Protein AF-A0A1M3P9X7-F1 (afdb_monomer)

pLDDT: mean 84.38, std 15.77, range [22.25, 98.62]

Solvent-accessible surface area (backbone atoms only — not comparable to full-atom values): 36269 Å² total; per-residue (Å²): 131,81,82,71,101,68,74,88,75,81,52,96,85,63,61,76,62,51,60,60,36,39,47,61,34,34,54,67,56,30,33,74,74,34,56,72,44,47,76,66,70,53,62,50,40,58,44,35,73,79,45,29,53,82,69,40,44,50,45,34,89,74,37,35,41,47,52,39,36,73,75,36,51,72,45,50,76,66,69,53,61,64,68,44,43,36,74,79,46,33,52,84,73,68,51,66,48,44,57,91,64,48,74,47,42,63,46,44,78,66,48,63,37,66,87,77,49,82,66,45,80,69,56,65,95,83,58,50,76,43,55,30,66,56,51,39,56,57,51,59,71,64,44,79,84,40,57,20,41,35,43,35,33,30,48,55,61,45,85,82,45,91,46,81,66,24,46,42,52,49,53,24,45,51,50,28,47,79,60,37,26,46,36,41,34,39,15,29,27,42,38,40,84,32,65,37,75,92,60,94,68,73,57,49,28,35,37,28,50,74,84,38,82,76,30,31,32,38,36,68,39,48,19,48,22,30,44,70,38,37,85,79,50,49,86,48,24,35,30,37,39,54,44,55,27,27,37,38,54,67,42,55,52,44,35,41,58,29,45,56,40,78,43,36,37,35,44,43,69,57,39,49,87,64,32,66,41,37,64,36,32,47,40,77,66,40,57,53,81,56,66,60,74,87,36,71,79,26,64,79,19,50,57,20,84,58,36,64,64,52,49,50,48,52,40,51,41,26,64,76,47,56,22,36,36,38,14,38,20,64,51,34,40,55,50,46,60,70,54,42,86,66,58,54,50,41,77,48,69,44,39,45,57,44,84,39,82,44,78,94,63,80,55,60,49,60,87,52,76,45,33,73,92,39,43,47,29,36,33,38,77,51,67,76,34,71,74,50,20,34,65,59,52,50,51,46,53,62,73,43,63,89,41,52,34,51,40,35,35,36,34,9,40,71,90,50,43,73,63,36,82,74,29,45,55,42,78,35,66,72,42,90,92,37,76,55,40,56,24,50,53,40,37,76,69,58,37,47,35,34,52,51,44,37,65,28,53,34,26,63,51,67,65,58,54,34,32,38,30,32,32,20,25,38,39,30,31,58,63,19,28,25,48,32,50,47,28,64,74,70,68,41,53,47,70,28,84,42,75,67,53,50,50,46,36,64,72,74,44,52,47,54,55,51,51,30,56,43,24,74,70,32,25,70,42,31,37,81,42,81,52,44,32,75,66,69,51,64,61,72,83,71,55,88,65,68,94,88,60,83,44,56,92,65,71,53,62,34,36,34,41,82,92,46,76,44,67,52,50,75,59,91,54,32,32,38,35,80,40,86,54,62,42,38,60,30,33,45,29,28,62,45,68,50,82,48,97,79,82,55,82,73,51,46,45,38,49,46,36,57,39,39,24,48,69,84,44,76,55,60,93,88,40,82,43,61,67,42,42,72,42,86,79,52,99,70,37,37,31,32,52,15,58,20,30,32,56,47,44,58,34,44,31,41,38,38,25,39,61,82,49,92,60,82,71,85,80,71,87,70,91,125

Foldseek 3Di:
DQDFPDDPPPDVPDDPLLQQQLLVAFQLQQCVVCVVCRVVNPRLSVCLVPPVLVVQHARDQQARSVVQCVVCVVCVVVVHSSSSCCLPPCVVVVHGRADPVTSVVVLLVPQAALVPDDWDFPDDPPFDEDFLVRVLVVVVVLQVPAQFEEEEEDAHQLLVDDDPLSLQVVVQLVLNVVVRYKYKYKHFRTWTLAADDDDPDFTKIFIDISSRGRGIYTLVRLLVSLLVCQVVGHPQYEYEYEDRTSHHLVSSLSNCVSNVHPAYAYECQFCSLQFSPRQCDFSNRANPLSDDLPDPSLVPGSRNVCGVVRNVSSQVSCVSHAYEYEFQDPLSQLSCLQRHQHHHQEYDYWHQKDWAFDDDDPFPFDQAPLALVRAAEEEEEEAQDVQFVNNLVVVLQSLCLVRSNYAYEYEYASSRFGDGRRYHYDHFDDDSVRNLRLLVSCLVVVHAEYEGERNGARSDDPNLSSCLQSLHAYEYEPRNGHNNVVCVVVVGYDYAHDSVRVNCCSVVCVVVVVSNVDSVVGGGHTDMDGTDHPSNDPVVVVPPDDPPASWYLDQSKWKDQPNDIFFFDDDPQKTKTFDDQARFKMKIARSHWDPDPPRDDTFGFKFKWQWKDFLNHTQAPPRVQFPDQWDDDDRRIIIGSRTTMGGNGRTRMMMTGTDRDRHRDPPPPDDD

Radius of gyration: 27.83 Å; Cα contacts (8 Å, |Δi|>4): 1342; chains: 1; bounding box: 68×58×96 Å

Secondary structure (DSSP, 8-state):
-PPPS------TT--HHHHHHHTT--HHHHHHH-HHHHHTT--HHHHIIIIITTTT--SBTTB-HHHHHHH-HHHHHTT--HHHHIIIIITTTT--SS-TTTTHHHHHHT---GGGSPPEE-S-TTPPB--HHHHHHHHHHH-TT--EEEEEE-SS-TTT--SHHHHHHHHHHHHHHHTTEEEEEEEESEE-SSBPP--SSPPEEEEEETTEEEEEEEHHHHHHHHHHHTTTS-SEEEEEE---BT--HHHHHHHHHHHT-SEEEEE-SSSTTT-SSTT-EETTTEE-----TTSHHHHTSTTTTTHHHHHHHHHHHHHHS-EEEEESSHHHHHHHHHH-----SEEEE--SEEEEEPS-PPPB------SSSS-EEEEEES---GGGTHHHHHHHHHHTTT-TTEEEEEEE-GGG---BTTEEEEE---BTTBTTHHHHHHHHTT-SEEEE--SS-BS--HHHHHHHHHTPEEEEETT-BHHHHHHHHHT-EEEESSHHHHHHHHHSSHHHHHHHHHHHH-B--EEEEE--SGGGS-STTT--S-SS----S---EEEEETTEEE-PEEETTEEEEE--S--EEEEEEE--BPPPTTS---PBPP-EEEEEEETTEE--TT-TTEEEEEEEEETTEEEEEEEEEEEEET-SEEEEEE---S----------

Structure (mmCIF, N/CA/C/O backbone):
data_AF-A0A1M3P9X7-F1
#
_entry.id   AF-A0A1M3P9X7-F1
#
loop_
_atom_site.group_PDB
_atom_site.id
_atom_site.type_symbol
_atom_site.label_atom_id
_atom_site.label_alt_id
_atom_site.label_comp_id
_atom_site.label_asym_id
_atom_site.label_entity_id
_atom_site.label_seq_id
_atom_site.pdbx_PDB_ins_code
_atom_site.Cartn_x
_atom_site.Cartn_y
_atom_site.Cartn_z
_atom_site.occupancy
_atom_site.B_iso_or_equiv
_atom_site.auth_seq_id
_atom_site.auth_comp_id
_atom_site.auth_asym_id
_atom_site.auth_atom_id
_atom_site.pdbx_PDB_model_num
ATOM 1 N N . MET A 1 1 ? -12.217 11.781 -25.261 1.00 22.42 1 MET A N 1
ATOM 2 C CA . MET A 1 1 ? -11.693 10.419 -25.504 1.00 22.42 1 MET A CA 1
ATOM 3 C C . MET A 1 1 ? -10.299 10.589 -26.078 1.00 22.42 1 MET A C 1
ATOM 5 O O . MET A 1 1 ? -10.224 11.141 -27.167 1.00 22.42 1 MET A O 1
ATOM 9 N N . PRO A 1 2 ? -9.220 10.204 -25.380 1.00 22.25 2 PRO A N 1
ATOM 10 C CA . PRO A 1 2 ? -7.917 10.110 -26.030 1.00 22.25 2 PRO A CA 1
ATOM 11 C C . PRO A 1 2 ? -7.972 8.986 -27.083 1.00 22.25 2 PRO A C 1
ATOM 13 O O . PRO A 1 2 ? -8.763 8.045 -26.915 1.00 22.25 2 PRO A O 1
ATOM 16 N N . PRO A 1 3 ? -7.204 9.073 -28.180 1.00 25.92 3 PRO A N 1
ATOM 17 C CA . PRO A 1 3 ? -7.221 8.049 -29.212 1.00 25.92 3 PRO A CA 1
ATOM 18 C C . PRO A 1 3 ? -6.840 6.694 -28.602 1.00 25.92 3 PRO A C 1
ATOM 20 O O . PRO A 1 3 ? -5.924 6.584 -27.785 1.00 25.92 3 PRO A O 1
ATOM 23 N N . ARG A 1 4 ? -7.596 5.652 -28.970 1.00 30.61 4 ARG A N 1
ATOM 24 C CA . ARG A 1 4 ? -7.255 4.261 -28.644 1.00 30.61 4 ARG A CA 1
ATOM 25 C C . ARG A 1 4 ? -5.862 3.970 -29.205 1.00 30.61 4 ARG A C 1
ATOM 27 O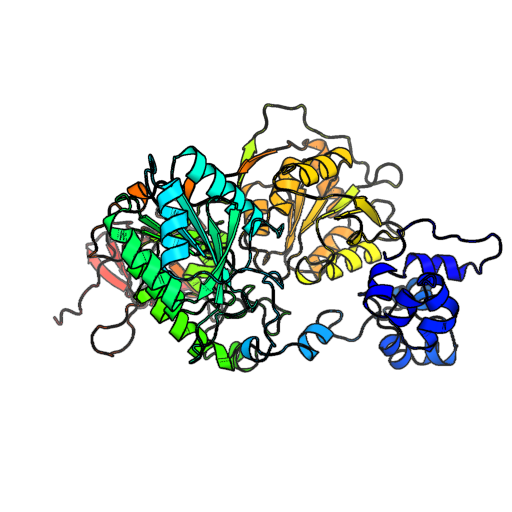 O . ARG A 1 4 ? -5.518 4.497 -30.258 1.00 30.61 4 ARG A O 1
ATOM 34 N N . ALA A 1 5 ? -5.108 3.098 -28.536 1.00 33.69 5 ALA A N 1
ATOM 35 C CA . ALA A 1 5 ? -3.863 2.506 -29.030 1.00 33.69 5 ALA A CA 1
ATOM 36 C C . ALA A 1 5 ? -4.120 1.617 -30.270 1.00 33.69 5 ALA A C 1
ATOM 38 O O . ALA A 1 5 ? -3.956 0.402 -30.219 1.00 33.69 5 ALA A O 1
ATOM 39 N N . ALA A 1 6 ? -4.614 2.219 -31.349 1.00 34.06 6 ALA A N 1
ATOM 40 C CA . ALA A 1 6 ? -4.955 1.584 -32.605 1.00 34.06 6 ALA A CA 1
ATOM 41 C C . ALA A 1 6 ? -4.005 2.113 -33.684 1.00 34.06 6 ALA A C 1
ATOM 43 O O . ALA A 1 6 ? -4.001 3.303 -33.987 1.00 34.06 6 ALA A O 1
ATOM 44 N N . ASP A 1 7 ? -3.228 1.177 -34.224 1.00 38.62 7 ASP A N 1
ATOM 45 C CA . ASP A 1 7 ? -2.478 1.236 -35.474 1.00 38.62 7 ASP A CA 1
ATOM 46 C C . ASP A 1 7 ? -1.444 2.364 -35.590 1.00 38.62 7 ASP A C 1
ATOM 48 O O . ASP A 1 7 ? -1.703 3.415 -36.175 1.00 38.62 7 ASP A O 1
ATOM 52 N N . ILE A 1 8 ? -0.211 2.088 -35.139 1.00 45.75 8 ILE A N 1
ATOM 53 C CA . ILE A 1 8 ? 0.979 2.759 -35.684 1.00 45.75 8 ILE A CA 1
ATOM 54 C C . ILE A 1 8 ? 0.962 2.493 -37.194 1.00 45.75 8 ILE A C 1
ATOM 56 O O . ILE A 1 8 ? 1.328 1.411 -37.656 1.00 45.75 8 ILE A O 1
ATOM 60 N N . ARG A 1 9 ? 0.481 3.457 -37.979 1.00 47.34 9 ARG A N 1
ATOM 61 C CA . ARG A 1 9 ? 0.489 3.369 -39.438 1.00 47.34 9 ARG A CA 1
ATOM 62 C C . ARG A 1 9 ? 1.883 3.736 -39.918 1.00 47.34 9 ARG A C 1
ATOM 64 O O . ARG A 1 9 ? 2.122 4.878 -40.292 1.00 47.34 9 ARG A O 1
ATOM 71 N N . VAL A 1 10 ? 2.796 2.766 -39.904 1.00 49.28 10 VAL A N 1
ATOM 72 C CA . VAL A 1 10 ? 3.980 2.841 -40.766 1.00 49.28 10 VAL A CA 1
ATOM 73 C C . VAL A 1 10 ? 3.453 2.772 -42.194 1.00 49.28 10 VAL A C 1
ATOM 75 O O . VAL A 1 10 ? 2.967 1.731 -42.641 1.00 49.28 10 VAL A O 1
ATOM 78 N N . VAL A 1 11 ? 3.444 3.909 -42.881 1.00 52.00 11 VAL A N 1
ATOM 79 C CA . VAL A 1 11 ? 2.992 3.982 -44.269 1.00 52.00 11 VAL A CA 1
ATOM 80 C C . VAL A 1 11 ? 4.149 3.504 -45.146 1.00 52.00 11 VAL A C 1
ATOM 82 O O . VAL A 1 11 ? 5.314 3.781 -44.860 1.00 52.00 11 VAL A O 1
ATOM 85 N N . ALA A 1 12 ? 3.856 2.768 -46.220 1.00 40.81 12 ALA A N 1
ATOM 86 C CA . ALA A 1 12 ? 4.878 2.398 -47.195 1.00 40.81 12 ALA A CA 1
ATOM 87 C C . ALA A 1 12 ? 5.569 3.673 -47.726 1.00 40.81 12 ALA A C 1
ATOM 89 O O . ALA A 1 12 ? 4.924 4.489 -48.381 1.00 40.81 12 ALA A O 1
ATOM 90 N N . GLY A 1 13 ? 6.859 3.849 -47.408 1.00 57.22 13 GLY A N 1
ATOM 91 C CA . GLY A 1 13 ? 7.648 5.042 -47.750 1.00 57.22 13 GLY A CA 1
ATOM 92 C C . GLY A 1 13 ? 8.150 5.883 -46.566 1.00 57.22 13 GLY A C 1
ATOM 93 O O . GLY A 1 13 ? 8.872 6.848 -46.801 1.00 57.22 13 GLY A O 1
ATOM 94 N N . ASP A 1 14 ? 7.815 5.538 -45.318 1.00 66.75 14 ASP A N 1
ATOM 95 C CA . ASP A 1 14 ? 8.373 6.212 -44.136 1.00 66.75 14 ASP A CA 1
ATOM 96 C C . ASP A 1 14 ? 9.891 5.973 -43.979 1.00 66.75 14 ASP A C 1
ATOM 98 O O . ASP A 1 14 ? 10.400 4.884 -44.258 1.00 66.75 14 ASP A O 1
ATOM 102 N N . ASP A 1 15 ? 10.619 6.996 -43.504 1.00 80.81 15 ASP A N 1
ATOM 103 C CA . ASP A 1 15 ? 12.046 6.898 -43.155 1.00 80.81 15 ASP A CA 1
ATOM 104 C C . ASP A 1 15 ? 12.255 5.718 -42.178 1.00 80.81 15 ASP A C 1
ATOM 106 O O . ASP A 1 15 ? 11.580 5.676 -41.146 1.00 80.81 15 ASP A O 1
ATOM 110 N N . PRO A 1 16 ? 13.183 4.772 -42.431 1.00 83.06 16 PRO A N 1
ATOM 111 C CA . PRO A 1 16 ? 13.452 3.652 -41.524 1.00 83.06 16 PRO A CA 1
ATOM 112 C C . PRO A 1 16 ? 13.720 4.073 -40.071 1.00 83.06 16 PRO A C 1
ATOM 114 O O . PRO A 1 16 ? 13.440 3.322 -39.134 1.00 83.06 16 PRO A O 1
ATOM 117 N N . LYS A 1 17 ? 14.231 5.292 -39.860 1.00 88.31 17 LYS A N 1
ATOM 118 C CA . LYS A 1 17 ? 14.453 5.864 -38.527 1.00 88.31 17 LYS A CA 1
ATOM 119 C C . LYS A 1 17 ? 13.148 6.141 -37.783 1.00 88.31 17 LYS A C 1
ATOM 121 O O . LYS A 1 17 ? 13.133 6.060 -36.554 1.00 88.31 17 LYS A O 1
ATOM 126 N N . PHE A 1 18 ? 12.060 6.439 -38.498 1.00 89.25 18 PHE A N 1
ATOM 127 C CA . PHE A 1 18 ? 10.747 6.677 -37.904 1.00 89.25 18 PHE A CA 1
ATOM 128 C C . PHE A 1 18 ? 10.257 5.448 -37.147 1.00 89.25 18 PHE A C 1
ATOM 130 O O . PHE A 1 18 ? 9.823 5.595 -36.013 1.00 89.25 18 PHE A O 1
ATOM 137 N N . ALA A 1 19 ? 10.402 4.241 -37.702 1.00 81.31 19 ALA A N 1
ATOM 138 C CA . ALA A 1 19 ? 9.987 3.013 -37.021 1.00 81.31 19 ALA A CA 1
ATOM 139 C C . ALA A 1 19 ? 10.700 2.834 -35.666 1.00 81.31 19 ALA A C 1
ATOM 141 O O . ALA A 1 19 ? 10.065 2.511 -34.664 1.00 81.31 19 ALA A O 1
ATOM 142 N N . VAL A 1 20 ? 12.005 3.129 -35.614 1.00 83.56 20 VAL A N 1
ATOM 143 C CA . VAL A 1 20 ? 12.804 3.066 -34.379 1.00 83.56 20 VAL A CA 1
ATOM 144 C C . VAL A 1 20 ? 12.323 4.085 -33.345 1.00 83.56 20 VAL A C 1
ATOM 146 O O . VAL A 1 20 ? 12.217 3.763 -32.163 1.00 83.56 20 VAL A O 1
ATOM 149 N N . VAL A 1 21 ? 12.035 5.314 -33.779 1.00 88.12 21 VAL A N 1
ATOM 150 C CA . VAL A 1 21 ? 11.538 6.379 -32.898 1.00 88.12 21 VAL A CA 1
ATOM 151 C C . VAL A 1 21 ? 10.117 6.084 -32.430 1.00 88.12 21 VAL A C 1
ATOM 153 O O . VAL A 1 21 ? 9.849 6.173 -31.237 1.00 88.12 21 VAL A O 1
ATOM 156 N N . ALA A 1 22 ? 9.226 5.687 -33.336 1.00 85.50 22 ALA A N 1
ATOM 157 C CA . ALA A 1 22 ? 7.833 5.380 -33.041 1.00 85.50 22 ALA A CA 1
ATOM 158 C C . ALA A 1 22 ? 7.705 4.258 -32.008 1.00 85.50 22 ALA A C 1
ATOM 160 O O . ALA A 1 22 ? 6.919 4.382 -31.074 1.00 85.50 22 ALA A O 1
ATOM 161 N N . ALA A 1 23 ? 8.541 3.222 -32.107 1.00 78.38 23 ALA A N 1
ATOM 162 C CA . ALA A 1 23 ? 8.595 2.139 -31.128 1.00 78.38 23 ALA A CA 1
ATOM 163 C C . ALA A 1 23 ? 9.065 2.575 -29.725 1.00 78.38 23 ALA A C 1
ATOM 165 O O . ALA A 1 23 ? 8.823 1.865 -28.749 1.00 78.38 23 ALA A O 1
ATOM 166 N N . ALA A 1 24 ? 9.758 3.713 -29.618 1.00 82.06 24 ALA A N 1
ATOM 167 C CA . ALA A 1 24 ? 10.323 4.229 -28.375 1.00 82.06 24 ALA A CA 1
ATOM 168 C C . ALA A 1 24 ? 9.562 5.443 -27.804 1.00 82.06 24 ALA A C 1
ATOM 170 O O . ALA A 1 24 ? 9.870 5.885 -26.696 1.00 82.06 24 ALA A O 1
ATOM 171 N N . VAL A 1 25 ? 8.572 5.988 -28.514 1.00 85.12 25 VAL A N 1
ATOM 172 C CA . VAL A 1 25 ? 7.669 7.028 -27.994 1.00 85.12 25 VAL A CA 1
ATOM 173 C C . VAL A 1 25 ? 6.542 6.359 -27.207 1.00 85.12 25 VAL A C 1
ATOM 175 O O . VAL A 1 25 ? 5.974 5.373 -27.657 1.00 85.12 25 VAL A O 1
ATOM 178 N N . ASP A 1 26 ? 6.200 6.903 -26.037 1.00 79.06 26 ASP A N 1
ATOM 179 C CA . ASP A 1 26 ? 5.024 6.499 -25.257 1.00 79.06 26 ASP A CA 1
ATOM 180 C C . ASP A 1 26 ? 3.886 7.498 -25.539 1.00 79.06 26 ASP A C 1
ATOM 182 O O . ASP A 1 26 ? 3.905 8.605 -24.989 1.00 79.06 26 ASP A O 1
ATOM 186 N N . PRO A 1 27 ? 2.883 7.153 -26.377 1.00 80.25 27 PRO A N 1
ATOM 187 C CA . PRO A 1 27 ? 1.834 8.090 -26.777 1.00 80.25 27 PRO A CA 1
ATOM 188 C C . PRO A 1 27 ? 1.012 8.605 -25.594 1.00 80.25 27 PRO A C 1
ATOM 190 O O . PRO A 1 27 ? 0.648 9.778 -25.550 1.00 80.25 27 PRO A O 1
ATOM 193 N N . ALA A 1 28 ? 0.751 7.748 -24.605 1.00 75.38 28 ALA A N 1
ATOM 194 C CA . ALA A 1 28 ? -0.039 8.116 -23.439 1.00 75.38 28 ALA A CA 1
ATOM 195 C C . ALA A 1 28 ? 0.745 9.052 -22.512 1.00 75.38 28 ALA A C 1
ATOM 197 O O . ALA A 1 28 ? 0.182 10.027 -22.019 1.00 75.38 28 ALA A O 1
ATOM 198 N N . TYR A 1 29 ? 2.042 8.798 -22.304 1.00 81.12 29 TYR A N 1
ATOM 199 C CA . TYR A 1 29 ? 2.926 9.742 -21.615 1.00 81.12 29 TYR A CA 1
ATOM 200 C C . TYR A 1 29 ? 2.976 11.084 -22.346 1.00 81.12 29 TYR A C 1
ATOM 202 O O . TYR A 1 29 ? 2.850 12.135 -21.718 1.00 81.12 29 TYR A O 1
ATOM 210 N N . TYR A 1 30 ? 3.141 11.046 -23.667 1.00 84.69 30 TYR A N 1
ATOM 211 C CA . TYR A 1 30 ? 3.311 12.236 -24.482 1.00 84.69 30 TYR A CA 1
ATOM 212 C C . TYR A 1 30 ? 2.061 13.117 -24.456 1.00 84.69 30 TYR A C 1
ATOM 214 O O . TYR A 1 30 ? 2.154 14.289 -24.109 1.00 84.69 30 TYR A O 1
ATOM 222 N N . CYS A 1 31 ? 0.879 12.550 -24.711 1.00 84.38 31 CYS A N 1
ATOM 223 C CA . CYS A 1 31 ? -0.388 13.281 -24.643 1.00 84.38 31 CYS A CA 1
ATOM 224 C C . CYS A 1 31 ? -0.720 13.758 -23.224 1.00 84.38 31 CYS A C 1
ATOM 226 O O . CYS A 1 31 ? -1.247 14.853 -23.059 1.00 84.38 31 CYS A O 1
ATOM 228 N N . ALA A 1 32 ? -0.399 12.973 -22.189 1.00 79.19 32 ALA A N 1
ATOM 229 C CA . ALA A 1 32 ? -0.613 13.403 -20.806 1.00 79.19 32 ALA A CA 1
ATOM 230 C C . ALA A 1 32 ? 0.288 14.584 -20.416 1.00 79.19 32 ALA A C 1
ATOM 232 O O . ALA A 1 32 ? -0.097 15.407 -19.588 1.00 79.19 32 ALA A O 1
ATOM 233 N N . ARG A 1 33 ? 1.496 14.663 -20.988 1.00 84.38 33 ARG A N 1
ATOM 234 C CA . ARG A 1 33 ? 2.455 15.739 -20.715 1.00 84.38 33 ARG A CA 1
ATOM 235 C C . ARG A 1 33 ? 2.256 16.964 -21.608 1.00 84.38 33 ARG A C 1
ATOM 237 O O . ARG A 1 33 ? 2.613 18.064 -21.193 1.00 84.38 33 ARG A O 1
ATOM 244 N N . TYR A 1 34 ? 1.710 16.774 -22.804 1.00 91.12 34 TYR A N 1
ATOM 245 C CA . TYR A 1 34 ? 1.573 17.788 -23.844 1.00 91.12 34 TYR A CA 1
ATOM 246 C C . TYR A 1 34 ? 0.117 17.870 -24.306 1.00 91.12 34 TYR A C 1
ATOM 248 O O . TYR A 1 34 ? -0.288 17.206 -25.264 1.00 91.12 34 TYR A O 1
ATOM 256 N N . SER A 1 35 ? -0.678 18.669 -23.587 1.00 88.50 35 SER A N 1
ATOM 257 C CA . SER A 1 35 ? -2.115 18.808 -23.842 1.00 88.50 35 SER A CA 1
ATOM 258 C C . SER A 1 35 ? -2.411 19.375 -25.228 1.00 88.50 35 SER A C 1
ATOM 260 O O . SER A 1 35 ? -3.373 18.956 -25.847 1.00 88.50 35 SER A O 1
ATOM 262 N N . ASP A 1 36 ? -1.543 20.233 -25.766 1.00 90.69 36 ASP A N 1
ATOM 263 C CA . ASP A 1 36 ? -1.645 20.766 -27.129 1.00 90.69 36 ASP A CA 1
ATOM 264 C C . ASP A 1 36 ? -1.643 19.663 -28.201 1.00 90.69 36 ASP A C 1
ATOM 266 O O . ASP A 1 36 ? -2.367 19.753 -29.189 1.00 90.69 36 ASP A O 1
ATOM 270 N N . ILE A 1 37 ? -0.889 18.584 -27.979 1.00 90.38 37 ILE A N 1
ATOM 271 C CA . ILE A 1 37 ? -0.852 17.420 -28.876 1.00 90.38 37 ILE A CA 1
ATOM 272 C C . ILE A 1 37 ? -2.094 16.552 -28.697 1.00 90.38 37 ILE A C 1
ATOM 274 O O . ILE A 1 37 ? -2.643 16.047 -29.677 1.00 90.38 37 ILE A O 1
ATOM 278 N N . ALA A 1 38 ? -2.546 16.394 -27.450 1.00 81.44 38 ALA A N 1
ATOM 279 C CA . ALA A 1 38 ? -3.768 15.663 -27.139 1.00 81.44 38 ALA A CA 1
ATOM 280 C C . ALA A 1 38 ? -5.007 16.344 -27.748 1.00 81.44 38 ALA A C 1
ATOM 282 O O . ALA A 1 38 ? -5.817 15.676 -28.388 1.00 81.44 38 ALA A O 1
ATOM 283 N N . ASP A 1 39 ? -5.116 17.665 -27.601 1.00 84.50 39 ASP A N 1
ATOM 284 C CA . ASP A 1 39 ? -6.232 18.480 -28.085 1.00 84.50 39 ASP A CA 1
ATOM 285 C C . ASP A 1 39 ? -6.249 18.559 -29.617 1.00 84.50 39 ASP A C 1
ATOM 287 O O . ASP A 1 39 ? -7.313 18.504 -30.234 1.00 84.50 39 ASP A O 1
ATOM 291 N N . ALA A 1 40 ? -5.069 18.622 -30.246 1.00 84.88 40 ALA A N 1
ATOM 292 C CA . ALA A 1 40 ? -4.925 18.614 -31.700 1.00 84.88 40 ALA A CA 1
ATOM 293 C C . ALA A 1 40 ? -5.087 17.217 -32.332 1.00 84.88 40 ALA A C 1
ATOM 295 O O . ALA A 1 40 ? -5.123 17.106 -33.559 1.00 84.88 40 ALA A O 1
ATOM 296 N N . ASN A 1 41 ? -5.184 16.155 -31.519 1.00 83.94 41 ASN A N 1
ATOM 297 C CA . ASN A 1 41 ? -5.295 14.761 -31.957 1.00 83.94 41 ASN A CA 1
ATOM 298 C C . ASN A 1 41 ? -4.211 14.359 -32.983 1.00 83.94 41 ASN A C 1
ATOM 300 O O . ASN A 1 41 ? -4.480 13.657 -33.962 1.00 83.94 41 ASN A O 1
ATOM 304 N N . VAL A 1 42 ? -2.982 14.836 -32.768 1.00 87.62 42 VAL A N 1
ATOM 305 C CA . VAL A 1 42 ? -1.811 14.519 -33.599 1.00 87.62 42 VAL A CA 1
ATOM 306 C C . VAL A 1 42 ? -1.166 13.230 -33.091 1.00 87.62 42 VAL A C 1
ATOM 308 O O . VAL A 1 42 ? -1.067 13.027 -31.882 1.00 87.62 42 VAL A O 1
ATOM 311 N N . ASP A 1 43 ? -0.691 12.372 -34.000 1.00 87.50 43 ASP A N 1
ATOM 312 C CA . ASP A 1 43 ? 0.085 11.178 -33.640 1.00 87.50 43 ASP A CA 1
ATOM 313 C C . ASP A 1 43 ? 1.360 11.585 -32.866 1.00 87.50 43 ASP A C 1
ATOM 315 O O . ASP A 1 43 ? 2.234 12.250 -33.437 1.00 87.50 43 ASP A O 1
ATOM 319 N N . PRO A 1 44 ? 1.509 11.182 -31.589 1.00 90.88 44 PRO A N 1
ATOM 320 C CA . PRO A 1 44 ? 2.665 11.542 -30.773 1.00 90.88 44 PRO A CA 1
ATOM 321 C C . PRO A 1 44 ? 4.010 11.084 -31.332 1.00 90.88 44 PRO A C 1
ATOM 323 O O . PRO A 1 44 ? 5.000 11.804 -31.196 1.00 90.88 44 PRO A O 1
ATOM 326 N N . ALA A 1 45 ? 4.067 9.906 -31.959 1.00 91.19 45 ALA A N 1
ATOM 327 C CA . ALA A 1 45 ? 5.297 9.379 -32.536 1.00 91.19 45 ALA A CA 1
ATOM 328 C C . ALA A 1 45 ? 5.726 10.211 -33.746 1.00 91.19 45 ALA A C 1
ATOM 330 O O . ALA A 1 45 ? 6.896 10.594 -33.850 1.00 91.19 45 ALA A O 1
ATOM 331 N N . ARG A 1 46 ? 4.770 10.545 -34.625 1.00 93.19 46 ARG A N 1
ATOM 332 C CA . ARG A 1 46 ? 5.014 11.418 -35.781 1.00 93.19 46 ARG A CA 1
ATOM 333 C C . ARG A 1 46 ? 5.410 12.819 -35.331 1.00 93.19 46 ARG A C 1
ATOM 335 O O . ARG A 1 46 ? 6.448 13.319 -35.758 1.00 93.19 46 ARG A O 1
ATOM 342 N N . HIS A 1 47 ? 4.656 13.407 -34.399 1.00 95.00 47 HIS A N 1
ATOM 343 C CA . HIS A 1 47 ? 4.979 14.719 -33.846 1.00 95.00 47 HIS A CA 1
ATOM 344 C C . HIS A 1 47 ? 6.390 14.744 -33.268 1.00 95.00 47 HIS A C 1
ATOM 346 O O . HIS A 1 47 ? 7.180 15.632 -33.591 1.00 95.00 47 HIS A O 1
ATOM 352 N N . TYR A 1 48 ? 6.726 13.763 -32.426 1.00 96.44 48 TYR A N 1
ATOM 353 C CA . TYR A 1 48 ? 8.047 13.700 -31.829 1.00 96.44 48 TYR A CA 1
ATOM 354 C C . TYR A 1 48 ? 9.141 13.608 -32.890 1.00 96.44 48 TYR A C 1
ATOM 356 O O . TYR A 1 48 ? 10.108 14.352 -32.772 1.00 96.44 48 TYR A O 1
ATOM 364 N N . TYR A 1 49 ? 8.984 12.749 -33.906 1.00 95.88 49 TYR A N 1
ATOM 365 C CA . TYR A 1 49 ? 9.961 12.546 -34.980 1.00 95.88 49 TYR A CA 1
ATOM 366 C C . TYR A 1 49 ? 10.235 13.821 -35.792 1.00 95.88 49 TYR A C 1
ATOM 368 O O . TYR A 1 49 ? 11.401 14.169 -36.011 1.00 95.88 49 TYR A O 1
ATOM 376 N N . ASP A 1 50 ? 9.179 14.540 -36.176 1.00 94.00 50 ASP A N 1
ATOM 377 C CA . ASP A 1 50 ? 9.273 15.693 -37.076 1.00 94.00 50 ASP A CA 1
ATOM 378 C C . ASP A 1 50 ? 9.688 16.986 -36.350 1.00 94.00 50 ASP A C 1
ATOM 380 O O . ASP A 1 50 ? 10.533 17.749 -36.847 1.00 94.00 50 ASP A O 1
ATOM 384 N N . ALA A 1 51 ? 9.124 17.225 -35.159 1.00 94.56 51 ALA A N 1
ATOM 385 C CA . ALA A 1 51 ? 9.213 18.506 -34.452 1.00 94.56 51 ALA A CA 1
ATOM 386 C C . ALA A 1 51 ? 9.513 18.377 -32.951 1.00 94.56 51 ALA A C 1
ATOM 388 O O . ALA A 1 51 ? 10.354 19.106 -32.423 1.00 94.56 51 ALA A O 1
ATOM 389 N N . GLY A 1 52 ? 8.893 17.424 -32.252 1.00 95.25 52 GLY A N 1
ATOM 390 C CA . GLY A 1 52 ? 8.905 17.375 -30.791 1.00 95.25 52 GLY A CA 1
ATOM 391 C C . GLY A 1 52 ? 10.298 17.270 -30.165 1.00 95.25 52 GLY A C 1
ATOM 392 O O . GLY A 1 52 ? 10.534 17.858 -29.108 1.00 95.25 52 GLY A O 1
ATOM 393 N N . TRP A 1 53 ? 11.252 16.592 -30.811 1.00 97.00 53 TRP A N 1
ATOM 394 C CA . TRP A 1 53 ? 12.630 16.555 -30.307 1.00 97.00 53 TRP A CA 1
ATOM 395 C C . TRP A 1 53 ? 13.366 17.900 -30.452 1.00 97.00 53 TRP A C 1
ATOM 397 O O . TRP A 1 53 ? 14.179 18.267 -29.597 1.00 97.00 53 TRP A O 1
ATOM 407 N N . LYS A 1 54 ? 13.044 18.682 -31.490 1.00 96.62 54 LYS A N 1
ATOM 408 C CA . LYS A 1 54 ? 13.566 20.046 -31.691 1.00 96.62 54 LYS A CA 1
ATOM 409 C C . LYS A 1 54 ? 12.987 20.995 -30.646 1.00 96.62 54 LYS A C 1
ATOM 411 O O . LYS A 1 54 ? 13.713 21.816 -30.097 1.00 96.62 54 LYS A O 1
ATOM 416 N N . GLU A 1 55 ? 11.727 20.778 -30.282 1.00 96.25 55 GLU A N 1
ATOM 417 C CA . GLU A 1 55 ? 11.017 21.465 -29.196 1.00 96.25 55 GLU A CA 1
ATOM 418 C C . GLU A 1 55 ? 11.436 21.003 -27.790 1.00 96.25 55 GLU A C 1
ATOM 420 O O . GLU A 1 55 ? 10.895 21.469 -26.787 1.00 96.25 55 GLU A O 1
ATOM 425 N N . ARG A 1 56 ? 12.412 20.089 -27.690 1.00 95.44 56 ARG A N 1
ATOM 426 C CA . ARG A 1 56 ? 12.921 19.555 -26.419 1.00 95.44 56 ARG A CA 1
ATOM 427 C C . ARG A 1 56 ? 11.843 18.857 -25.578 1.00 95.44 56 ARG A C 1
ATOM 429 O O . ARG A 1 56 ? 11.913 18.869 -24.348 1.00 95.44 56 ARG A O 1
ATOM 436 N N . ARG A 1 57 ? 10.839 18.260 -26.224 1.00 95.50 57 ARG A N 1
ATOM 437 C CA . ARG A 1 57 ? 9.809 17.447 -25.563 1.00 95.50 57 ARG A CA 1
ATOM 438 C C . ARG A 1 57 ? 10.360 16.064 -25.247 1.00 95.50 57 ARG A C 1
ATOM 440 O O . ARG A 1 57 ? 11.187 15.565 -25.989 1.00 95.50 57 ARG A O 1
ATOM 447 N N . ASN A 1 58 ? 9.901 15.426 -24.177 1.00 92.75 58 ASN A N 1
ATOM 448 C CA . ASN A 1 58 ? 10.328 14.082 -23.803 1.00 92.75 58 ASN A CA 1
ATOM 449 C C . ASN A 1 58 ? 9.394 13.051 -24.445 1.00 92.75 58 ASN A C 1
ATOM 451 O O . ASN A 1 58 ? 8.180 13.180 -24.297 1.00 92.75 58 ASN A O 1
ATOM 455 N N . PRO A 1 59 ? 9.922 12.035 -25.144 1.00 91.31 59 PRO A N 1
ATOM 456 C CA . PRO A 1 59 ? 9.106 11.038 -25.833 1.00 91.31 59 PRO A CA 1
ATOM 457 C C . PRO A 1 59 ? 8.493 10.010 -24.874 1.00 91.31 59 PRO A C 1
ATOM 459 O O . PRO A 1 59 ? 7.494 9.380 -25.205 1.00 91.31 59 PRO A O 1
ATOM 462 N N . ASN A 1 60 ? 9.102 9.816 -23.702 1.00 84.62 60 ASN A N 1
ATOM 463 C CA . ASN A 1 60 ? 8.716 8.829 -22.698 1.00 84.62 60 ASN A CA 1
ATOM 464 C C . ASN A 1 60 ? 9.320 9.200 -21.323 1.00 84.62 60 ASN A C 1
ATOM 466 O O . ASN A 1 60 ? 10.033 10.195 -21.183 1.00 84.62 60 ASN A O 1
ATOM 470 N N . ALA A 1 61 ? 9.047 8.389 -20.295 1.00 77.38 61 ALA A N 1
ATOM 471 C CA . ALA A 1 61 ? 9.523 8.627 -18.928 1.00 77.38 61 ALA A CA 1
ATOM 472 C C . ALA A 1 61 ? 11.021 8.332 -18.696 1.00 77.38 61 ALA A C 1
ATOM 474 O O . ALA A 1 61 ? 11.559 8.732 -17.663 1.00 77.38 61 ALA A O 1
ATOM 475 N N . TRP A 1 62 ? 11.683 7.620 -19.610 1.00 79.62 62 TRP A N 1
ATOM 476 C CA . TRP A 1 62 ? 13.068 7.166 -19.468 1.00 79.62 62 TRP A CA 1
ATOM 477 C C . TRP A 1 62 ? 14.060 7.910 -20.376 1.00 79.62 62 TRP A C 1
ATOM 479 O O . TRP A 1 62 ? 15.240 7.576 -20.352 1.00 79.62 62 TRP A O 1
ATOM 489 N N . PHE A 1 63 ? 13.618 8.919 -21.136 1.00 87.00 63 PHE A N 1
ATOM 490 C CA . PHE A 1 63 ? 14.456 9.720 -22.031 1.00 87.00 63 PHE A CA 1
ATOM 491 C C . PHE A 1 63 ? 14.180 11.225 -21.880 1.00 87.00 63 PHE A C 1
ATOM 493 O O . PHE A 1 63 ? 13.060 11.689 -22.110 1.00 87.00 63 PHE A O 1
ATOM 500 N N . ASP A 1 64 ? 15.204 12.002 -21.523 1.00 91.25 64 ASP A N 1
ATOM 501 C CA . ASP A 1 64 ? 15.137 13.461 -21.392 1.00 91.25 64 ASP A CA 1
ATOM 502 C C . ASP A 1 64 ? 15.791 14.099 -22.613 1.00 91.25 64 ASP A C 1
ATOM 504 O O . ASP A 1 64 ? 17.011 14.170 -22.725 1.00 91.25 64 ASP A O 1
ATOM 508 N N . THR A 1 65 ? 14.964 14.558 -23.550 1.00 94.94 65 THR A N 1
ATOM 509 C CA . THR A 1 65 ? 15.447 15.078 -24.835 1.00 94.94 65 THR A CA 1
ATOM 510 C C . THR A 1 65 ? 16.212 16.379 -24.677 1.00 94.94 65 THR A C 1
ATOM 512 O O . THR A 1 65 ? 17.184 16.612 -25.394 1.00 94.94 65 THR A O 1
ATOM 515 N N . ARG A 1 66 ? 15.783 17.230 -23.740 1.00 94.19 66 ARG A N 1
ATOM 516 C CA . ARG A 1 66 ? 16.465 18.490 -23.459 1.00 94.19 66 ARG A CA 1
ATOM 517 C C . ARG A 1 66 ? 17.860 18.213 -22.936 1.00 94.19 66 ARG A C 1
ATOM 519 O O . ARG A 1 66 ? 18.836 18.647 -23.537 1.00 94.19 66 ARG A O 1
ATOM 526 N N . TRP A 1 67 ? 17.920 17.444 -21.857 1.00 92.94 67 TRP A N 1
ATOM 527 C CA . TRP A 1 67 ? 19.174 17.141 -21.199 1.00 92.94 67 TRP A CA 1
ATOM 528 C C . TRP A 1 67 ? 20.117 16.355 -22.113 1.00 92.94 67 TRP A C 1
ATOM 530 O O . TRP A 1 67 ? 21.305 16.644 -22.132 1.00 92.94 67 TRP A O 1
ATOM 540 N N . TYR A 1 68 ? 19.607 15.403 -22.902 1.00 94.94 68 TYR A N 1
ATOM 541 C CA . TYR A 1 68 ? 20.442 14.610 -23.806 1.00 94.94 68 TYR A CA 1
ATOM 542 C C . TYR A 1 68 ? 21.165 15.493 -24.826 1.00 94.94 68 TYR A C 1
ATOM 544 O O . TYR A 1 68 ? 22.355 15.317 -25.050 1.00 94.94 68 TYR A O 1
ATOM 552 N N . LEU A 1 69 ? 20.469 16.467 -25.417 1.00 96.19 69 LEU A N 1
ATOM 553 C CA . LEU A 1 69 ? 21.074 17.391 -26.380 1.00 96.19 69 LEU A CA 1
ATOM 554 C C . LEU A 1 69 ? 22.050 18.366 -25.708 1.00 96.19 69 LEU A C 1
ATOM 556 O O . LEU A 1 69 ? 23.108 18.634 -26.261 1.00 96.19 69 LEU A O 1
ATOM 560 N N . GLU A 1 70 ? 21.731 18.840 -24.501 1.00 94.25 70 GLU A N 1
ATOM 561 C CA . GLU A 1 70 ? 22.614 19.717 -23.717 1.00 94.25 70 GLU A CA 1
ATOM 562 C C . GLU A 1 70 ? 23.888 19.002 -23.233 1.00 94.25 70 GLU A C 1
ATOM 564 O O . GLU A 1 70 ? 24.957 19.604 -23.185 1.00 94.25 70 GLU A O 1
ATOM 569 N N . ALA A 1 71 ? 23.785 17.723 -22.864 1.00 93.62 71 ALA A N 1
ATOM 570 C CA . ALA A 1 71 ? 24.905 16.918 -22.381 1.00 93.62 71 ALA A CA 1
ATOM 571 C C . ALA A 1 71 ? 25.783 16.375 -23.519 1.00 93.62 71 ALA A C 1
ATOM 573 O O . ALA A 1 71 ? 26.978 16.157 -23.322 1.00 93.62 71 ALA A O 1
ATOM 574 N N . TYR A 1 72 ? 25.193 16.143 -24.694 1.00 96.19 72 TYR A N 1
ATOM 575 C CA . TYR A 1 72 ? 25.839 15.545 -25.859 1.00 96.19 72 TYR A CA 1
ATOM 576 C C . TYR A 1 72 ? 25.765 16.488 -27.057 1.00 96.19 72 TYR A C 1
ATOM 578 O O . TYR A 1 72 ? 24.983 16.292 -27.995 1.00 96.19 72 TYR A O 1
ATOM 586 N N . THR A 1 73 ? 26.589 17.534 -27.004 1.00 95.62 73 THR A N 1
ATOM 587 C CA . THR A 1 73 ? 26.576 18.623 -27.987 1.00 95.62 73 THR A CA 1
ATOM 588 C C . THR A 1 73 ? 26.883 18.143 -29.401 1.00 95.62 73 THR A C 1
ATOM 590 O O . THR A 1 73 ? 26.334 18.680 -30.349 1.00 95.62 73 THR A O 1
ATOM 593 N N . ASP A 1 74 ? 27.656 17.070 -29.565 1.00 96.12 74 ASP A N 1
ATOM 594 C CA . ASP A 1 74 ? 27.920 16.441 -30.862 1.00 96.12 74 ASP A CA 1
ATOM 595 C C . ASP A 1 74 ? 26.642 15.936 -31.559 1.00 96.12 74 ASP A C 1
ATOM 597 O O . ASP A 1 74 ? 26.529 16.014 -32.782 1.00 96.12 74 ASP A O 1
ATOM 601 N N . ILE A 1 75 ? 25.640 15.481 -30.798 1.00 96.12 75 ILE A N 1
ATOM 602 C CA . ILE A 1 75 ? 24.337 15.059 -31.340 1.00 96.12 75 ILE A CA 1
ATOM 603 C C . ILE A 1 75 ? 23.477 16.266 -31.691 1.00 96.12 75 ILE A C 1
ATOM 605 O O . ILE A 1 75 ? 22.791 16.267 -32.718 1.00 96.12 75 ILE A O 1
ATOM 609 N N . GLN A 1 76 ? 23.523 17.296 -30.845 1.00 93.69 76 GLN A N 1
ATOM 610 C CA . GLN A 1 76 ? 22.840 18.557 -31.094 1.00 93.69 76 GLN A CA 1
ATOM 611 C C . GLN A 1 76 ? 23.368 19.235 -32.364 1.00 93.69 76 GLN A C 1
ATOM 613 O O . GLN A 1 76 ? 22.565 19.618 -33.216 1.00 93.69 76 GLN A O 1
ATOM 618 N N . ASP A 1 77 ? 24.688 19.331 -32.505 1.00 95.25 77 ASP A N 1
ATOM 619 C CA . ASP A 1 77 ? 25.370 19.982 -33.623 1.00 95.25 77 ASP A CA 1
ATOM 620 C C . ASP A 1 77 ? 25.170 19.205 -34.930 1.00 95.25 77 ASP A C 1
ATOM 622 O O . ASP A 1 77 ? 24.976 19.802 -35.988 1.00 95.25 77 ASP A O 1
ATOM 626 N N . ALA A 1 78 ? 25.127 17.869 -34.862 1.00 94.12 78 ALA A N 1
ATOM 627 C CA . ALA A 1 78 ? 24.817 17.018 -36.009 1.00 94.12 78 ALA A CA 1
ATOM 628 C C . ALA A 1 78 ? 23.332 17.057 -36.429 1.00 94.12 78 ALA A C 1
ATOM 630 O O . ALA A 1 78 ? 22.977 16.511 -37.476 1.00 94.12 78 ALA A O 1
ATOM 631 N N . GLY A 1 79 ? 22.446 17.659 -35.624 1.00 93.31 79 GLY A N 1
ATOM 632 C CA . GLY A 1 79 ? 21.011 17.732 -35.910 1.00 93.31 79 GLY A CA 1
ATOM 633 C C . GLY A 1 79 ? 20.324 16.362 -35.977 1.00 93.31 79 GLY A C 1
ATOM 634 O O . GLY A 1 79 ? 19.314 16.205 -36.668 1.00 93.31 79 GLY A O 1
ATOM 635 N N . VAL A 1 80 ? 20.872 15.356 -35.292 1.00 93.88 80 VAL A N 1
ATOM 636 C CA . VAL A 1 80 ? 20.336 13.989 -35.282 1.00 93.88 80 VAL A CA 1
ATOM 637 C C . VAL A 1 80 ? 19.226 13.885 -34.238 1.00 93.88 80 VAL A C 1
ATOM 639 O O . VAL A 1 80 ? 19.350 14.405 -33.131 1.00 93.88 80 VAL A O 1
ATOM 642 N N . ASN A 1 81 ? 18.143 13.168 -34.563 1.00 96.19 81 ASN A N 1
ATOM 643 C CA . ASN A 1 81 ? 17.093 12.880 -33.589 1.00 96.19 81 ASN A CA 1
ATOM 644 C C . ASN A 1 81 ? 17.704 12.136 -32.373 1.00 96.19 81 ASN A C 1
ATOM 646 O O . ASN A 1 81 ? 18.247 11.038 -32.540 1.00 96.19 81 ASN A O 1
ATOM 650 N N . PRO A 1 82 ? 17.622 12.701 -31.155 1.00 96.56 82 PRO A N 1
ATOM 651 C CA . PRO A 1 82 ? 18.349 12.194 -29.996 1.00 96.56 82 PRO A CA 1
ATOM 652 C C . PRO A 1 82 ? 17.818 10.845 -29.507 1.00 96.56 82 PRO A C 1
ATOM 654 O O . PRO A 1 82 ? 18.610 10.000 -29.092 1.00 96.56 82 PRO A O 1
ATOM 657 N N . LEU A 1 83 ? 16.505 10.604 -29.605 1.00 94.19 83 LEU A N 1
ATOM 658 C CA . LEU A 1 83 ? 15.925 9.308 -29.251 1.00 94.19 83 LEU A CA 1
ATOM 659 C C . LEU A 1 83 ? 16.387 8.226 -30.229 1.00 94.19 83 LEU A C 1
ATOM 661 O O . LEU A 1 83 ? 16.801 7.154 -29.796 1.00 94.19 83 LEU A O 1
ATOM 665 N N . TYR A 1 84 ? 16.372 8.521 -31.535 1.00 94.19 84 TYR A N 1
ATOM 666 C CA . TYR A 1 84 ? 16.918 7.612 -32.545 1.00 94.19 84 TYR A CA 1
ATOM 667 C C . TYR A 1 84 ? 18.380 7.279 -32.238 1.00 94.19 84 TYR A C 1
ATOM 669 O O . TYR A 1 84 ? 18.721 6.105 -32.112 1.00 94.19 84 TYR A O 1
ATOM 677 N N . HIS A 1 85 ? 19.220 8.307 -32.055 1.00 94.75 85 HIS A N 1
ATOM 678 C CA . HIS A 1 85 ? 20.642 8.138 -31.760 1.00 94.75 85 HIS A CA 1
ATOM 679 C C . HIS A 1 85 ? 20.866 7.251 -30.536 1.00 94.75 85 HIS A C 1
ATOM 681 O O . HIS A 1 85 ? 21.628 6.287 -30.596 1.00 94.75 85 HIS A O 1
ATOM 687 N N . PHE A 1 86 ? 20.184 7.551 -29.431 1.00 91.25 86 PHE A N 1
ATOM 688 C CA . PHE A 1 86 ? 20.330 6.788 -28.201 1.00 91.25 86 PHE A CA 1
ATOM 689 C C . PHE A 1 86 ? 19.976 5.311 -28.390 1.00 91.25 86 PHE A C 1
ATOM 691 O O . PHE A 1 86 ? 20.722 4.442 -27.934 1.00 91.25 86 PHE A O 1
ATOM 698 N N . VAL A 1 87 ? 18.872 5.034 -29.089 1.00 85.94 87 VAL A N 1
ATOM 699 C CA . VAL A 1 87 ? 18.381 3.673 -29.322 1.00 85.94 87 VAL A CA 1
ATOM 700 C C . VAL A 1 87 ? 19.334 2.857 -30.200 1.00 85.94 87 VAL A C 1
ATOM 702 O O . VAL A 1 87 ? 19.521 1.673 -29.926 1.00 85.94 87 VAL A O 1
ATOM 705 N N . VAL A 1 88 ? 19.941 3.457 -31.231 1.00 86.81 88 VAL A N 1
ATOM 706 C CA . VAL A 1 88 ? 20.778 2.714 -32.196 1.00 86.81 88 VAL A CA 1
ATOM 707 C C . VAL A 1 88 ? 22.270 2.684 -31.852 1.00 86.81 88 VAL A C 1
ATOM 709 O O . VAL A 1 88 ? 22.951 1.729 -32.225 1.00 86.81 88 VAL A O 1
ATOM 712 N N . ALA A 1 89 ? 22.785 3.700 -31.153 1.00 86.06 89 ALA A N 1
ATOM 713 C CA . ALA A 1 89 ? 24.222 3.870 -30.915 1.00 86.06 89 ALA A CA 1
ATOM 714 C C . ALA A 1 89 ? 24.543 4.379 -29.505 1.00 86.06 89 ALA A C 1
ATOM 716 O O . ALA A 1 89 ? 25.290 3.723 -28.776 1.00 86.06 89 ALA A O 1
ATOM 717 N N . GLY A 1 90 ? 23.924 5.485 -29.076 1.00 86.62 90 GLY A N 1
ATOM 718 C CA . GLY A 1 90 ? 24.308 6.204 -27.857 1.00 86.62 90 GLY A CA 1
ATOM 719 C C . GLY A 1 90 ? 24.322 5.336 -26.598 1.00 86.62 90 GLY A C 1
ATOM 720 O O . GLY A 1 90 ? 25.168 5.513 -25.727 1.00 86.62 90 GLY A O 1
ATOM 721 N N . ARG A 1 91 ? 23.448 4.332 -26.519 1.00 81.31 91 ARG A N 1
ATOM 722 C CA . ARG A 1 91 ? 23.460 3.365 -25.422 1.00 81.31 91 ARG A CA 1
ATOM 723 C C . ARG A 1 91 ? 24.719 2.488 -25.378 1.00 81.31 91 ARG A C 1
ATOM 725 O O . ARG A 1 91 ? 25.250 2.257 -24.295 1.00 81.31 91 ARG A O 1
ATOM 732 N N . ARG A 1 92 ? 25.195 1.997 -26.528 1.00 79.69 92 ARG A N 1
ATOM 733 C CA . ARG A 1 92 ? 26.433 1.194 -26.635 1.00 79.69 92 ARG A CA 1
ATOM 734 C C . ARG A 1 92 ? 27.674 2.045 -26.373 1.00 79.69 92 ARG A C 1
ATOM 736 O O . ARG A 1 92 ? 28.666 1.536 -25.872 1.00 79.69 92 ARG A O 1
ATOM 743 N N . GLU A 1 93 ? 27.575 3.340 -26.648 1.00 87.19 93 GLU A N 1
ATOM 744 C CA . GLU A 1 93 ? 28.591 4.346 -26.320 1.00 87.19 93 GLU A CA 1
ATOM 745 C C . GLU A 1 93 ? 28.617 4.722 -24.827 1.00 87.19 93 GLU A C 1
ATOM 747 O O . GLU A 1 93 ? 29.445 5.525 -24.410 1.00 87.19 93 GLU A O 1
ATOM 752 N N . GLY A 1 94 ? 27.711 4.177 -24.007 1.00 83.12 94 GLY A N 1
ATOM 753 C CA . GLY A 1 94 ? 27.627 4.504 -22.582 1.00 83.12 94 GLY A CA 1
ATOM 754 C C . GLY A 1 94 ? 26.998 5.869 -22.288 1.00 83.12 94 GLY A C 1
ATOM 755 O O . GLY A 1 94 ? 27.087 6.351 -21.158 1.00 83.12 94 GLY A O 1
ATOM 756 N N . ARG A 1 95 ? 26.338 6.502 -23.267 1.00 88.38 95 ARG A N 1
ATOM 757 C CA . ARG A 1 95 ? 25.582 7.738 -23.037 1.00 88.38 95 ARG A CA 1
ATOM 758 C C . ARG A 1 95 ? 24.348 7.438 -22.201 1.00 88.38 95 ARG A C 1
ATOM 760 O O . ARG A 1 95 ? 23.657 6.447 -22.425 1.00 88.38 95 ARG A O 1
ATOM 767 N N . LEU A 1 96 ? 24.044 8.312 -21.252 1.00 86.94 96 LEU A N 1
ATOM 768 C CA . LEU A 1 96 ? 22.844 8.202 -20.436 1.00 86.94 96 LEU A CA 1
ATOM 769 C C . LEU A 1 96 ? 21.655 8.778 -21.217 1.00 86.94 96 LEU A C 1
ATOM 771 O O . LEU A 1 96 ? 21.824 9.757 -21.931 1.00 86.94 96 LEU A O 1
ATOM 775 N N . PRO A 1 97 ? 20.444 8.216 -21.102 1.00 86.12 97 PRO A N 1
ATOM 776 C CA . PRO A 1 97 ? 19.244 8.807 -21.701 1.00 86.12 97 PRO A CA 1
ATOM 777 C C . PRO A 1 97 ? 18.619 9.915 -20.842 1.00 86.12 97 PRO A C 1
ATOM 779 O O . PRO A 1 97 ? 17.690 10.593 -21.273 1.00 86.12 97 PRO A O 1
ATOM 782 N N . LEU A 1 98 ? 19.089 10.065 -19.603 1.00 83.88 98 LEU A N 1
ATOM 783 C CA . LEU A 1 98 ? 18.546 10.945 -18.576 1.00 83.88 98 LEU A CA 1
ATOM 784 C C . LEU A 1 98 ? 19.681 11.594 -17.797 1.00 83.88 98 LEU A C 1
ATOM 786 O O . LEU A 1 98 ? 20.751 11.005 -17.626 1.00 83.88 98 LEU A O 1
ATOM 790 N N . ARG A 1 99 ? 19.382 12.755 -17.213 1.00 84.69 99 ARG A N 1
ATOM 791 C CA . ARG A 1 99 ? 20.274 13.425 -16.269 1.00 84.69 99 ARG A CA 1
ATOM 792 C C . ARG A 1 99 ? 20.690 12.520 -15.106 1.00 84.69 99 ARG A C 1
ATOM 794 O O . ARG A 1 99 ? 19.883 11.688 -14.682 1.00 84.69 99 ARG A O 1
ATOM 801 N N . PRO A 1 100 ? 21.890 12.709 -14.524 1.00 78.69 100 PRO A N 1
ATOM 802 C CA . PRO A 1 100 ? 22.280 12.031 -13.291 1.00 78.69 100 PRO A CA 1
ATOM 803 C C . PRO A 1 100 ? 21.191 12.134 -12.210 1.00 78.69 100 PRO A C 1
ATOM 805 O O . PRO A 1 100 ? 20.605 13.196 -11.991 1.00 78.69 100 PRO A O 1
ATOM 808 N N . GLY A 1 101 ? 20.879 11.006 -11.565 1.00 76.06 101 GLY A N 1
ATOM 809 C CA . GLY A 1 101 ? 19.708 10.857 -10.686 1.00 76.06 101 GLY A CA 1
ATOM 810 C C . GLY A 1 101 ? 18.420 10.415 -11.402 1.00 76.06 101 GLY A C 1
ATOM 811 O O . GLY A 1 101 ? 17.425 10.116 -10.740 1.00 76.06 101 GLY A O 1
ATOM 812 N N . GLY A 1 102 ? 18.433 10.333 -12.735 1.00 79.38 102 GLY A N 1
ATOM 813 C CA . GLY A 1 102 ? 17.412 9.706 -13.569 1.00 79.38 102 GLY A CA 1
ATOM 814 C C . GLY A 1 102 ? 15.991 10.189 -13.286 1.00 79.38 102 GLY A C 1
ATOM 815 O O . GLY A 1 102 ? 15.735 11.374 -13.061 1.00 79.38 102 GLY A O 1
ATOM 816 N N . HIS A 1 103 ? 15.060 9.236 -13.247 1.00 75.56 103 HIS A N 1
ATOM 817 C CA . HIS A 1 103 ? 13.646 9.475 -12.955 1.00 75.56 103 HIS A CA 1
ATOM 818 C C . HIS A 1 103 ? 13.387 9.988 -11.525 1.00 75.56 103 HIS A C 1
ATOM 820 O O . HIS A 1 103 ? 12.326 10.550 -11.264 1.00 75.56 103 HIS A O 1
ATOM 826 N N . ARG A 1 104 ? 14.339 9.822 -10.594 1.00 83.69 104 ARG A N 1
ATOM 827 C CA . ARG A 1 104 ? 14.200 10.264 -9.196 1.00 83.69 104 ARG A CA 1
ATOM 828 C C . ARG A 1 104 ? 14.433 11.765 -9.052 1.00 83.69 104 ARG A C 1
ATOM 830 O O . ARG A 1 104 ? 13.814 12.406 -8.211 1.00 83.69 104 ARG A O 1
ATOM 837 N N . ARG A 1 105 ? 15.296 12.362 -9.880 1.00 83.31 105 ARG A N 1
ATOM 838 C CA . ARG A 1 105 ? 15.650 13.782 -9.749 1.00 83.31 105 ARG A CA 1
ATOM 839 C C . ARG A 1 105 ? 14.441 14.727 -9.909 1.00 83.31 105 ARG A C 1
ATOM 841 O O . ARG A 1 105 ? 14.273 15.567 -9.030 1.00 83.31 105 ARG A O 1
ATOM 848 N N . PRO A 1 106 ? 13.560 14.581 -10.923 1.00 79.12 106 PRO A N 1
ATOM 849 C CA . PRO A 1 106 ? 12.335 15.380 -11.006 1.00 79.12 106 PRO A CA 1
ATOM 850 C C . PRO A 1 106 ? 11.420 15.219 -9.787 1.00 79.12 106 PRO A C 1
ATOM 852 O O . PRO A 1 106 ? 10.791 16.187 -9.377 1.00 79.12 106 PRO A O 1
ATOM 855 N N . VAL A 1 107 ? 11.372 14.022 -9.189 1.00 85.06 107 VAL A N 1
ATOM 856 C CA . VAL A 1 107 ? 10.575 13.759 -7.981 1.00 85.06 107 VAL A CA 1
ATOM 857 C C . VAL A 1 107 ? 11.115 14.550 -6.794 1.00 85.06 107 VAL A C 1
ATOM 859 O O . VAL A 1 107 ? 10.322 15.138 -6.067 1.00 85.06 107 VAL A O 1
ATOM 862 N N . VAL A 1 108 ? 12.441 14.611 -6.620 1.00 87.25 108 VAL A N 1
ATOM 863 C CA . VAL A 1 108 ? 13.071 15.434 -5.573 1.00 87.25 108 VAL A CA 1
ATOM 864 C C . VAL A 1 108 ? 12.845 16.921 -5.829 1.00 87.25 108 VAL A C 1
ATOM 866 O O . VAL A 1 108 ? 12.456 17.629 -4.909 1.00 87.25 108 VAL A O 1
ATOM 869 N N . ASP A 1 109 ? 13.048 17.392 -7.062 1.00 84.88 109 ASP A N 1
ATOM 870 C CA . ASP A 1 109 ? 12.896 18.815 -7.405 1.00 84.88 109 ASP A CA 1
ATOM 871 C C . ASP A 1 109 ? 11.446 19.312 -7.210 1.00 84.88 109 ASP A C 1
ATOM 873 O O . ASP A 1 109 ? 11.223 20.493 -6.964 1.00 84.88 109 ASP A O 1
ATOM 877 N N . GLN A 1 110 ? 10.461 18.413 -7.311 1.00 84.69 110 GLN A N 1
ATOM 878 C CA . GLN A 1 110 ? 9.034 18.687 -7.091 1.00 84.69 110 GLN A CA 1
ATOM 879 C C . GLN A 1 110 ? 8.547 18.263 -5.699 1.00 84.69 110 GLN A C 1
ATOM 881 O O . GLN A 1 110 ? 7.358 18.383 -5.390 1.00 84.69 110 GLN A O 1
ATOM 886 N N . ALA A 1 111 ? 9.426 17.715 -4.858 1.00 87.50 111 ALA A N 1
ATOM 887 C CA . ALA A 1 111 ? 9.042 17.249 -3.541 1.00 87.50 111 ALA A CA 1
ATOM 888 C C . ALA A 1 111 ? 8.703 18.459 -2.669 1.00 87.50 111 ALA A C 1
ATOM 890 O O . ALA A 1 111 ? 9.559 19.264 -2.320 1.00 87.50 111 ALA A O 1
ATOM 891 N N . VAL A 1 112 ? 7.434 18.559 -2.292 1.00 88.00 112 VAL A N 1
ATOM 892 C CA . VAL A 1 112 ? 6.943 19.575 -1.361 1.00 88.00 112 VAL A CA 1
ATOM 893 C C . VAL A 1 112 ? 6.393 18.918 -0.108 1.00 88.00 112 VAL A C 1
ATOM 895 O O . VAL A 1 112 ? 5.890 17.780 -0.157 1.00 88.00 112 VAL A O 1
ATOM 898 N N . ASN A 1 113 ? 6.482 19.658 0.997 1.00 86.44 113 ASN A N 1
ATOM 899 C CA . ASN A 1 113 ? 5.891 19.289 2.273 1.00 86.44 113 ASN A CA 1
ATOM 900 C C . ASN A 1 113 ? 4.395 18.960 2.084 1.00 86.44 113 ASN A C 1
ATOM 902 O O . ASN A 1 113 ? 3.695 19.740 1.431 1.00 86.44 113 ASN A O 1
ATOM 906 N N . PRO A 1 114 ? 3.884 17.834 2.617 1.00 82.94 114 PRO A N 1
ATOM 907 C CA . PRO A 1 114 ? 2.485 17.447 2.447 1.00 82.94 114 PRO A CA 1
ATOM 908 C C . PRO A 1 114 ? 1.467 18.486 2.927 1.00 82.94 114 PRO A C 1
ATOM 910 O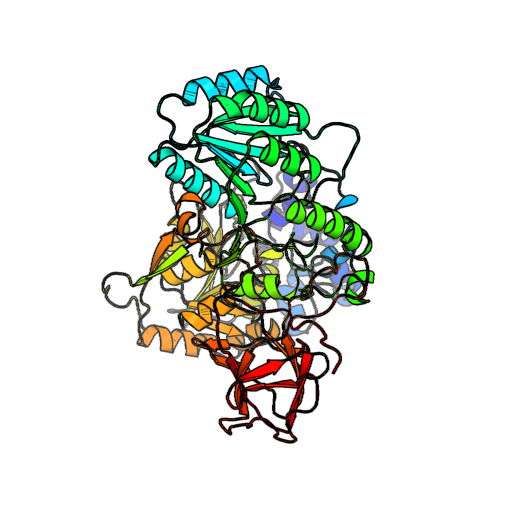 O . PRO A 1 114 ? 0.417 18.609 2.304 1.00 82.94 114 PRO A O 1
ATOM 913 N N . LEU A 1 115 ? 1.773 19.256 3.979 1.00 80.38 115 LEU A N 1
ATOM 914 C CA . LEU A 1 115 ? 0.881 20.310 4.482 1.00 80.38 115 LEU A CA 1
ATOM 915 C C . LEU A 1 115 ? 0.767 21.504 3.529 1.00 80.38 115 LEU A C 1
ATOM 917 O O . LEU A 1 115 ? -0.244 22.197 3.554 1.00 80.38 115 LEU A O 1
ATOM 921 N N . LEU A 1 116 ? 1.781 21.730 2.689 1.00 84.88 116 LEU A N 1
ATOM 922 C CA . LEU A 1 116 ? 1.790 22.799 1.686 1.00 84.88 116 LEU A CA 1
ATOM 923 C C . LEU A 1 116 ? 1.097 22.390 0.382 1.00 84.88 116 LEU A C 1
ATOM 925 O O . LEU A 1 116 ? 1.061 23.171 -0.564 1.00 84.88 116 LEU A O 1
ATOM 929 N N . ARG A 1 117 ? 0.588 21.157 0.294 1.00 84.88 117 ARG A N 1
ATOM 930 C CA . ARG A 1 117 ? -0.183 20.709 -0.864 1.00 84.88 117 ARG A CA 1
ATOM 931 C C . ARG A 1 117 ? -1.624 21.148 -0.692 1.00 84.88 117 ARG A C 1
ATOM 933 O O . ARG A 1 117 ? -2.249 20.828 0.322 1.00 84.88 117 ARG A O 1
ATOM 940 N N . ASP A 1 118 ? -2.148 21.812 -1.713 1.00 84.06 118 ASP A N 1
ATOM 941 C CA . ASP A 1 118 ? -3.557 22.168 -1.744 1.00 84.06 118 ASP A CA 1
ATOM 942 C C . ASP A 1 118 ? -4.412 20.895 -1.669 1.00 84.06 118 ASP A C 1
ATOM 944 O O . ASP A 1 118 ? -4.172 19.944 -2.425 1.00 84.06 118 ASP A O 1
ATOM 948 N N . PRO A 1 119 ? -5.392 20.831 -0.750 1.00 88.69 119 PRO A N 1
ATOM 949 C CA . PRO A 1 119 ? -6.372 19.760 -0.774 1.00 88.69 119 PRO A CA 1
ATOM 950 C C . PRO A 1 119 ? -7.205 19.863 -2.054 1.00 88.69 119 PRO A C 1
ATOM 952 O O . PRO A 1 119 ? -7.456 20.958 -2.557 1.00 88.69 119 PRO A O 1
ATOM 955 N N . TRP A 1 120 ? -7.703 18.734 -2.552 1.00 89.69 120 TRP A N 1
ATOM 956 C CA . TRP A 1 120 ? -8.615 18.728 -3.697 1.00 89.69 120 TRP A CA 1
ATOM 957 C C . TRP A 1 120 ? -9.971 18.118 -3.328 1.00 89.69 120 TRP A C 1
ATOM 959 O O . TRP A 1 120 ? -10.031 17.152 -2.558 1.00 89.69 120 TRP A O 1
ATOM 969 N N . PRO A 1 121 ? -11.078 18.667 -3.862 1.00 90.69 121 PRO A N 1
ATOM 970 C CA . PRO A 1 121 ? -12.409 18.147 -3.592 1.00 90.69 121 PRO A CA 1
ATOM 971 C C . PRO A 1 121 ? -12.578 16.765 -4.218 1.00 90.69 121 PRO A C 1
ATOM 973 O O . PRO A 1 121 ? -12.297 16.559 -5.398 1.00 90.69 121 PRO A O 1
ATOM 976 N N . VAL A 1 122 ? -13.066 15.822 -3.415 1.00 91.88 122 VAL A N 1
ATOM 977 C CA . VAL A 1 122 ? -13.400 14.454 -3.849 1.00 91.88 122 VAL A CA 1
ATOM 978 C C . VAL A 1 122 ? -14.879 14.118 -3.659 1.00 91.88 122 VAL A C 1
ATOM 980 O O . VAL A 1 122 ? -15.358 13.113 -4.188 1.00 91.88 122 VAL A O 1
ATOM 983 N N . ALA A 1 123 ? -15.619 14.967 -2.943 1.00 89.88 123 ALA A N 1
ATOM 984 C CA . ALA A 1 123 ? -17.063 14.853 -2.812 1.00 89.88 123 ALA A CA 1
ATOM 985 C C . ALA A 1 123 ? -17.798 15.164 -4.134 1.00 89.88 123 ALA A C 1
ATOM 987 O O . ALA A 1 123 ? -17.368 16.039 -4.896 1.00 89.88 123 ALA A O 1
ATOM 988 N N . PRO A 1 124 ? -18.938 14.500 -4.416 1.00 89.69 124 PRO A N 1
ATOM 989 C CA . PRO A 1 124 ? -19.797 14.863 -5.541 1.00 89.69 124 PRO A CA 1
ATOM 990 C C . PRO A 1 124 ? -20.283 16.316 -5.431 1.00 89.69 124 PRO A C 1
ATOM 992 O O . PRO A 1 124 ? -20.726 16.738 -4.366 1.00 89.69 124 PRO A O 1
ATOM 995 N N . ARG A 1 125 ? -20.267 17.068 -6.543 1.00 84.75 125 ARG A N 1
ATOM 996 C CA . ARG A 1 125 ? -20.578 18.518 -6.559 1.00 84.75 125 ARG A CA 1
ATOM 997 C C . ARG A 1 125 ? -21.953 18.888 -5.988 1.00 84.75 125 ARG A C 1
ATOM 999 O O . ARG A 1 125 ? -22.101 19.985 -5.471 1.00 84.75 125 ARG A O 1
ATOM 1006 N N . ASN A 1 126 ? -22.928 17.983 -6.076 1.00 88.75 126 ASN A N 1
ATOM 1007 C CA . ASN A 1 126 ? -24.309 18.196 -5.627 1.00 88.75 126 ASN A CA 1
ATOM 1008 C C . ASN A 1 126 ? -24.687 17.261 -4.466 1.00 88.75 126 ASN A C 1
ATOM 1010 O O . ASN A 1 126 ? -25.845 16.865 -4.341 1.00 88.75 126 ASN A O 1
ATOM 1014 N N . ALA A 1 127 ? -23.708 16.814 -3.675 1.00 92.75 127 ALA A N 1
ATOM 1015 C CA . ALA A 1 127 ? -23.988 15.960 -2.531 1.00 92.75 127 ALA A CA 1
ATOM 1016 C C . ALA A 1 127 ? -24.782 16.728 -1.461 1.00 92.75 127 ALA A C 1
ATOM 1018 O O . ALA A 1 127 ? -24.446 17.858 -1.115 1.00 92.75 127 ALA A O 1
ATOM 1019 N N . GLN A 1 128 ? -25.834 16.098 -0.941 1.00 95.00 128 GLN A N 1
ATOM 1020 C CA . GLN A 1 128 ? -26.647 16.644 0.141 1.00 95.00 128 GLN A CA 1
ATOM 1021 C C . GLN A 1 128 ? -25.820 16.738 1.431 1.00 95.00 128 GLN A C 1
ATOM 1023 O O . GLN A 1 128 ? -25.163 15.762 1.795 1.00 95.00 128 GLN A O 1
ATOM 1028 N N . PHE A 1 129 ? -25.908 17.870 2.132 1.00 97.38 129 PHE A N 1
ATOM 1029 C CA . PHE A 1 129 ? -25.460 17.988 3.520 1.00 97.38 129 PHE A CA 1
ATOM 1030 C C . PHE A 1 129 ? -26.521 17.416 4.461 1.00 97.38 129 PHE A C 1
ATOM 1032 O O . PHE A 1 129 ? -27.717 17.642 4.273 1.00 97.38 129 PHE A O 1
ATOM 1039 N N . LEU A 1 130 ? -26.062 16.622 5.417 1.00 97.88 130 LEU A N 1
ATOM 1040 C CA . LEU A 1 130 ? -26.855 15.957 6.432 1.00 97.88 130 LEU A CA 1
ATOM 1041 C C . LEU A 1 130 ? -26.672 16.701 7.747 1.00 97.88 130 LEU A C 1
ATOM 1043 O O . LEU A 1 130 ? -25.538 16.903 8.185 1.00 97.88 130 LEU A O 1
ATOM 1047 N N . GLU A 1 131 ? -27.784 17.009 8.397 1.00 98.19 131 GLU A N 1
ATOM 1048 C CA . GLU A 1 131 ? -27.780 17.341 9.815 1.00 98.19 131 GLU A CA 1
ATOM 1049 C C . GLU A 1 131 ? -27.665 16.060 10.655 1.00 98.19 131 GLU A C 1
ATOM 1051 O O . GLU A 1 131 ? -27.852 14.938 10.162 1.00 98.19 131 GLU A O 1
ATOM 1056 N N . ALA A 1 132 ? -27.386 16.206 11.953 1.00 98.31 132 ALA A N 1
ATOM 1057 C CA . ALA A 1 132 ? -27.305 15.062 12.861 1.00 98.31 132 ALA A CA 1
ATOM 1058 C C . ALA A 1 132 ? -28.593 14.208 12.830 1.00 98.31 132 ALA A C 1
ATOM 1060 O O . ALA A 1 132 ? -28.532 12.979 12.725 1.00 98.31 132 ALA A O 1
ATOM 1061 N N . GLU A 1 133 ? -29.759 14.864 12.813 1.00 98.25 133 GLU A N 1
ATOM 1062 C CA . GLU A 1 133 ? -31.072 14.216 12.752 1.00 98.25 133 GLU A CA 1
ATOM 1063 C C . GLU A 1 133 ? -31.271 13.403 11.460 1.00 98.25 133 GLU A C 1
ATOM 1065 O O . GLU A 1 133 ? -31.791 12.282 11.507 1.00 98.25 133 GLU A O 1
ATOM 1070 N N . ASP A 1 134 ? -30.800 13.903 10.311 1.00 98.19 134 ASP A N 1
ATOM 1071 C CA . ASP A 1 134 ? -30.895 13.188 9.033 1.00 98.19 134 ASP A CA 1
ATOM 1072 C C . ASP A 1 134 ? -30.144 11.855 9.084 1.00 98.19 134 ASP A C 1
ATOM 1074 O O . ASP A 1 134 ? -30.642 10.824 8.610 1.00 98.19 134 ASP A O 1
ATOM 1078 N N . LEU A 1 135 ? -28.937 11.861 9.658 1.00 98.31 135 LEU A N 1
ATOM 1079 C CA . LEU A 1 135 ? -28.144 10.649 9.820 1.00 98.31 135 LEU A CA 1
ATOM 1080 C C . LEU A 1 135 ? -28.805 9.693 10.822 1.00 98.31 135 LEU A C 1
ATOM 1082 O O . LEU A 1 135 ? -28.935 8.503 10.519 1.00 98.31 135 LEU A O 1
ATOM 1086 N N . CYS A 1 136 ? -29.294 10.204 11.957 1.00 98.44 136 CYS A N 1
ATOM 1087 C CA . CYS A 1 136 ? -30.045 9.424 12.943 1.00 98.44 136 CYS A CA 1
ATOM 1088 C C . CYS A 1 136 ? -31.236 8.694 12.303 1.00 98.44 136 CYS A C 1
ATOM 1090 O O . CYS A 1 136 ? -31.397 7.483 12.479 1.00 98.44 136 CYS A O 1
ATOM 1092 N N . LEU A 1 137 ? -32.046 9.398 11.506 1.00 98.00 137 LEU A N 1
ATOM 1093 C CA . LEU A 1 137 ? -33.194 8.822 10.800 1.00 98.00 137 LEU A CA 1
ATOM 1094 C C . LEU A 1 137 ? -32.781 7.729 9.808 1.00 98.00 137 LEU A C 1
ATOM 1096 O O . LEU A 1 137 ? -33.466 6.711 9.691 1.00 98.00 137 LEU A O 1
ATOM 1100 N N . ARG A 1 138 ? -31.670 7.911 9.085 1.00 97.75 138 ARG A N 1
ATOM 1101 C CA . ARG A 1 138 ? -31.163 6.910 8.130 1.00 97.75 138 ARG A CA 1
ATOM 1102 C C . ARG A 1 138 ? -30.650 5.656 8.835 1.00 97.75 138 ARG A C 1
ATOM 1104 O O . ARG A 1 138 ? -30.992 4.559 8.403 1.00 97.75 138 ARG A O 1
ATOM 1111 N N . VAL A 1 139 ? -29.906 5.801 9.932 1.00 97.50 139 VAL A N 1
ATOM 1112 C CA . VAL A 1 139 ? -29.404 4.656 10.711 1.00 97.50 139 VAL A CA 1
ATOM 1113 C C . VAL A 1 139 ? -30.553 3.916 11.404 1.00 97.50 139 VAL A C 1
ATOM 1115 O O . VAL A 1 139 ? -30.628 2.693 11.314 1.00 97.50 139 VAL A O 1
ATOM 1118 N N . ARG A 1 140 ? -31.516 4.625 12.011 1.00 97.31 140 ARG A N 1
ATOM 1119 C CA . ARG A 1 140 ? -32.688 4.002 12.660 1.00 97.31 140 ARG A CA 1
ATOM 1120 C C . ARG A 1 140 ? -33.541 3.164 11.705 1.00 97.31 140 ARG A C 1
ATOM 1122 O O . ARG A 1 140 ? -34.158 2.203 12.148 1.00 97.31 140 ARG A O 1
ATOM 1129 N N . LYS A 1 141 ? -33.554 3.468 10.401 1.00 96.75 141 LYS A N 1
ATOM 1130 C CA . LYS A 1 141 ? -34.258 2.653 9.389 1.00 96.75 141 LYS A CA 1
ATOM 1131 C C . LYS A 1 141 ? -33.640 1.269 9.184 1.00 96.75 141 LYS A C 1
ATOM 1133 O O . LYS A 1 141 ? -34.373 0.339 8.863 1.00 96.75 141 LYS A O 1
ATOM 1138 N N . VAL A 1 142 ? -32.324 1.132 9.357 1.00 95.50 142 VAL A N 1
ATOM 1139 C CA . VAL A 1 142 ? -31.594 -0.142 9.198 1.00 95.50 142 VAL A CA 1
ATOM 1140 C C . VAL A 1 142 ? -31.268 -0.814 10.536 1.00 95.50 142 VAL A C 1
ATOM 1142 O O . VAL A 1 142 ? -30.742 -1.921 10.570 1.00 95.50 142 VAL A O 1
ATOM 1145 N N . LEU A 1 143 ? -31.615 -0.161 11.646 1.00 95.06 143 LEU A N 1
ATOM 1146 C CA . LEU A 1 143 ? -31.420 -0.659 13.003 1.00 95.06 143 LEU A CA 1
ATOM 1147 C C . LEU A 1 143 ? -32.228 -1.921 13.366 1.00 95.06 143 LEU A C 1
ATOM 1149 O O . LEU A 1 143 ? -31.691 -2.755 14.100 1.00 95.06 143 LEU A O 1
ATOM 1153 N N . PRO A 1 144 ? -33.483 -2.119 12.904 1.00 95.44 144 PRO A N 1
ATOM 1154 C CA . PRO A 1 144 ? -34.256 -3.302 13.269 1.00 95.44 144 PRO A CA 1
ATOM 1155 C C . PRO A 1 144 ? -33.541 -4.608 12.895 1.00 95.44 144 PRO A C 1
ATOM 1157 O O . PRO A 1 144 ? -33.253 -4.865 11.730 1.00 95.44 144 PRO A O 1
ATOM 1160 N N . GLY A 1 145 ? -33.272 -5.455 13.894 1.00 89.69 145 GLY A N 1
ATOM 1161 C CA . GLY A 1 145 ? -32.573 -6.734 13.712 1.00 89.69 145 GLY A CA 1
ATOM 1162 C C . GLY A 1 145 ? -31.044 -6.637 13.632 1.00 89.69 145 GLY A C 1
ATOM 1163 O O . GLY A 1 145 ? -30.384 -7.669 13.496 1.00 89.69 145 GLY A O 1
ATOM 1164 N N . ALA A 1 146 ? -30.467 -5.437 13.750 1.00 93.56 146 ALA A N 1
ATOM 1165 C CA . ALA A 1 146 ? -29.024 -5.259 13.796 1.00 93.56 146 ALA A CA 1
ATOM 1166 C C . ALA A 1 146 ? -28.427 -5.822 15.096 1.00 93.56 146 ALA A C 1
ATOM 1168 O O . ALA A 1 146 ? -28.968 -5.654 16.188 1.00 93.56 146 ALA A O 1
ATOM 1169 N N . ARG A 1 147 ? -27.266 -6.469 14.985 1.00 91.94 147 ARG A N 1
ATOM 1170 C CA . ARG A 1 147 ? -26.496 -7.022 16.110 1.00 91.94 147 ARG A CA 1
ATOM 1171 C C . ARG A 1 147 ? -25.410 -6.078 16.614 1.00 91.94 147 ARG A C 1
ATOM 1173 O O . ARG A 1 147 ? -24.857 -6.323 17.680 1.00 91.94 147 ARG A O 1
ATOM 1180 N N . GLY A 1 148 ? -25.100 -5.027 15.860 1.00 92.88 148 GLY A N 1
ATOM 1181 C CA . GLY A 1 148 ? -24.046 -4.073 16.175 1.00 92.88 148 GLY A CA 1
ATOM 1182 C C . GLY A 1 148 ? -23.893 -2.987 15.119 1.00 92.88 148 GLY A C 1
ATOM 1183 O O . GLY A 1 148 ? -24.585 -3.006 14.098 1.00 92.88 148 GLY A O 1
ATOM 1184 N N . LEU A 1 149 ? -22.949 -2.081 15.361 1.00 95.88 149 LEU A N 1
ATOM 1185 C CA . LEU A 1 149 ? -22.548 -1.036 14.424 1.00 95.88 149 LEU A CA 1
ATOM 1186 C C . LEU A 1 149 ? -21.022 -0.918 14.366 1.00 95.88 149 LEU A C 1
ATOM 1188 O O . LEU A 1 149 ? -20.341 -0.879 15.395 1.00 95.88 149 LEU A O 1
ATOM 1192 N N . VAL A 1 150 ? -20.498 -0.822 13.149 1.00 97.44 150 VAL A N 1
ATOM 1193 C CA . VAL A 1 150 ? -19.105 -0.483 12.860 1.00 97.44 150 VAL A CA 1
ATOM 1194 C C . VAL A 1 150 ? -19.059 0.931 12.309 1.00 97.44 150 VAL A C 1
ATOM 1196 O O . VAL A 1 150 ? -19.700 1.218 11.301 1.00 97.44 150 VAL A O 1
ATOM 1199 N N . LEU A 1 151 ? -18.272 1.795 12.946 1.00 98.44 151 LEU A N 1
ATOM 1200 C CA . LEU A 1 151 ? -17.816 3.045 12.355 1.00 98.44 151 LEU A CA 1
ATOM 1201 C C . LEU A 1 151 ? -16.457 2.795 11.700 1.00 98.44 151 LEU A C 1
ATOM 1203 O O . LEU A 1 151 ? -15.493 2.474 12.392 1.00 98.44 151 LEU A O 1
ATOM 1207 N N . ALA A 1 152 ? -16.368 2.928 10.382 1.00 98.38 152 ALA A N 1
ATOM 1208 C CA . ALA A 1 152 ? -15.140 2.711 9.624 1.00 98.38 152 ALA A CA 1
ATOM 1209 C C . ALA A 1 152 ? -14.637 4.014 8.995 1.00 98.38 152 ALA A C 1
ATOM 1211 O O . ALA A 1 152 ? -15.393 4.703 8.321 1.00 98.38 152 ALA A O 1
ATOM 1212 N N . ALA A 1 153 ? -13.358 4.341 9.161 1.00 98.31 153 ALA A N 1
ATOM 1213 C CA . ALA A 1 153 ? -12.747 5.543 8.595 1.00 98.31 153 ALA A CA 1
ATOM 1214 C C . ALA A 1 153 ? -11.645 5.196 7.582 1.00 98.31 153 ALA A C 1
ATOM 1216 O O . ALA A 1 153 ? -10.707 4.457 7.893 1.00 98.31 153 ALA A O 1
ATOM 1217 N N . SER A 1 154 ? -11.730 5.753 6.370 1.00 97.25 154 SER A N 1
ATOM 1218 C CA . SER A 1 154 ? -10.678 5.671 5.340 1.00 97.25 154 SER A CA 1
ATOM 1219 C C . SER A 1 154 ? -10.529 6.998 4.587 1.00 97.25 154 SER A C 1
ATOM 1221 O O . SER A 1 154 ? -11.191 7.978 4.909 1.00 97.25 154 SER A O 1
ATOM 1223 N N . HIS A 1 155 ? -9.639 7.053 3.597 1.00 94.75 155 HIS A N 1
ATOM 1224 C CA . HIS A 1 155 ? -9.274 8.289 2.900 1.00 94.75 155 HIS A CA 1
ATOM 1225 C C . HIS A 1 155 ? -10.215 8.683 1.753 1.00 94.75 155 HIS A C 1
ATOM 1227 O O . HIS A 1 155 ? -10.174 9.820 1.294 1.00 94.75 155 HIS A O 1
ATOM 1233 N N . ASP A 1 156 ? -11.057 7.762 1.286 1.00 94.50 156 ASP A N 1
ATOM 1234 C CA . ASP A 1 156 ? -12.009 7.979 0.199 1.00 94.50 156 ASP A CA 1
ATOM 1235 C C . ASP A 1 156 ? -13.210 7.019 0.283 1.00 94.50 156 ASP A C 1
ATOM 1237 O O . ASP A 1 156 ? -13.283 6.133 1.141 1.00 94.50 156 ASP A O 1
ATOM 1241 N N . ARG A 1 157 ? -14.182 7.209 -0.618 1.00 92.69 157 ARG A N 1
ATOM 1242 C CA . ARG A 1 157 ? -15.372 6.360 -0.717 1.00 92.69 157 ARG A CA 1
ATOM 1243 C C . ARG A 1 157 ? -15.051 5.067 -1.464 1.00 92.69 157 ARG A C 1
ATOM 1245 O O . ARG A 1 157 ? -14.991 5.044 -2.694 1.00 92.69 157 ARG A O 1
ATOM 1252 N N . TYR A 1 158 ? -14.944 3.975 -0.710 1.00 92.81 158 TYR A N 1
ATOM 1253 C CA . TYR A 1 158 ? -14.644 2.637 -1.236 1.00 92.81 158 TYR A CA 1
ATOM 1254 C C . TYR A 1 158 ? -15.664 2.112 -2.264 1.00 92.81 158 TYR A C 1
ATOM 1256 O O . TYR A 1 158 ? -15.359 1.190 -3.016 1.00 92.81 158 TYR A O 1
ATOM 1264 N N . VAL A 1 159 ? -16.872 2.684 -2.290 1.00 91.38 159 VAL A N 1
ATOM 1265 C CA . VAL A 1 159 ? -17.951 2.323 -3.224 1.00 91.38 159 VAL A CA 1
ATOM 1266 C C . VAL A 1 159 ? -17.725 2.850 -4.645 1.00 91.38 159 VAL A C 1
ATOM 1268 O O . VAL A 1 159 ? -18.185 2.225 -5.597 1.00 91.38 159 VAL A O 1
ATOM 1271 N N . ASP A 1 160 ? -16.970 3.943 -4.798 1.00 86.44 160 ASP A N 1
ATOM 1272 C CA . ASP A 1 160 ? -16.750 4.610 -6.091 1.00 86.44 160 ASP A CA 1
ATOM 1273 C C . ASP A 1 160 ? -15.322 4.409 -6.619 1.00 86.44 160 ASP A C 1
ATOM 1275 O O . ASP A 1 160 ? -15.076 4.466 -7.825 1.00 86.44 160 ASP A O 1
ATOM 1279 N N . VAL A 1 161 ? -14.363 4.178 -5.718 1.00 81.69 161 VAL A N 1
ATOM 1280 C CA . VAL A 1 161 ? -12.938 4.078 -6.043 1.00 81.69 161 VAL A CA 1
ATOM 1281 C C . VAL A 1 161 ? -12.478 2.628 -5.946 1.00 81.69 161 VAL A C 1
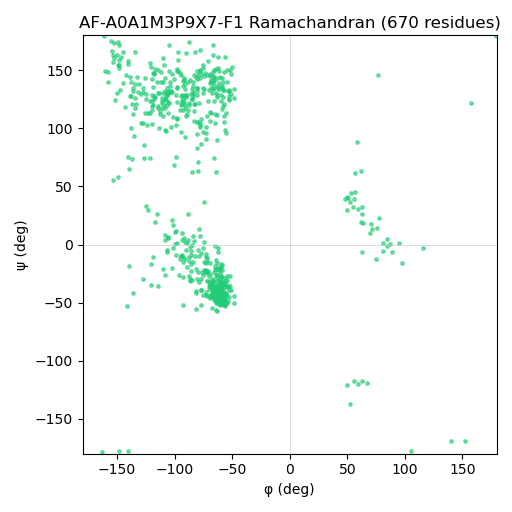ATOM 1283 O O . VAL A 1 161 ? -12.705 1.946 -4.952 1.00 81.69 161 VAL A O 1
ATOM 1286 N N . THR A 1 162 ? -11.788 2.138 -6.978 1.00 76.50 162 THR A N 1
ATOM 1287 C CA . THR A 1 162 ? -11.220 0.781 -6.978 1.00 76.50 162 THR A CA 1
ATOM 1288 C C . THR A 1 162 ? -9.721 0.825 -6.689 1.00 76.50 162 THR A C 1
ATOM 1290 O O . THR A 1 162 ? -8.927 1.227 -7.538 1.00 76.50 162 THR A O 1
ATOM 1293 N N . GLY A 1 163 ? -9.330 0.352 -5.506 1.00 82.38 163 GLY A N 1
ATOM 1294 C CA . GLY A 1 163 ? -7.941 0.186 -5.074 1.00 82.38 163 GLY A CA 1
ATOM 1295 C C . GLY A 1 163 ? -7.803 -0.935 -4.039 1.00 82.38 163 GLY A C 1
ATOM 1296 O O . GLY A 1 163 ? -8.794 -1.523 -3.609 1.00 82.38 163 GLY A O 1
ATOM 1297 N N . GLY A 1 164 ? -6.569 -1.281 -3.656 1.00 82.69 164 GLY A N 1
ATOM 1298 C CA . GLY A 1 164 ? -6.312 -2.430 -2.775 1.00 82.69 164 GLY A CA 1
ATOM 1299 C C . GLY A 1 164 ? -7.019 -2.332 -1.417 1.00 82.69 164 GLY A C 1
ATOM 1300 O O . GLY A 1 164 ? -7.598 -3.317 -0.962 1.00 82.69 164 GLY A O 1
ATOM 1301 N N . MET A 1 165 ? -7.017 -1.140 -0.811 1.00 89.25 165 MET A N 1
ATOM 1302 C CA . MET A 1 165 ? -7.710 -0.859 0.451 1.00 89.25 165 MET A CA 1
ATOM 1303 C C . MET A 1 165 ? -9.229 -0.803 0.255 1.00 89.25 165 MET A C 1
ATOM 1305 O O . MET A 1 165 ? -9.964 -1.387 1.040 1.00 89.25 165 MET A O 1
ATOM 1309 N N . GLN A 1 166 ? -9.712 -0.159 -0.809 1.00 90.06 166 GLN A N 1
ATOM 1310 C CA . GLN A 1 166 ? -11.144 0.002 -1.075 1.00 90.06 166 GLN A CA 1
ATOM 1311 C C . GLN A 1 166 ? -11.829 -1.341 -1.327 1.00 90.06 166 GLN A C 1
ATOM 1313 O O . GLN A 1 166 ? -12.915 -1.582 -0.809 1.00 90.06 166 GLN A O 1
ATOM 1318 N N . VAL A 1 167 ? -11.179 -2.253 -2.061 1.00 86.69 167 VAL A N 1
ATOM 1319 C CA . VAL A 1 167 ? -11.734 -3.599 -2.255 1.00 86.69 167 VAL A CA 1
ATOM 1320 C C . VAL A 1 167 ? -11.780 -4.373 -0.935 1.00 86.69 167 VAL A C 1
ATOM 1322 O O . VAL A 1 167 ? -12.751 -5.077 -0.682 1.00 86.69 167 VAL A O 1
ATOM 1325 N N . LEU A 1 168 ? -10.782 -4.201 -0.065 1.00 89.19 168 LEU A N 1
ATOM 1326 C CA . LEU A 1 168 ? -10.780 -4.805 1.268 1.00 89.19 168 LEU A CA 1
ATOM 1327 C C . LEU A 1 168 ? -11.913 -4.254 2.145 1.00 89.19 168 LEU A C 1
ATOM 1329 O O . LEU A 1 168 ? -12.606 -5.036 2.788 1.00 89.19 168 LEU A O 1
ATOM 1333 N N . ILE A 1 169 ? -12.140 -2.938 2.135 1.00 93.75 169 ILE A N 1
ATOM 1334 C CA . ILE A 1 169 ? -13.248 -2.292 2.860 1.00 93.75 169 ILE A CA 1
ATOM 1335 C C . ILE A 1 169 ? -14.605 -2.769 2.318 1.00 93.75 169 ILE A C 1
ATOM 1337 O O . ILE A 1 169 ? -15.517 -3.038 3.094 1.00 93.75 169 ILE A O 1
ATOM 1341 N N . ALA A 1 170 ? -14.738 -2.948 0.999 1.00 91.75 170 ALA A N 1
ATOM 1342 C CA . ALA A 1 170 ? -15.951 -3.501 0.398 1.00 91.75 170 ALA A CA 1
ATOM 1343 C C . ALA A 1 170 ? -16.229 -4.942 0.865 1.00 91.75 170 ALA A C 1
ATOM 1345 O O . ALA A 1 170 ? -17.369 -5.283 1.182 1.00 91.75 170 ALA A O 1
ATOM 1346 N N . ASP A 1 171 ? -15.198 -5.789 0.927 1.00 88.88 171 ASP A N 1
ATOM 1347 C CA . ASP A 1 171 ? -15.321 -7.155 1.446 1.00 88.88 171 ASP A CA 1
ATOM 1348 C C . ASP A 1 171 ? -15.648 -7.152 2.950 1.00 88.88 171 ASP A C 1
ATOM 1350 O O . ASP A 1 171 ? -16.493 -7.925 3.405 1.00 88.88 171 ASP A O 1
ATOM 1354 N N . GLU A 1 172 ? -15.033 -6.249 3.718 1.00 93.44 172 GLU A N 1
ATOM 1355 C CA . GLU A 1 172 ? -15.315 -6.050 5.141 1.00 93.44 172 GLU A CA 1
ATOM 1356 C C . GLU A 1 172 ? -16.783 -5.682 5.383 1.00 93.44 172 GLU A C 1
ATOM 1358 O O . GLU A 1 172 ? -17.458 -6.340 6.179 1.00 93.44 172 GLU A O 1
ATOM 1363 N N . GLN A 1 173 ? -17.295 -4.682 4.661 1.00 94.62 173 GLN A N 1
ATOM 1364 C CA . GLN A 1 173 ? -18.687 -4.256 4.758 1.00 94.62 173 GLN A CA 1
ATOM 1365 C C . GLN A 1 173 ? -19.647 -5.408 4.445 1.00 94.62 173 GLN A C 1
ATOM 1367 O O . GLN A 1 173 ? -20.588 -5.644 5.203 1.00 94.62 173 GLN A O 1
ATOM 1372 N N . ARG A 1 174 ? -19.401 -6.165 3.367 1.00 91.94 174 ARG A N 1
ATOM 1373 C CA . ARG A 1 174 ? -20.239 -7.320 2.998 1.00 91.94 174 ARG A CA 1
ATOM 1374 C C . ARG A 1 174 ? -20.273 -8.371 4.102 1.00 91.94 174 ARG A C 1
ATOM 1376 O O . ARG A 1 174 ? -21.342 -8.885 4.422 1.00 91.94 174 ARG A O 1
ATOM 1383 N N . LEU A 1 175 ? -19.128 -8.682 4.706 1.00 91.56 175 LEU A N 1
ATOM 1384 C CA . LEU A 1 175 ? -19.045 -9.668 5.783 1.00 91.56 175 LEU A CA 1
ATOM 1385 C C . LEU A 1 175 ? -19.773 -9.203 7.052 1.00 91.56 175 LEU A C 1
ATOM 1387 O O . LEU A 1 175 ? -20.485 -10.000 7.668 1.00 91.56 175 LEU A O 1
ATOM 1391 N N . PHE A 1 176 ? -19.679 -7.924 7.421 1.00 93.12 176 PHE A N 1
ATOM 1392 C CA . PHE A 1 176 ? -20.490 -7.374 8.512 1.00 93.12 176 PHE A CA 1
ATOM 1393 C C . PHE A 1 176 ? -21.990 -7.409 8.194 1.00 93.12 176 PHE A C 1
ATOM 1395 O O . PHE A 1 176 ? -22.774 -7.848 9.038 1.00 93.12 176 PHE A O 1
ATOM 1402 N N . ALA A 1 177 ? -22.383 -7.084 6.960 1.00 91.00 177 ALA A N 1
ATOM 1403 C CA . ALA A 1 177 ? -23.775 -7.149 6.522 1.00 91.00 177 ALA A CA 1
ATOM 1404 C C . ALA A 1 177 ? -24.346 -8.579 6.588 1.00 91.00 177 ALA A C 1
ATOM 1406 O O . ALA A 1 177 ? -25.443 -8.773 7.109 1.00 91.00 177 ALA A O 1
ATOM 1407 N N . THR A 1 178 ? -23.586 -9.608 6.174 1.00 90.44 178 THR A N 1
ATOM 1408 C CA . THR A 1 178 ? -24.000 -11.025 6.346 1.00 90.44 178 THR A CA 1
ATOM 1409 C C . THR A 1 178 ? -24.188 -11.425 7.808 1.00 90.44 178 THR A C 1
ATOM 1411 O O . THR A 1 178 ? -24.876 -12.392 8.117 1.00 90.44 178 THR A O 1
ATOM 1414 N N . ASN A 1 179 ? -23.589 -10.657 8.716 1.00 87.62 179 ASN A N 1
ATOM 1415 C CA . ASN A 1 179 ? -23.689 -10.815 10.150 1.00 87.62 179 ASN A CA 1
ATOM 1416 C C . ASN A 1 179 ? -24.665 -9.811 10.785 1.00 87.62 179 ASN A C 1
ATOM 1418 O O . ASN A 1 179 ? -24.631 -9.650 12.005 1.00 87.62 179 ASN A O 1
ATOM 1422 N N . HIS A 1 180 ? -25.538 -9.161 10.013 1.00 91.12 180 HIS A N 1
ATOM 1423 C CA . HIS A 1 180 ? -26.499 -8.172 10.512 1.00 91.12 180 HIS A CA 1
ATOM 1424 C C . HIS A 1 180 ? -25.840 -7.067 11.356 1.00 91.12 180 HIS A C 1
ATOM 1426 O O . HIS A 1 180 ? -26.388 -6.644 12.370 1.00 91.12 180 HIS A O 1
ATOM 1432 N N . VAL A 1 181 ? -24.630 -6.639 11.000 1.00 94.56 181 VAL A N 1
ATOM 1433 C CA . VAL A 1 181 ? -23.936 -5.517 11.641 1.00 94.56 181 VAL A CA 1
ATOM 1434 C C . VAL A 1 181 ? -23.953 -4.337 10.679 1.00 94.56 181 VAL A C 1
ATOM 1436 O O . VAL A 1 181 ? -23.532 -4.483 9.533 1.00 94.56 181 VAL A O 1
ATOM 1439 N N . ILE A 1 182 ? -24.431 -3.188 11.157 1.00 96.81 182 ILE A N 1
ATOM 1440 C CA . ILE A 1 182 ? -24.503 -1.947 10.379 1.00 96.81 182 ILE A CA 1
ATOM 1441 C C . ILE A 1 182 ? -23.085 -1.449 10.119 1.00 96.81 182 ILE A C 1
ATOM 1443 O O . ILE A 1 182 ? -22.266 -1.395 11.039 1.00 96.81 182 ILE A O 1
ATOM 1447 N N . TYR A 1 183 ? -22.801 -1.048 8.887 1.00 97.94 183 TYR A N 1
ATOM 1448 C CA . TYR A 1 183 ? -21.513 -0.512 8.477 1.00 97.94 183 TYR A CA 1
ATOM 1449 C C . TYR A 1 183 ? -21.646 0.962 8.090 1.00 97.94 183 TYR A C 1
ATOM 1451 O O . TYR A 1 183 ? -22.081 1.303 6.986 1.00 97.94 183 TYR A O 1
ATOM 1459 N N . LEU A 1 184 ? -21.259 1.843 9.010 1.00 98.56 184 LEU A N 1
ATOM 1460 C CA . LEU A 1 184 ? -21.208 3.283 8.804 1.00 98.56 184 LEU A CA 1
ATOM 1461 C C . LEU A 1 184 ? -19.774 3.688 8.463 1.00 98.56 184 LEU A C 1
ATOM 1463 O O . LEU A 1 184 ? -18.886 3.670 9.311 1.00 98.56 184 LEU A O 1
ATOM 1467 N N . HIS A 1 185 ? -19.534 4.056 7.215 1.00 98.62 185 HIS A N 1
ATOM 1468 C CA . HIS A 1 185 ? -18.225 4.463 6.726 1.00 98.62 185 HIS A CA 1
ATOM 1469 C C . HIS A 1 185 ? -18.136 5.979 6.547 1.00 98.62 185 HIS A C 1
ATOM 1471 O O . HIS A 1 185 ? -19.076 6.612 6.062 1.00 98.62 185 HIS A O 1
ATOM 1477 N N . ILE A 1 186 ? -16.987 6.542 6.925 1.00 98.50 186 ILE A N 1
ATOM 1478 C CA . ILE 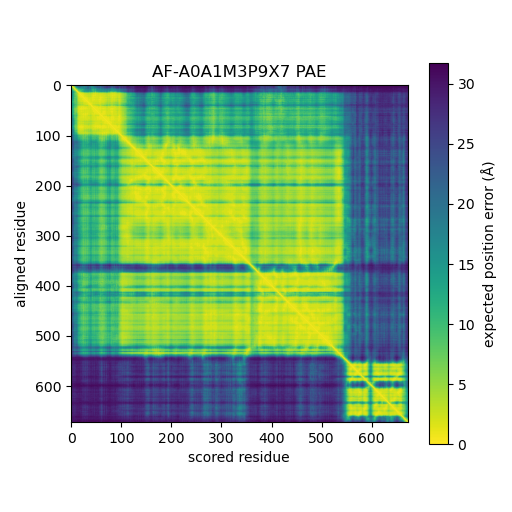A 1 186 ? -16.651 7.955 6.773 1.00 98.50 186 ILE A CA 1
ATOM 1479 C C . ILE A 1 186 ? -15.332 8.139 6.016 1.00 98.50 186 ILE A C 1
ATOM 1481 O O . ILE A 1 186 ? -14.364 7.392 6.184 1.00 98.50 186 ILE A O 1
ATOM 1485 N N . SER A 1 187 ? -15.277 9.182 5.194 1.00 97.69 187 SER A N 1
ATOM 1486 C CA . SER A 1 187 ? -14.051 9.629 4.518 1.00 97.69 187 SER A CA 1
ATOM 1487 C C . SER A 1 187 ? -14.065 11.143 4.313 1.00 97.69 187 SER A C 1
ATOM 1489 O O . SER A 1 187 ? -15.146 11.712 4.245 1.00 97.69 187 SER A O 1
ATOM 1491 N N . PRO A 1 188 ? -12.928 11.841 4.205 1.00 96.81 188 PRO A N 1
ATOM 1492 C CA . PRO A 1 188 ? -12.933 13.295 4.051 1.00 96.81 188 PRO A CA 1
ATOM 1493 C C . PRO A 1 188 ? -13.529 13.736 2.710 1.00 96.81 188 PRO A C 1
ATOM 1495 O O . PRO A 1 188 ? -13.338 13.078 1.687 1.00 96.81 188 PRO A O 1
ATOM 1498 N N . ALA A 1 189 ? -14.236 14.868 2.684 1.00 95.31 189 ALA A N 1
ATOM 1499 C CA . ALA A 1 189 ? -14.714 15.490 1.442 1.00 95.31 189 ALA A CA 1
ATOM 1500 C C . ALA A 1 189 ? -13.590 16.187 0.652 1.00 95.31 189 ALA A C 1
ATOM 1502 O O . ALA A 1 189 ? -13.696 16.377 -0.564 1.00 95.31 189 ALA A O 1
ATOM 1503 N N . LEU A 1 190 ? -12.506 16.536 1.350 1.00 92.19 190 LEU A N 1
ATOM 1504 C CA . LEU A 1 190 ? -11.279 17.113 0.815 1.00 92.19 190 LEU A CA 1
ATOM 1505 C C . LEU A 1 190 ? -10.137 16.112 0.986 1.00 92.19 190 LEU A C 1
ATOM 1507 O O . LEU A 1 190 ? -9.739 15.795 2.108 1.00 92.19 190 LEU A O 1
ATOM 1511 N N . ALA A 1 191 ? -9.592 15.619 -0.121 1.00 90.69 191 ALA A N 1
ATOM 1512 C CA . ALA A 1 191 ? -8.491 14.672 -0.069 1.00 90.69 191 ALA A CA 1
ATOM 1513 C C . ALA A 1 191 ? -7.177 15.377 0.287 1.00 90.69 191 ALA A C 1
ATOM 1515 O O . ALA A 1 191 ? -6.829 16.418 -0.274 1.00 90.69 191 ALA A O 1
ATOM 1516 N N . ARG A 1 192 ? -6.427 14.766 1.208 1.00 91.81 192 ARG A N 1
ATOM 1517 C CA . ARG A 1 192 ? -5.056 15.136 1.586 1.00 91.81 192 ARG A CA 1
ATOM 1518 C C . ARG A 1 192 ? -4.245 13.862 1.767 1.00 91.81 192 ARG A C 1
ATOM 1520 O O . ARG A 1 192 ? -4.763 12.896 2.301 1.00 91.81 192 ARG A O 1
ATOM 1527 N N . LEU A 1 193 ? -2.963 13.863 1.409 1.00 88.94 193 LEU A N 1
ATOM 1528 C CA . LEU A 1 193 ? -2.057 12.717 1.631 1.00 88.94 193 LEU A CA 1
ATOM 1529 C C . LEU A 1 193 ? -1.360 12.763 3.003 1.00 88.94 193 LEU A C 1
ATOM 1531 O O . LEU A 1 193 ? -0.247 12.274 3.152 1.00 88.94 193 LEU A O 1
ATOM 1535 N N . THR A 1 194 ? -1.998 13.411 3.972 1.00 91.25 194 THR A N 1
ATOM 1536 C CA . THR A 1 194 ? -1.508 13.652 5.332 1.00 91.25 194 THR A CA 1
ATOM 1537 C C . THR A 1 194 ? -2.700 13.712 6.282 1.00 91.25 194 THR A C 1
ATOM 1539 O O . THR A 1 194 ? -3.841 13.871 5.836 1.00 91.25 194 THR A O 1
ATOM 1542 N N . LEU A 1 195 ? -2.447 13.583 7.583 1.00 92.12 195 LEU A N 1
ATOM 1543 C CA . LEU A 1 195 ? -3.447 13.869 8.608 1.00 92.12 195 LEU A CA 1
ATOM 1544 C C . LEU A 1 195 ? -3.799 15.362 8.538 1.00 92.12 195 LEU A C 1
ATOM 1546 O O . LEU A 1 195 ? -2.905 16.213 8.538 1.00 92.12 195 LEU A O 1
ATOM 1550 N N . GLY A 1 196 ? -5.093 15.667 8.495 1.00 87.31 196 GLY A N 1
ATOM 1551 C CA . GLY A 1 196 ? -5.615 17.027 8.473 1.00 87.31 196 GLY A CA 1
ATOM 1552 C C . GLY A 1 196 ? -5.048 17.894 9.600 1.00 87.31 196 GLY A C 1
ATOM 1553 O O . GLY A 1 196 ? -4.680 17.412 10.678 1.00 87.31 196 GLY A O 1
ATOM 1554 N N . VAL A 1 197 ? -4.947 19.191 9.320 1.00 83.75 197 VAL A N 1
ATOM 1555 C CA . VAL A 1 197 ? -4.661 20.206 10.336 1.00 83.75 197 VAL A CA 1
ATOM 1556 C C . VAL A 1 197 ? -5.929 20.498 11.129 1.00 83.75 197 VAL A C 1
ATOM 1558 O O . VAL A 1 197 ? -7.038 20.348 10.618 1.00 83.75 197 VAL A O 1
ATOM 1561 N N . GLU A 1 198 ? -5.752 20.868 12.392 1.00 85.19 198 GLU A N 1
ATOM 1562 C CA . GLU A 1 198 ? -6.847 21.318 13.245 1.00 85.19 198 GLU A CA 1
ATOM 1563 C C . GLU A 1 198 ? -7.160 22.775 12.862 1.00 85.19 198 GLU A C 1
ATOM 1565 O O . GLU A 1 198 ? -6.378 23.667 13.192 1.00 85.19 198 GLU A O 1
ATOM 1570 N N . ASP A 1 199 ? -8.257 23.009 12.131 1.00 81.62 199 ASP A N 1
ATOM 1571 C CA . ASP A 1 199 ? -8.724 24.359 11.770 1.00 81.62 199 ASP A CA 1
ATOM 1572 C C . ASP A 1 199 ? -10.026 24.707 12.512 1.00 81.62 199 ASP A C 1
ATOM 1574 O O . ASP A 1 199 ? -10.743 23.795 12.933 1.00 81.62 199 ASP A O 1
ATOM 1578 N N . PRO A 1 200 ? -10.375 26.004 12.625 1.00 81.56 200 PRO A N 1
ATOM 1579 C CA . PRO A 1 200 ? -11.628 26.441 13.245 1.00 81.56 200 PRO A CA 1
ATOM 1580 C C . PRO A 1 200 ? -12.885 25.959 12.507 1.00 81.56 200 PRO A C 1
ATOM 1582 O O . PRO A 1 200 ? -13.883 25.645 13.146 1.00 81.56 200 PRO A O 1
ATOM 1585 N N . GLU A 1 201 ? -12.833 25.898 11.173 1.00 86.25 201 GLU A N 1
ATOM 1586 C CA . GLU A 1 201 ? -13.945 25.424 10.341 1.00 86.25 201 GLU A CA 1
ATOM 1587 C C . GLU A 1 201 ? -14.069 23.902 10.434 1.00 86.25 201 GLU A C 1
ATOM 1589 O O . GLU A 1 201 ? -13.042 23.226 10.302 1.00 86.25 201 GLU A O 1
ATOM 1594 N N . PRO A 1 202 ? -15.272 23.333 10.621 1.00 88.81 202 PRO A N 1
ATOM 1595 C CA . PRO A 1 202 ? -15.454 21.898 10.808 1.00 88.81 202 PRO A CA 1
ATOM 1596 C C . PRO A 1 202 ? -15.022 21.096 9.574 1.00 88.81 202 PRO A C 1
ATOM 1598 O O . PRO A 1 202 ? -15.214 21.507 8.428 1.00 88.81 202 PRO A O 1
ATOM 1601 N N . ALA A 1 203 ? -14.433 19.917 9.795 1.00 92.94 203 ALA A N 1
ATOM 1602 C CA . ALA A 1 203 ? -14.113 19.030 8.686 1.00 92.94 203 ALA A CA 1
ATOM 1603 C C . ALA A 1 203 ? -15.403 18.447 8.103 1.00 92.94 203 ALA A C 1
ATOM 1605 O O . ALA A 1 203 ? -16.253 17.932 8.830 1.00 92.94 203 ALA A O 1
ATOM 1606 N N . VAL A 1 204 ? -15.520 18.479 6.777 1.00 95.94 204 VAL A N 1
ATOM 1607 C CA . VAL A 1 204 ? -16.634 17.852 6.064 1.00 95.94 204 VAL A CA 1
ATOM 1608 C C . VAL A 1 204 ? -16.250 16.426 5.682 1.00 95.94 204 VAL A C 1
ATOM 1610 O O . VAL A 1 204 ? -15.220 16.181 5.044 1.00 95.94 204 VAL A O 1
ATOM 1613 N N . LEU A 1 205 ? -17.105 15.481 6.052 1.00 97.62 205 LEU A N 1
ATOM 1614 C CA . LEU A 1 205 ? -16.950 14.051 5.839 1.00 97.62 205 LEU A CA 1
ATOM 1615 C C . LEU A 1 205 ? -18.039 13.541 4.894 1.00 97.62 205 LEU A C 1
ATOM 1617 O O . LEU A 1 205 ? -19.199 13.923 4.969 1.00 97.62 205 LEU A O 1
ATOM 1621 N N . GLN A 1 206 ? -17.666 12.641 4.001 1.00 98.00 206 GLN A N 1
ATOM 1622 C CA . GLN A 1 206 ? -18.556 11.848 3.172 1.00 98.00 206 GLN A CA 1
ATOM 1623 C C . GLN A 1 206 ? -19.006 10.618 3.959 1.00 98.00 206 GLN A C 1
ATOM 1625 O O . GLN A 1 206 ? -18.161 9.922 4.525 1.00 98.00 206 GLN A O 1
ATOM 1630 N N . VAL A 1 207 ? -20.306 10.318 3.938 1.00 98.38 207 VAL A N 1
ATOM 1631 C CA . VAL A 1 207 ? -20.899 9.207 4.694 1.00 98.38 207 VAL A CA 1
ATOM 1632 C C . VAL A 1 207 ? -21.458 8.142 3.756 1.00 98.38 207 VAL A C 1
ATOM 1634 O O . VAL A 1 207 ? -22.237 8.433 2.843 1.00 98.38 207 VAL A O 1
ATOM 1637 N N . VAL A 1 208 ? -21.086 6.890 4.009 1.00 98.25 208 VAL A N 1
ATOM 1638 C CA . VAL A 1 208 ? -21.614 5.702 3.333 1.00 98.25 208 VAL A CA 1
ATOM 1639 C C . VAL A 1 208 ? -22.230 4.782 4.384 1.00 98.25 208 VAL A C 1
ATOM 1641 O O . VAL A 1 208 ? -21.551 4.370 5.317 1.00 98.25 208 VAL A O 1
ATOM 1644 N N . LEU A 1 209 ? -23.507 4.441 4.230 1.00 98.19 209 LEU A N 1
ATOM 1645 C CA . LEU A 1 209 ? -24.237 3.529 5.111 1.00 98.19 209 LEU A CA 1
ATOM 1646 C C . LEU A 1 209 ? -24.542 2.237 4.349 1.00 98.19 209 LEU A C 1
ATOM 1648 O O . LEU A 1 209 ? -25.223 2.281 3.328 1.00 98.19 209 LEU A O 1
ATOM 1652 N N . ASP A 1 210 ? -24.002 1.109 4.812 1.00 96.44 210 ASP A N 1
ATOM 1653 C CA . ASP A 1 210 ? -24.201 -0.228 4.226 1.00 96.44 210 ASP A CA 1
ATOM 1654 C C . ASP A 1 210 ? -23.970 -0.292 2.703 1.00 96.44 210 ASP A C 1
ATOM 1656 O O . ASP A 1 210 ? -24.699 -0.938 1.952 1.00 96.44 210 ASP A O 1
ATOM 1660 N N . GLY A 1 211 ? -22.926 0.397 2.235 1.00 95.62 211 GLY A N 1
ATOM 1661 C CA . GLY A 1 211 ? -22.558 0.446 0.816 1.00 95.62 211 GLY A CA 1
ATOM 1662 C C . GLY A 1 211 ? -23.317 1.492 -0.005 1.00 95.62 211 GLY A C 1
ATOM 1663 O O . GLY A 1 211 ? -23.108 1.579 -1.213 1.00 95.62 211 GLY A O 1
ATOM 1664 N N . VAL A 1 212 ? -24.156 2.318 0.626 1.00 96.12 212 VAL A N 1
ATOM 1665 C CA . VAL A 1 212 ? -24.901 3.399 -0.031 1.00 96.12 212 VAL A CA 1
ATOM 1666 C C . VAL A 1 212 ? -24.371 4.753 0.428 1.00 96.12 212 VAL A C 1
ATOM 1668 O O . VAL A 1 212 ? -24.381 5.064 1.616 1.00 96.12 212 VAL A O 1
ATOM 1671 N N . PHE A 1 213 ? -23.914 5.590 -0.506 1.00 96.88 213 PHE A N 1
ATOM 1672 C CA . PHE A 1 213 ? -23.563 6.978 -0.197 1.00 96.88 213 PHE A CA 1
ATOM 1673 C C . PHE A 1 213 ? -24.818 7.763 0.205 1.00 96.88 213 PHE A C 1
ATOM 1675 O O . PHE A 1 213 ? -25.783 7.813 -0.557 1.00 96.88 213 PHE A O 1
ATOM 1682 N N . VAL A 1 214 ? -24.809 8.369 1.396 1.00 96.94 214 VAL A N 1
ATOM 1683 C CA . VAL A 1 214 ? -25.994 9.042 1.956 1.00 96.94 214 VAL A CA 1
ATOM 1684 C C . VAL A 1 214 ? -25.885 10.562 2.012 1.00 96.94 214 VAL A C 1
ATOM 1686 O O . VAL A 1 214 ? -26.927 11.213 2.049 1.00 96.94 214 VAL A O 1
ATOM 1689 N N . GLY A 1 215 ? -24.674 11.124 1.982 1.00 97.50 215 GLY A N 1
ATOM 1690 C CA . GLY A 1 215 ? -24.460 12.570 1.976 1.00 97.50 215 GLY A CA 1
ATOM 1691 C C . GLY A 1 215 ? -23.131 12.998 2.594 1.00 97.50 215 GLY A C 1
ATOM 1692 O O . GLY A 1 215 ? -22.240 12.179 2.837 1.00 97.50 215 GLY A O 1
ATOM 1693 N N . LEU A 1 216 ? -23.011 14.302 2.815 1.00 98.25 216 LEU A N 1
ATOM 1694 C CA . LEU A 1 216 ? -21.917 14.958 3.522 1.00 98.25 216 LEU A CA 1
ATOM 1695 C C . LEU A 1 216 ? -22.369 15.319 4.933 1.00 98.25 216 LEU A C 1
ATOM 1697 O O . LEU A 1 216 ? -23.528 15.655 5.125 1.00 98.25 216 LEU A O 1
ATOM 1701 N N . ILE A 1 217 ? -21.472 15.274 5.905 1.00 98.25 217 ILE A N 1
ATOM 1702 C CA . ILE A 1 217 ? -21.747 15.683 7.281 1.00 98.25 217 ILE A CA 1
ATOM 1703 C C . ILE A 1 217 ? -20.523 16.383 7.856 1.00 98.25 217 ILE A C 1
ATOM 1705 O O . ILE A 1 217 ? -19.388 16.028 7.537 1.00 98.25 217 ILE A O 1
ATOM 1709 N N . GLU A 1 218 ? -20.736 17.369 8.711 1.00 97.56 218 GLU A N 1
ATOM 1710 C CA . GLU A 1 218 ? -19.654 17.986 9.472 1.00 97.56 218 GLU A CA 1
ATOM 1711 C C . GLU A 1 218 ? -19.231 17.091 10.646 1.00 97.56 218 GLU A C 1
ATOM 1713 O O . GLU A 1 218 ? -20.059 16.408 11.249 1.00 97.56 218 GLU A O 1
ATOM 1718 N N . GLY A 1 219 ? -17.942 17.099 10.996 1.00 96.56 219 GLY A N 1
ATOM 1719 C CA . GLY A 1 219 ? -17.387 16.315 12.109 1.00 96.56 219 GLY A CA 1
ATOM 1720 C C . GLY A 1 219 ? -18.182 16.436 13.423 1.00 96.56 219 GLY A C 1
ATOM 1721 O O . GLY A 1 219 ? -18.576 15.405 13.980 1.00 96.56 219 GLY A O 1
ATOM 1722 N N . PRO A 1 220 ? -18.507 17.656 13.897 1.00 96.88 220 PRO A N 1
ATOM 1723 C CA . PRO A 1 220 ? -19.338 17.848 15.087 1.00 96.88 220 PRO A CA 1
ATOM 1724 C C . PRO A 1 220 ? -20.752 17.262 14.960 1.00 96.88 220 PRO A C 1
ATOM 1726 O O . PRO A 1 220 ? -21.220 16.600 15.887 1.00 96.88 220 PRO A O 1
ATOM 1729 N N . ALA A 1 221 ? -21.411 17.437 13.809 1.00 98.19 221 ALA A N 1
ATOM 1730 C CA . ALA A 1 221 ? -22.746 16.892 13.556 1.00 98.19 221 ALA A CA 1
ATOM 1731 C C . ALA A 1 221 ? -22.742 15.353 13.506 1.00 98.19 221 ALA A C 1
ATOM 1733 O O . ALA A 1 221 ? -23.661 14.708 14.011 1.00 98.19 221 ALA A O 1
ATOM 1734 N N . LEU A 1 222 ? -21.676 14.740 12.975 1.00 98.56 222 LEU A N 1
ATOM 1735 C CA . LEU A 1 222 ? -21.476 13.291 13.032 1.00 98.56 222 LEU A CA 1
ATOM 1736 C C . LEU A 1 222 ? -21.353 12.798 14.477 1.00 98.56 222 LEU A C 1
ATOM 1738 O O . LEU A 1 222 ? -22.005 11.823 14.848 1.00 98.56 222 LEU A O 1
ATOM 1742 N N . ALA A 1 223 ? -20.522 13.452 15.292 1.00 98.25 223 ALA A N 1
ATOM 1743 C CA . ALA A 1 223 ? -20.363 13.085 16.695 1.00 98.25 223 ALA A CA 1
ATOM 1744 C C . ALA A 1 223 ? -21.687 13.240 17.464 1.00 98.25 223 ALA A C 1
ATOM 1746 O O . ALA A 1 223 ? -22.050 12.355 18.236 1.00 98.25 223 ALA A O 1
ATOM 1747 N N . GLN A 1 224 ? -22.449 14.304 17.200 1.00 98.56 224 GLN A N 1
ATOM 1748 C CA . GLN A 1 224 ? -23.786 14.482 17.765 1.00 98.56 224 GLN A CA 1
ATOM 1749 C C . GLN A 1 224 ? -24.727 13.333 17.372 1.00 98.56 224 GLN A C 1
ATOM 1751 O O . GLN A 1 224 ? -25.311 12.703 18.252 1.00 98.56 224 GLN A O 1
ATOM 1756 N N . ALA A 1 225 ? -24.826 13.005 16.080 1.00 98.62 225 ALA A N 1
ATOM 1757 C CA . ALA A 1 225 ? -25.682 11.918 15.605 1.00 98.62 225 ALA A CA 1
ATOM 1758 C C . ALA A 1 225 ? -25.321 10.573 16.256 1.00 98.62 225 ALA A C 1
ATOM 1760 O O . ALA A 1 225 ? -26.190 9.815 16.680 1.00 98.62 225 ALA A O 1
ATOM 1761 N N . LEU A 1 226 ? -24.024 10.274 16.377 1.00 98.50 226 LEU A N 1
ATOM 1762 C CA . LEU A 1 226 ? -23.550 9.052 17.027 1.00 98.50 226 LEU A CA 1
ATOM 1763 C C . LEU A 1 226 ? -23.910 9.010 18.517 1.00 98.50 226 LEU A C 1
ATOM 1765 O O . LEU A 1 226 ? -24.307 7.952 19.004 1.00 98.50 226 LEU A O 1
ATOM 1769 N N . ALA A 1 227 ? -23.825 10.141 19.221 1.00 98.31 227 ALA A N 1
ATOM 1770 C CA . ALA A 1 227 ? -24.227 10.241 20.622 1.00 98.31 227 ALA A CA 1
ATOM 1771 C C . ALA A 1 227 ? -25.745 10.062 20.805 1.00 98.31 227 ALA A C 1
ATOM 1773 O O . ALA A 1 227 ? -26.170 9.399 21.750 1.00 98.31 227 ALA A O 1
ATOM 1774 N N . GLU A 1 228 ? -26.559 10.600 19.893 1.00 98.19 228 GLU A N 1
ATOM 1775 C CA . GLU A 1 228 ? -28.020 10.434 19.890 1.00 98.19 228 GLU A CA 1
ATOM 1776 C C . GLU A 1 228 ? -28.461 9.006 19.544 1.00 98.19 228 GLU A C 1
ATOM 1778 O O . GLU A 1 228 ? -29.472 8.528 20.057 1.00 98.19 228 GLU A O 1
ATOM 1783 N N . LEU A 1 229 ? -27.707 8.315 18.684 1.00 96.94 229 LEU A N 1
ATOM 1784 C CA . LEU A 1 229 ? -27.946 6.917 18.326 1.00 96.94 229 LEU A CA 1
ATOM 1785 C C . LEU A 1 229 ? -27.482 5.947 19.416 1.00 96.94 229 LEU A C 1
ATOM 1787 O O . LEU A 1 229 ? -28.051 4.866 19.546 1.00 96.94 229 LEU A O 1
ATOM 1791 N N . ALA A 1 230 ? -26.456 6.301 20.196 1.00 94.88 230 ALA A N 1
ATOM 1792 C CA . ALA A 1 230 ? -25.832 5.406 21.168 1.00 94.88 230 ALA A CA 1
ATOM 1793 C C . ALA A 1 230 ? -26.817 4.709 22.134 1.00 94.88 230 ALA A C 1
ATOM 1795 O O . ALA A 1 230 ? -26.609 3.526 22.393 1.00 94.88 230 ALA A O 1
ATOM 1796 N N . PRO A 1 231 ? -27.891 5.332 22.651 1.00 94.94 231 PRO A N 1
ATOM 1797 C CA . PRO A 1 231 ? -28.873 4.634 23.487 1.00 94.94 231 PRO A CA 1
ATOM 1798 C C . PRO A 1 231 ? -29.660 3.533 22.755 1.00 94.94 231 PRO A C 1
ATOM 1800 O O . PRO A 1 231 ? -30.042 2.549 23.383 1.00 94.94 231 PRO A O 1
ATOM 1803 N N . ASP A 1 232 ? -29.871 3.678 21.443 1.00 93.44 232 ASP A N 1
ATOM 1804 C CA . ASP A 1 232 ? -30.665 2.757 20.618 1.00 93.44 232 ASP A CA 1
ATOM 1805 C C . ASP A 1 232 ? -29.814 1.606 20.036 1.00 93.44 232 ASP A C 1
ATOM 1807 O O . ASP A 1 232 ? -30.342 0.580 19.602 1.00 93.44 232 ASP A O 1
ATOM 1811 N N . LEU A 1 233 ? -28.486 1.775 19.985 1.00 91.88 233 LEU A N 1
ATOM 1812 C CA . LEU A 1 233 ? -27.571 0.830 19.342 1.00 91.88 233 LEU A CA 1
ATOM 1813 C C . LEU A 1 233 ? -27.292 -0.417 20.203 1.00 91.88 233 LEU A C 1
ATOM 1815 O O . LEU A 1 233 ? -27.058 -0.292 21.410 1.00 91.88 233 LEU A O 1
ATOM 1819 N N . PRO A 1 234 ? -27.158 -1.611 19.590 1.00 88.56 234 PRO A N 1
ATOM 1820 C CA . PRO A 1 234 ? -26.676 -2.805 20.282 1.00 88.56 234 PRO A CA 1
ATOM 1821 C C . PRO A 1 234 ? -25.298 -2.605 20.931 1.00 88.56 234 PRO A C 1
ATOM 1823 O O . PRO A 1 234 ? -24.527 -1.723 20.547 1.00 88.56 234 PRO A O 1
ATOM 1826 N N . ASP A 1 235 ? -24.948 -3.477 21.879 1.00 83.12 235 ASP A N 1
ATOM 1827 C CA . ASP A 1 235 ? -23.673 -3.413 22.610 1.00 83.12 235 ASP A CA 1
ATOM 1828 C C . ASP A 1 235 ? -22.428 -3.622 21.728 1.00 83.12 235 ASP A C 1
ATOM 1830 O O . ASP A 1 235 ? -21.337 -3.156 22.075 1.00 83.12 235 ASP A O 1
ATOM 1834 N N . ALA A 1 236 ? -22.555 -4.336 20.604 1.00 87.19 236 ALA A N 1
ATOM 1835 C CA . ALA A 1 236 ? -21.439 -4.597 19.700 1.00 87.19 236 ALA A CA 1
ATOM 1836 C C . ALA A 1 236 ? -21.131 -3.357 18.846 1.00 87.19 236 ALA A C 1
ATOM 1838 O O . ALA A 1 236 ? -21.624 -3.206 17.728 1.00 87.19 236 ALA A O 1
ATOM 1839 N N . ARG A 1 237 ? -20.304 -2.465 19.396 1.00 92.62 237 ARG A N 1
ATOM 1840 C CA . ARG A 1 237 ? -19.885 -1.208 18.763 1.00 92.62 237 ARG A CA 1
ATOM 1841 C C . ARG A 1 237 ? -18.384 -1.197 18.548 1.00 92.62 237 ARG A C 1
ATOM 1843 O O . ARG A 1 237 ? -17.615 -1.386 19.496 1.00 92.62 237 ARG A O 1
ATOM 1850 N N . LEU A 1 238 ? -17.979 -0.968 17.308 1.00 94.38 238 LEU A N 1
ATOM 1851 C CA . LEU A 1 238 ? -16.593 -1.054 16.865 1.00 94.38 238 LEU A CA 1
ATOM 1852 C C . LEU A 1 238 ? -16.219 0.197 16.079 1.00 94.38 238 LEU A C 1
ATOM 1854 O O . LEU A 1 238 ? -16.979 0.645 15.226 1.00 94.38 238 LEU A O 1
ATOM 1858 N N . PHE A 1 239 ? -15.020 0.710 16.324 1.00 97.56 239 PHE A N 1
ATOM 1859 C CA . PHE A 1 239 ? -14.409 1.720 15.474 1.00 97.56 239 PHE A CA 1
ATOM 1860 C C . PHE A 1 239 ? -13.208 1.123 14.741 1.00 97.56 239 PHE A C 1
ATOM 1862 O O . PHE A 1 239 ? -12.301 0.587 15.377 1.00 97.56 239 PHE A O 1
ATOM 1869 N N . THR A 1 240 ? -13.189 1.229 13.418 1.00 97.50 240 THR A N 1
ATOM 1870 C CA . THR A 1 240 ? -12.110 0.726 12.565 1.00 97.50 240 THR A CA 1
ATOM 1871 C C . THR A 1 240 ? -11.491 1.878 11.789 1.00 97.50 240 THR A C 1
ATOM 1873 O O . THR A 1 240 ? -12.167 2.576 11.039 1.00 97.50 240 THR A O 1
ATOM 1876 N N . LEU A 1 241 ? -10.184 2.062 11.931 1.00 98.00 241 LEU A N 1
ATOM 1877 C CA . LEU A 1 241 ? -9.418 3.086 11.239 1.00 98.00 241 LEU A CA 1
ATOM 1878 C C . LEU A 1 241 ? -8.502 2.432 10.203 1.00 98.00 241 LEU A C 1
ATOM 1880 O O . LEU A 1 241 ? -7.532 1.757 10.550 1.00 98.00 241 LEU A O 1
ATOM 1884 N N . HIS A 1 242 ? -8.813 2.641 8.925 1.00 97.56 242 HIS A N 1
ATOM 1885 C CA . HIS A 1 242 ? -8.022 2.150 7.796 1.00 97.56 242 HIS A CA 1
ATOM 1886 C C . HIS A 1 242 ? -7.039 3.186 7.247 1.00 97.56 242 HIS A C 1
ATOM 1888 O O . HIS A 1 242 ? -6.035 2.801 6.655 1.00 97.56 242 HIS A O 1
ATOM 1894 N N . SER A 1 243 ? -7.313 4.485 7.399 1.00 96.75 243 SER A N 1
ATOM 1895 C CA . SER A 1 243 ? -6.403 5.544 6.950 1.00 96.75 243 SER A CA 1
ATOM 1896 C C . SER A 1 243 ? -6.653 6.859 7.683 1.00 96.75 243 SER A C 1
ATOM 1898 O O . SER A 1 243 ? -7.786 7.175 8.034 1.00 96.75 243 SER A O 1
ATOM 1900 N N . PHE A 1 244 ? -5.587 7.637 7.863 1.00 94.75 244 PHE A N 1
ATOM 1901 C CA . PHE A 1 244 ? -5.601 8.958 8.501 1.00 94.75 244 PHE A CA 1
ATOM 1902 C C . PHE A 1 244 ? -5.764 10.113 7.510 1.00 94.75 244 PHE A C 1
ATOM 1904 O O . PHE A 1 244 ? -5.991 11.250 7.910 1.00 94.75 244 PHE A O 1
ATOM 1911 N N . PHE A 1 245 ? -5.572 9.844 6.222 1.00 94.69 245 PHE A N 1
ATOM 1912 C CA . PHE A 1 245 ? -5.462 10.868 5.190 1.00 94.69 245 PHE A CA 1
ATOM 1913 C C . PHE A 1 245 ? -6.711 11.737 5.116 1.00 94.69 245 PHE A C 1
ATOM 1915 O O . PHE A 1 245 ? -7.811 11.223 4.941 1.00 94.69 245 PHE A O 1
ATOM 1922 N N . GLY A 1 246 ? -6.511 13.047 5.268 1.00 93.56 246 GLY A N 1
ATOM 1923 C CA . GLY A 1 246 ? -7.539 14.088 5.251 1.00 93.56 246 GLY A CA 1
ATOM 1924 C C . GLY A 1 246 ? -8.412 14.173 6.503 1.00 93.56 246 GLY A C 1
ATOM 1925 O O . GLY A 1 246 ? -9.090 15.180 6.676 1.00 93.56 246 GLY A O 1
ATOM 1926 N N . HIS A 1 247 ? -8.374 13.180 7.394 1.00 96.12 247 HIS A N 1
ATOM 1927 C CA . HIS A 1 247 ? -9.092 13.230 8.669 1.00 96.12 247 HIS A CA 1
ATOM 1928 C C . HIS A 1 247 ? -8.391 14.150 9.662 1.00 96.12 247 HIS A C 1
ATOM 1930 O O . HIS A 1 247 ? -7.165 14.259 9.647 1.00 96.12 247 HIS A O 1
ATOM 1936 N N . ARG A 1 248 ? -9.149 14.745 10.582 1.00 94.38 248 ARG A N 1
ATOM 1937 C CA . ARG A 1 248 ? -8.592 15.381 11.781 1.00 94.38 248 ARG A CA 1
ATOM 1938 C C . ARG A 1 248 ? -8.598 14.405 12.943 1.00 94.38 248 ARG A C 1
ATOM 1940 O O . ARG A 1 248 ? -9.493 13.569 13.061 1.00 94.38 248 ARG A O 1
ATOM 1947 N N . ALA A 1 249 ? -7.591 14.502 13.807 1.00 94.50 249 ALA A N 1
ATOM 1948 C CA . ALA A 1 249 ? -7.508 13.612 14.958 1.00 94.50 249 ALA A CA 1
ATOM 1949 C C . ALA A 1 249 ? -8.672 13.870 15.926 1.00 94.50 249 ALA A C 1
ATOM 1951 O O . ALA A 1 249 ? -9.243 12.917 16.454 1.00 94.50 249 ALA A O 1
ATOM 1952 N N . SER A 1 250 ? -9.032 15.142 16.124 1.00 94.00 250 SER A N 1
ATOM 1953 C CA . SER A 1 250 ? -10.157 15.579 16.959 1.00 94.00 250 SER A CA 1
ATOM 1954 C C . SER A 1 250 ? -11.490 14.955 16.538 1.00 94.00 250 SER A C 1
ATOM 1956 O O . SER A 1 250 ? -12.151 14.331 17.368 1.00 94.00 250 SER A O 1
ATOM 1958 N N . ASP A 1 251 ? -11.837 15.033 15.252 1.00 95.25 251 ASP A N 1
ATOM 1959 C CA . ASP A 1 251 ? -13.091 14.494 14.712 1.00 95.25 251 ASP A CA 1
ATOM 1960 C C . ASP A 1 251 ? -13.173 12.966 14.851 1.00 95.25 251 ASP A C 1
ATOM 1962 O O . ASP A 1 251 ? -14.202 12.429 15.265 1.00 95.25 251 ASP A O 1
ATOM 1966 N N . LEU A 1 252 ? -12.073 12.249 14.578 1.00 97.19 252 LEU A N 1
ATOM 1967 C CA . LEU A 1 252 ? -12.014 10.793 14.762 1.00 97.19 252 LEU A CA 1
ATOM 1968 C C . LEU A 1 252 ? -12.206 10.396 16.234 1.00 97.19 252 LEU A C 1
ATOM 1970 O O . LEU A 1 252 ? -12.944 9.452 16.524 1.00 97.19 252 LEU A O 1
ATOM 1974 N N . MET A 1 253 ? -11.561 11.114 17.163 1.00 96.19 253 MET A N 1
ATOM 1975 C CA . MET A 1 253 ? -11.734 10.896 18.604 1.00 96.19 253 MET A CA 1
ATOM 1976 C C . MET A 1 253 ? -13.176 11.162 19.035 1.00 96.19 253 MET A C 1
ATOM 1978 O O . MET A 1 253 ? -13.770 10.319 19.705 1.00 96.19 253 MET A O 1
ATOM 1982 N N . ALA A 1 254 ? -13.752 12.293 18.623 1.00 97.12 254 ALA A N 1
ATOM 1983 C CA . ALA A 1 254 ? -15.114 12.676 18.975 1.00 97.12 254 ALA A CA 1
ATOM 1984 C C . ALA A 1 254 ? -16.140 11.652 18.472 1.00 97.12 254 ALA A C 1
ATOM 1986 O O . ALA A 1 254 ? -16.980 11.201 19.249 1.00 97.12 254 ALA A O 1
ATOM 1987 N N . ALA A 1 255 ? -16.033 11.219 17.213 1.00 97.88 255 ALA A N 1
ATOM 1988 C CA . ALA A 1 255 ? -16.943 10.235 16.634 1.00 97.88 255 ALA A CA 1
ATOM 1989 C C . ALA A 1 255 ? -16.852 8.867 17.338 1.00 97.88 255 ALA A C 1
ATOM 1991 O O . ALA A 1 255 ? -17.875 8.285 17.702 1.00 97.88 255 ALA A O 1
ATOM 1992 N N . ALA A 1 256 ? -15.639 8.360 17.588 1.00 97.00 256 ALA A N 1
ATOM 1993 C CA . ALA A 1 256 ? -15.450 7.074 18.265 1.00 97.00 256 ALA A CA 1
ATOM 1994 C C . ALA A 1 256 ? -15.957 7.090 19.721 1.00 97.00 256 ALA A C 1
ATOM 1996 O O . ALA A 1 256 ? -16.595 6.128 20.164 1.00 97.00 256 ALA A O 1
ATOM 1997 N N . LEU A 1 257 ? -15.713 8.187 20.451 1.00 96.94 257 LEU A N 1
ATOM 1998 C CA . LEU A 1 257 ? -16.197 8.378 21.821 1.00 96.94 257 LEU A CA 1
ATOM 1999 C C . LEU A 1 257 ? -17.722 8.526 21.872 1.00 96.94 257 LEU A C 1
ATOM 2001 O O . LEU A 1 257 ? -18.357 7.903 22.721 1.00 96.94 257 LEU A O 1
ATOM 2005 N N . ALA A 1 258 ? -18.313 9.288 20.949 1.00 97.88 258 ALA A N 1
ATOM 2006 C CA . ALA A 1 258 ? -19.760 9.468 20.850 1.00 97.88 258 ALA A CA 1
ATOM 2007 C C . ALA A 1 258 ? -20.497 8.157 20.543 1.00 97.88 258 ALA A C 1
ATOM 2009 O O . ALA A 1 258 ? -21.521 7.867 21.156 1.00 97.88 258 ALA A O 1
ATOM 2010 N N . LEU A 1 259 ? -19.932 7.317 19.668 1.00 96.44 259 LEU A N 1
ATOM 2011 C CA . LEU A 1 259 ? -20.440 5.965 19.414 1.00 96.44 259 LEU A CA 1
ATOM 2012 C C . LEU A 1 259 ? -20.346 5.055 20.655 1.00 96.44 259 LEU A C 1
ATOM 2014 O O . LEU A 1 259 ? -21.050 4.047 20.744 1.00 96.44 259 LEU A O 1
ATOM 2018 N N . GLN A 1 260 ? -19.472 5.383 21.611 1.00 94.62 260 GLN A N 1
ATOM 2019 C CA . GLN A 1 260 ? -19.097 4.512 22.727 1.00 94.62 260 GLN A CA 1
ATOM 2020 C C . GLN A 1 260 ? -18.556 3.166 22.218 1.00 94.62 260 GLN A C 1
ATOM 2022 O O . GLN A 1 260 ? -18.942 2.092 22.692 1.00 94.62 260 GLN A O 1
ATOM 2027 N N . ALA A 1 261 ? -17.683 3.216 21.205 1.00 90.06 261 ALA A N 1
ATOM 2028 C CA . ALA A 1 261 ? -17.053 2.021 20.658 1.00 90.06 261 ALA A CA 1
ATOM 2029 C C . ALA A 1 261 ? -16.287 1.267 21.761 1.00 90.06 261 ALA A C 1
ATOM 2031 O O . ALA A 1 261 ? -15.444 1.828 22.458 1.00 90.06 261 ALA A O 1
ATOM 2032 N N . ARG A 1 262 ? -16.568 -0.032 21.928 1.00 84.62 262 ARG A N 1
ATOM 2033 C CA . ARG A 1 262 ? -15.900 -0.861 22.953 1.00 84.62 262 ARG A CA 1
ATOM 2034 C C . ARG A 1 262 ? -14.531 -1.352 22.508 1.00 84.62 262 ARG A C 1
ATOM 2036 O O . ARG A 1 262 ? -13.726 -1.790 23.328 1.00 84.62 262 ARG A O 1
ATOM 2043 N N . GLN A 1 263 ? -14.316 -1.373 21.201 1.00 88.81 263 GLN A N 1
ATOM 2044 C CA . GLN A 1 263 ? -13.103 -1.835 20.552 1.00 88.81 263 GLN A CA 1
ATOM 2045 C C . GLN A 1 263 ? -12.721 -0.809 19.489 1.00 88.81 263 GLN A C 1
ATOM 2047 O O . GLN A 1 263 ? -13.582 -0.329 18.747 1.00 88.81 263 GLN A O 1
ATOM 2052 N N . HIS A 1 264 ? -11.429 -0.510 19.403 1.00 93.38 264 HIS A N 1
ATOM 2053 C CA . HIS A 1 264 ? -10.859 0.312 18.343 1.00 93.38 264 HIS A CA 1
ATOM 2054 C C . HIS A 1 264 ? -9.835 -0.535 17.594 1.00 93.38 264 HIS A C 1
ATOM 2056 O O . HIS A 1 264 ? -8.959 -1.138 18.213 1.00 93.38 264 HIS A O 1
ATOM 2062 N N . VAL A 1 265 ? -9.932 -0.593 16.273 1.00 95.94 265 VAL A N 1
ATOM 2063 C CA . VAL A 1 265 ? -9.022 -1.349 15.412 1.00 95.94 265 VAL A CA 1
ATOM 2064 C C . VAL A 1 265 ? -8.311 -0.379 14.486 1.00 95.94 265 VAL A C 1
ATOM 2066 O O . VAL A 1 265 ? -8.952 0.414 13.809 1.00 95.94 265 VAL A O 1
ATOM 2069 N N . PHE A 1 266 ? -6.984 -0.441 14.451 1.00 97.19 266 PHE A N 1
ATOM 2070 C CA . PHE A 1 266 ? -6.179 0.294 13.484 1.00 97.19 266 PHE A CA 1
ATOM 2071 C C . PHE A 1 266 ? -5.539 -0.690 12.508 1.00 97.19 266 PHE A C 1
ATOM 2073 O O . PHE A 1 266 ? -4.820 -1.601 12.923 1.00 97.19 266 PHE A O 1
ATOM 2080 N N . TRP A 1 267 ? -5.781 -0.496 11.215 1.00 96.62 267 TRP A N 1
ATOM 2081 C CA . TRP A 1 267 ? -5.160 -1.288 10.161 1.00 96.62 267 TRP A CA 1
ATOM 2082 C C . TRP A 1 267 ? -3.894 -0.624 9.634 1.00 96.62 267 TRP A C 1
ATOM 2084 O O . TRP A 1 267 ? -3.927 0.486 9.106 1.00 96.62 267 TRP A O 1
ATOM 2094 N N . LEU A 1 268 ? -2.781 -1.353 9.695 1.00 95.75 268 LEU A N 1
ATOM 2095 C CA . LEU A 1 268 ? -1.492 -0.938 9.151 1.00 95.75 268 LEU A CA 1
ATOM 2096 C C . LEU A 1 268 ? -1.433 -1.168 7.631 1.00 95.75 268 LEU A C 1
ATOM 2098 O O . LEU A 1 268 ? -0.652 -1.978 7.130 1.00 95.75 268 LEU A O 1
ATOM 2102 N N . HIS A 1 269 ? -2.290 -0.470 6.888 1.00 94.88 269 HIS A N 1
ATOM 2103 C CA . HIS A 1 269 ? -2.275 -0.496 5.422 1.00 94.88 269 HIS A CA 1
ATOM 2104 C C . HIS A 1 269 ? -1.090 0.279 4.839 1.00 94.88 269 HIS A C 1
ATOM 2106 O O . HIS A 1 269 ? -0.627 -0.034 3.744 1.00 94.88 269 HIS A O 1
ATOM 2112 N N . ASP A 1 270 ? -0.561 1.241 5.590 1.00 95.12 270 ASP A N 1
ATOM 2113 C CA . ASP A 1 270 ? 0.599 2.062 5.255 1.00 95.12 270 ASP A CA 1
ATOM 2114 C C . ASP A 1 270 ? 1.378 2.451 6.531 1.00 95.12 270 ASP A C 1
ATOM 2116 O O . ASP A 1 270 ? 1.040 2.035 7.642 1.00 95.12 270 ASP A O 1
ATOM 2120 N N . TYR A 1 271 ? 2.441 3.241 6.382 1.00 96.56 271 TYR A N 1
ATOM 2121 C CA . TYR A 1 271 ? 3.285 3.709 7.484 1.00 96.56 271 TYR A CA 1
ATOM 2122 C C . TYR A 1 271 ? 3.018 5.157 7.902 1.00 96.56 271 TYR A C 1
ATOM 2124 O O . TYR A 1 271 ? 3.877 5.763 8.549 1.00 96.56 271 TYR A O 1
ATOM 2132 N N . ALA A 1 272 ? 1.842 5.714 7.595 1.00 95.25 272 ALA A N 1
ATOM 2133 C CA . ALA A 1 272 ? 1.468 7.062 8.024 1.00 95.25 272 ALA A CA 1
ATOM 2134 C C . ALA A 1 272 ? 1.603 7.208 9.553 1.00 95.25 272 ALA A C 1
ATOM 2136 O O . ALA A 1 272 ? 2.149 8.178 10.058 1.00 95.25 272 ALA A O 1
ATOM 2137 N N . SER A 1 273 ? 1.284 6.155 10.311 1.00 94.88 273 SER A N 1
ATOM 2138 C CA . SER A 1 273 ? 1.486 6.088 11.771 1.00 94.88 273 SER A CA 1
ATOM 2139 C C . SER A 1 273 ? 2.941 6.175 12.276 1.00 94.88 273 SER A C 1
ATOM 2141 O O . SER A 1 273 ? 3.171 6.204 13.484 1.00 94.88 273 SER A O 1
ATOM 2143 N N . ILE A 1 274 ? 3.932 6.237 11.383 1.00 94.38 274 ILE A N 1
ATOM 2144 C CA . ILE A 1 274 ? 5.363 6.420 11.692 1.00 94.38 274 ILE A CA 1
ATOM 2145 C C . ILE A 1 274 ? 5.877 7.763 11.149 1.00 94.38 274 ILE A C 1
ATOM 2147 O O . ILE A 1 274 ? 6.784 8.380 11.725 1.00 94.38 274 ILE A O 1
ATOM 2151 N N . CYS A 1 275 ? 5.369 8.191 9.997 1.00 93.44 275 CYS A N 1
ATOM 2152 C CA . CYS A 1 275 ? 5.802 9.386 9.289 1.00 93.44 275 CYS A CA 1
ATOM 2153 C C . CYS A 1 275 ? 4.719 9.820 8.307 1.00 93.44 275 CYS A C 1
ATOM 2155 O O . CYS A 1 275 ? 4.080 8.978 7.690 1.00 93.44 275 CYS A O 1
ATOM 2157 N N . ASP A 1 276 ? 4.617 11.122 8.062 1.00 89.94 276 ASP A N 1
ATOM 2158 C CA . ASP A 1 276 ? 3.725 11.675 7.041 1.00 89.94 276 ASP A CA 1
ATOM 2159 C C . ASP A 1 276 ? 4.048 11.169 5.617 1.00 89.94 276 ASP A C 1
ATOM 2161 O O . ASP A 1 276 ? 3.188 11.043 4.748 1.00 89.94 276 ASP A O 1
ATOM 2165 N N . SER A 1 277 ? 5.300 10.755 5.394 1.00 92.62 277 SER A N 1
ATOM 2166 C CA . SER A 1 277 ? 5.639 9.863 4.287 1.00 92.62 277 SER A CA 1
ATOM 2167 C C . SER A 1 277 ? 5.126 8.452 4.585 1.00 92.62 277 SER A C 1
ATOM 2169 O O . SER A 1 277 ? 5.836 7.623 5.157 1.00 92.62 277 SER A O 1
ATOM 2171 N N . TYR A 1 278 ? 3.896 8.171 4.157 1.00 92.56 278 TYR A N 1
ATOM 2172 C CA . TYR A 1 278 ? 3.209 6.893 4.378 1.00 92.56 278 TYR A CA 1
ATOM 2173 C C . TYR A 1 278 ? 3.923 5.663 3.793 1.00 92.56 278 TYR A C 1
ATOM 2175 O O . TYR A 1 278 ? 3.628 4.531 4.163 1.00 92.56 278 TYR A O 1
ATOM 2183 N N . ASN A 1 279 ? 4.865 5.866 2.874 1.00 93.25 279 ASN A N 1
ATOM 2184 C CA . ASN A 1 279 ? 5.710 4.832 2.279 1.00 93.25 279 ASN A CA 1
ATOM 2185 C C . ASN A 1 279 ? 7.173 4.909 2.753 1.00 93.25 279 ASN A C 1
ATOM 2187 O O . ASN A 1 279 ? 8.029 4.204 2.230 1.00 93.25 279 ASN A O 1
ATOM 2191 N N . LEU A 1 280 ? 7.471 5.753 3.747 1.00 94.56 280 LEU A N 1
ATOM 2192 C CA . LEU A 1 280 ? 8.804 5.943 4.324 1.00 94.56 280 LEU A CA 1
ATOM 2193 C C . LEU A 1 280 ? 9.878 6.312 3.287 1.00 94.56 280 LEU A C 1
ATOM 2195 O O . LEU A 1 280 ? 11.047 5.964 3.454 1.00 94.56 280 LEU A O 1
ATOM 2199 N N . LEU A 1 281 ? 9.508 7.042 2.234 1.00 93.06 281 LEU A N 1
ATOM 2200 C CA . LEU A 1 281 ? 10.445 7.550 1.240 1.00 93.06 281 LEU A CA 1
ATOM 2201 C C . LEU A 1 281 ? 10.952 8.950 1.615 1.00 93.06 281 LEU A C 1
ATOM 2203 O O . LEU A 1 281 ? 10.199 9.928 1.624 1.00 93.06 281 LEU A O 1
ATOM 2207 N N . ARG A 1 282 ? 12.263 9.087 1.841 1.00 91.75 282 ARG A N 1
ATOM 2208 C CA . ARG A 1 282 ? 12.915 10.397 1.965 1.00 91.75 282 ARG A CA 1
ATOM 2209 C C . ARG A 1 282 ? 12.772 11.137 0.643 1.00 91.75 282 ARG A C 1
ATOM 2211 O O . ARG A 1 282 ? 13.115 10.592 -0.405 1.00 91.75 282 ARG A O 1
ATOM 2218 N N . ASN A 1 283 ? 12.251 12.362 0.698 1.00 90.94 283 ASN A N 1
ATOM 2219 C CA . ASN A 1 283 ? 11.998 13.203 -0.478 1.00 90.94 283 ASN A CA 1
ATOM 2220 C C . ASN A 1 283 ? 11.221 12.477 -1.588 1.00 90.94 283 ASN A C 1
ATOM 2222 O O . ASN A 1 283 ? 11.384 12.779 -2.764 1.00 90.94 283 ASN A O 1
ATOM 2226 N N . ASN A 1 284 ? 10.373 11.515 -1.201 1.00 89.62 284 ASN A N 1
ATOM 2227 C CA . ASN A 1 284 ? 9.570 10.682 -2.096 1.00 89.62 284 ASN A CA 1
ATOM 2228 C C . ASN A 1 284 ? 10.379 9.797 -3.069 1.00 89.62 284 ASN A C 1
ATOM 2230 O O . ASN A 1 284 ? 9.812 9.346 -4.062 1.00 89.62 284 ASN A O 1
ATOM 2234 N N . VAL A 1 285 ? 11.667 9.529 -2.802 1.00 87.88 285 VAL A N 1
ATOM 2235 C CA . VAL A 1 285 ? 12.537 8.780 -3.736 1.00 87.88 285 VAL A CA 1
ATOM 2236 C C . VAL A 1 285 ? 13.284 7.584 -3.161 1.00 87.88 285 VAL A C 1
ATOM 2238 O O . VAL A 1 285 ? 13.560 6.659 -3.915 1.00 87.88 285 VAL A O 1
ATOM 2241 N N . GLU A 1 286 ? 13.630 7.583 -1.874 1.00 87.69 286 GLU A N 1
ATOM 2242 C CA . GLU A 1 286 ? 14.514 6.557 -1.300 1.00 87.69 286 GLU A CA 1
ATOM 2243 C C . GLU A 1 286 ? 13.986 6.070 0.047 1.00 87.69 286 GLU A C 1
ATOM 2245 O O . GLU A 1 286 ? 13.653 6.889 0.909 1.00 87.69 286 GLU A O 1
ATOM 2250 N N . TYR A 1 287 ? 13.931 4.753 0.258 1.00 92.56 287 TYR A N 1
ATOM 2251 C CA . TYR A 1 287 ? 13.449 4.182 1.512 1.00 92.56 287 TYR A CA 1
ATOM 2252 C C . TYR A 1 287 ? 14.347 4.584 2.689 1.00 92.56 287 TYR A C 1
ATOM 2254 O O . TYR A 1 287 ? 15.494 4.166 2.827 1.00 92.56 287 TYR A O 1
ATOM 2262 N N . CYS A 1 288 ? 13.808 5.409 3.585 1.00 91.94 288 CYS A N 1
ATOM 2263 C CA . CYS A 1 288 ? 14.576 6.051 4.645 1.00 91.94 288 CYS A CA 1
ATOM 2264 C C . CYS A 1 288 ? 14.728 5.192 5.902 1.00 91.94 288 CYS A C 1
ATOM 2266 O O . CYS A 1 288 ? 15.475 5.572 6.803 1.00 91.94 288 CYS A O 1
ATOM 2268 N N . ARG A 1 289 ? 14.008 4.062 5.975 1.00 89.94 289 ARG A N 1
ATOM 2269 C CA . ARG A 1 289 ? 13.947 3.158 7.139 1.00 89.94 289 ARG A CA 1
ATOM 2270 C C . ARG A 1 289 ? 13.341 3.788 8.396 1.00 89.94 289 ARG A C 1
ATOM 2272 O O . ARG A 1 289 ? 13.525 3.265 9.491 1.00 89.94 289 ARG A O 1
ATOM 2279 N N . GLY A 1 290 ? 12.609 4.893 8.243 1.00 89.50 290 GLY A N 1
ATOM 2280 C CA . GLY A 1 290 ? 11.920 5.593 9.328 1.00 89.50 290 GLY A CA 1
ATOM 2281 C C . GLY A 1 290 ? 12.862 6.020 10.461 1.00 89.50 290 GLY A C 1
ATOM 2282 O O . GLY A 1 290 ? 12.688 5.546 11.583 1.00 89.50 290 GLY A O 1
ATOM 2283 N N . PRO A 1 291 ? 13.864 6.886 10.212 1.00 89.06 291 PRO A N 1
ATOM 2284 C CA . PRO A 1 291 ? 14.815 7.300 11.240 1.00 89.06 291 PRO A CA 1
ATOM 2285 C C . PRO A 1 291 ? 14.108 8.133 12.321 1.00 89.06 291 PRO A C 1
ATOM 2287 O O . PRO A 1 291 ? 12.941 8.511 12.164 1.00 89.06 291 PRO A O 1
ATOM 2290 N N . ALA A 1 292 ? 14.807 8.448 13.412 1.00 86.62 292 ALA A N 1
ATOM 2291 C CA . ALA A 1 292 ? 14.263 9.318 14.451 1.00 86.62 292 ALA A CA 1
ATOM 2292 C C . ALA A 1 292 ? 13.920 10.722 13.888 1.00 86.62 292 ALA A C 1
ATOM 2294 O O . ALA A 1 292 ? 14.628 11.193 12.986 1.00 86.62 292 ALA A O 1
ATOM 2295 N N . PRO A 1 293 ? 12.838 11.383 14.351 1.00 86.00 293 PRO A N 1
ATOM 2296 C CA . PRO A 1 293 ? 12.420 12.689 13.824 1.00 86.00 293 PRO A CA 1
ATOM 2297 C C . PRO A 1 293 ? 13.479 13.793 13.943 1.00 86.00 293 PRO A C 1
ATOM 2299 O O . PRO A 1 293 ? 13.507 14.692 13.114 1.00 86.00 293 PRO A O 1
ATOM 2302 N N . ASP A 1 294 ? 14.361 13.702 14.935 1.00 85.62 294 ASP A N 1
ATOM 2303 C CA . ASP A 1 294 ? 15.465 14.627 15.212 1.00 85.62 294 ASP A CA 1
ATOM 2304 C C . ASP A 1 294 ? 16.750 14.320 14.420 1.00 85.62 294 ASP A C 1
ATOM 2306 O O . ASP A 1 294 ? 17.700 15.099 14.454 1.00 85.62 294 ASP A O 1
ATOM 2310 N N . SER A 1 295 ? 16.796 13.217 13.666 1.00 88.50 295 SER A N 1
ATOM 2311 C CA . SER A 1 295 ? 17.967 12.851 12.861 1.00 88.50 295 SER A CA 1
ATOM 2312 C C . SER A 1 295 ? 18.228 13.828 11.708 1.00 88.50 295 SER A C 1
ATOM 2314 O O . SER A 1 295 ? 17.295 14.311 11.066 1.00 88.50 295 SER A O 1
ATOM 2316 N N . LEU A 1 296 ? 19.504 14.017 11.344 1.00 88.50 296 LEU A N 1
ATOM 2317 C CA . LEU A 1 296 ? 19.914 14.804 10.166 1.00 88.50 296 LEU A CA 1
ATOM 2318 C C . LEU A 1 296 ? 19.207 14.345 8.880 1.00 88.50 296 LEU A C 1
ATOM 2320 O O . LEU A 1 296 ? 18.779 15.151 8.061 1.00 88.50 296 LEU A O 1
ATOM 2324 N N . ALA A 1 297 ? 19.030 13.030 8.736 1.00 87.69 297 ALA A N 1
ATOM 2325 C CA . ALA A 1 297 ? 18.286 12.408 7.647 1.00 87.69 297 ALA A CA 1
ATOM 2326 C C . ALA A 1 297 ? 16.837 12.906 7.527 1.00 87.69 297 ALA A C 1
ATOM 2328 O O . ALA A 1 297 ? 16.307 12.978 6.417 1.00 87.69 297 ALA A O 1
ATOM 2329 N N . CYS A 1 298 ? 16.187 13.179 8.660 1.00 91.50 298 CYS A N 1
ATOM 2330 C CA . CYS A 1 298 ? 14.832 13.705 8.709 1.00 91.50 298 CYS A CA 1
ATOM 2331 C C . CYS A 1 298 ? 14.833 15.221 8.482 1.00 91.50 298 CYS A C 1
ATOM 2333 O O . CYS A 1 298 ? 14.001 15.692 7.722 1.00 91.50 298 CYS A O 1
ATOM 2335 N N . GLN A 1 299 ? 15.801 15.956 9.041 1.00 89.25 299 GLN A N 1
ATOM 2336 C CA . GLN A 1 299 ? 15.915 17.418 8.903 1.00 89.25 299 GLN A CA 1
ATOM 2337 C C . GLN A 1 299 ? 16.064 17.890 7.446 1.00 89.25 299 GLN A C 1
ATOM 2339 O O . GLN A 1 299 ? 15.530 18.923 7.076 1.00 89.25 299 GLN A O 1
ATOM 2344 N N . VAL A 1 300 ? 16.746 17.123 6.587 1.00 90.50 300 VAL A N 1
ATOM 2345 C CA . VAL A 1 300 ? 16.878 17.449 5.147 1.00 90.50 300 VAL A CA 1
ATOM 2346 C C . VAL A 1 300 ? 15.745 16.880 4.283 1.00 90.50 300 VAL A C 1
ATOM 2348 O O . VAL A 1 300 ? 15.795 16.934 3.051 1.00 90.50 300 VAL A O 1
ATOM 2351 N N . CYS A 1 301 ? 14.752 16.244 4.907 1.00 93.69 301 CYS A N 1
ATOM 2352 C CA . CYS A 1 301 ? 13.615 15.666 4.215 1.00 93.69 301 CYS A CA 1
ATOM 2353 C C . CYS A 1 301 ? 12.468 16.677 4.140 1.00 93.69 301 CYS A C 1
ATOM 2355 O O . CYS A 1 301 ? 12.127 17.290 5.142 1.00 93.69 301 CYS A O 1
ATOM 2357 N N . VAL A 1 302 ? 11.748 16.727 3.018 1.00 93.12 302 VAL A N 1
ATOM 2358 C CA . VAL A 1 302 ? 10.539 17.571 2.862 1.00 93.12 302 VAL A CA 1
ATOM 2359 C C . VAL A 1 302 ? 9.417 17.265 3.864 1.00 93.12 302 VAL A C 1
ATOM 2361 O O . VAL A 1 302 ? 8.510 18.069 4.047 1.00 93.12 302 VAL A O 1
ATOM 2364 N N . HIS A 1 303 ? 9.469 16.088 4.494 1.00 92.19 303 HIS A N 1
ATOM 2365 C CA . HIS A 1 303 ? 8.531 15.627 5.520 1.00 92.19 303 HIS A CA 1
ATOM 2366 C C . HIS A 1 303 ? 9.027 15.923 6.943 1.00 92.19 303 HIS A C 1
ATOM 2368 O O . HIS A 1 303 ? 8.301 15.684 7.899 1.00 92.19 303 HIS A O 1
ATOM 2374 N N . GLY A 1 304 ? 10.280 16.360 7.097 1.00 91.38 304 GLY A N 1
ATOM 2375 C CA . GLY A 1 304 ? 10.984 16.448 8.373 1.00 91.38 304 GLY A CA 1
ATOM 2376 C C . GLY A 1 304 ? 10.412 17.489 9.314 1.00 91.38 304 GLY A C 1
ATOM 2377 O O . GLY A 1 304 ? 10.035 17.152 10.435 1.00 91.38 304 GLY A O 1
ATOM 2378 N N . ASP A 1 305 ? 10.301 18.724 8.831 1.00 86.69 305 ASP A N 1
ATOM 2379 C CA . ASP A 1 305 ? 9.926 19.888 9.641 1.00 86.69 305 ASP A CA 1
ATOM 2380 C C . ASP A 1 305 ? 8.544 19.744 10.290 1.00 86.69 305 ASP A C 1
ATOM 2382 O O . ASP A 1 305 ? 8.321 20.176 11.420 1.00 86.69 305 ASP A O 1
ATOM 2386 N N . THR A 1 306 ? 7.604 19.087 9.607 1.00 86.00 306 THR A N 1
ATOM 2387 C CA . THR A 1 306 ? 6.227 18.897 10.090 1.00 86.00 306 THR A CA 1
ATOM 2388 C C . THR A 1 306 ? 6.036 17.611 10.887 1.00 86.00 306 THR A C 1
ATOM 2390 O O . THR A 1 306 ? 5.021 17.455 11.577 1.00 86.00 306 THR A O 1
ATOM 2393 N N . ARG A 1 307 ? 7.010 16.691 10.853 1.00 89.62 307 ARG A N 1
ATOM 2394 C CA . ARG A 1 307 ? 6.903 15.373 11.488 1.00 89.62 307 ARG A CA 1
ATOM 2395 C C . ARG A 1 307 ? 6.694 15.429 13.005 1.00 89.62 307 ARG A C 1
ATOM 2397 O O . ARG A 1 307 ? 5.874 14.643 13.479 1.00 89.62 307 ARG A O 1
ATOM 2404 N N . PRO A 1 308 ? 7.350 16.309 13.791 1.00 88.38 308 PRO A N 1
ATOM 2405 C CA . PRO A 1 308 ? 7.107 16.379 15.232 1.00 88.38 308 PRO A CA 1
ATOM 2406 C C . PRO A 1 308 ? 5.645 16.695 15.575 1.00 88.38 308 PRO A C 1
ATOM 2408 O O . PRO A 1 308 ? 5.026 15.973 16.356 1.00 88.38 308 PRO A O 1
ATOM 2411 N N . GLY A 1 309 ? 5.064 17.718 14.938 1.00 87.81 309 GLY A N 1
ATOM 2412 C CA . GLY A 1 309 ? 3.663 18.097 15.147 1.00 87.81 309 GLY A CA 1
ATOM 2413 C C . GLY A 1 309 ? 2.685 17.032 14.647 1.00 87.81 309 GLY A C 1
ATOM 2414 O O . GLY A 1 309 ? 1.689 16.745 15.309 1.00 87.81 309 GLY A O 1
ATOM 2415 N N . TYR A 1 310 ? 2.997 16.399 13.514 1.00 92.19 310 TYR A N 1
ATOM 2416 C CA . TYR A 1 310 ? 2.250 15.252 13.001 1.00 92.19 310 TYR A CA 1
ATOM 2417 C C . TYR A 1 310 ? 2.207 14.102 14.022 1.00 92.19 310 TYR A C 1
ATOM 2419 O O . TYR A 1 310 ? 1.131 13.629 14.389 1.00 92.19 310 TYR A O 1
ATOM 2427 N N . LEU A 1 311 ? 3.367 13.689 14.544 1.00 91.88 311 LEU A N 1
ATOM 2428 C CA . LEU A 1 311 ? 3.462 12.597 15.515 1.00 91.88 311 LEU A CA 1
ATOM 2429 C C . LEU A 1 311 ? 2.788 12.934 16.845 1.00 91.88 311 LEU A C 1
ATOM 2431 O O . LEU A 1 311 ? 2.222 12.039 17.465 1.00 91.88 311 LEU A O 1
ATOM 2435 N N . ALA A 1 312 ? 2.789 14.201 17.265 1.00 88.44 312 ALA A N 1
ATOM 2436 C CA . ALA A 1 312 ? 2.054 14.633 18.451 1.00 88.44 312 ALA A CA 1
ATOM 2437 C C . ALA A 1 312 ? 0.536 14.419 18.300 1.00 88.44 312 ALA A C 1
ATOM 2439 O O . ALA A 1 312 ? -0.099 13.895 19.215 1.00 88.44 312 ALA A O 1
ATOM 2440 N N . ARG A 1 313 ? -0.044 14.739 17.132 1.00 91.50 313 ARG A N 1
ATOM 2441 C CA . ARG A 1 313 ? -1.470 14.476 16.855 1.00 91.50 313 ARG A CA 1
ATOM 2442 C C . ARG A 1 313 ? -1.782 12.980 16.818 1.00 91.50 313 ARG A C 1
ATOM 2444 O O . ARG A 1 313 ? -2.770 12.544 17.403 1.00 91.50 313 ARG A O 1
ATOM 2451 N N . MET A 1 314 ? -0.908 12.181 16.207 1.00 93.06 314 MET A N 1
ATOM 2452 C CA . MET A 1 314 ? -1.042 10.717 16.203 1.00 93.06 314 MET A CA 1
ATOM 2453 C C . MET A 1 314 ? -0.958 10.136 17.618 1.00 93.06 314 MET A C 1
ATOM 2455 O O . MET A 1 314 ? -1.753 9.273 17.986 1.00 93.06 314 MET A O 1
ATOM 2459 N N . GLN A 1 315 ? -0.028 10.635 18.433 1.00 87.81 315 GLN A N 1
ATOM 2460 C CA . GLN A 1 315 ? 0.127 10.234 19.828 1.00 87.81 315 GLN A CA 1
ATOM 2461 C C . GLN A 1 315 ? -1.136 10.547 20.634 1.00 87.81 315 GLN A C 1
ATOM 2463 O O . GLN A 1 315 ? -1.581 9.690 21.396 1.00 87.81 315 GLN A O 1
ATOM 2468 N N . ALA A 1 316 ? -1.728 11.731 20.453 1.00 85.69 316 ALA A N 1
ATOM 2469 C CA . ALA A 1 316 ? -2.984 12.099 21.103 1.00 85.69 316 ALA A CA 1
ATOM 2470 C C . ALA A 1 316 ? -4.119 11.139 20.711 1.00 85.69 316 ALA A C 1
ATOM 2472 O O . ALA A 1 316 ? -4.762 10.569 21.589 1.00 85.69 316 ALA A O 1
ATOM 2473 N N . LEU A 1 317 ? -4.286 10.871 19.412 1.00 93.19 317 LEU A N 1
ATOM 2474 C CA . LEU A 1 317 ? -5.298 9.947 18.896 1.00 93.19 317 LEU A CA 1
ATOM 2475 C C . LEU A 1 317 ? -5.174 8.540 19.505 1.00 93.19 317 LEU A C 1
ATOM 2477 O O . LEU A 1 317 ? -6.155 8.011 20.018 1.00 93.19 317 LEU A O 1
ATOM 2481 N N . PHE A 1 318 ? -3.978 7.947 19.494 1.00 90.62 318 PHE A N 1
ATOM 2482 C CA . PHE A 1 318 ? -3.749 6.590 20.016 1.00 90.62 318 PHE A CA 1
ATOM 2483 C C . PHE A 1 318 ? -3.775 6.517 21.551 1.00 90.62 318 PHE A C 1
ATOM 2485 O O . PHE A 1 318 ? -3.995 5.446 22.116 1.00 90.62 318 PHE A O 1
ATOM 2492 N N . THR A 1 319 ? -3.532 7.636 22.240 1.00 83.81 319 THR A N 1
ATOM 2493 C CA . THR A 1 319 ? -3.655 7.707 23.705 1.00 83.81 319 THR A CA 1
ATOM 2494 C C . THR A 1 319 ? -5.124 7.752 24.118 1.00 83.81 319 THR A C 1
ATOM 2496 O O . THR A 1 319 ? -5.517 7.041 25.040 1.00 83.81 319 THR A O 1
ATOM 2499 N N . THR A 1 320 ? -5.937 8.548 23.421 1.00 85.75 320 THR A N 1
ATOM 2500 C CA . THR A 1 320 ? -7.378 8.670 23.678 1.00 85.75 320 THR A CA 1
ATOM 2501 C C . THR A 1 320 ? -8.142 7.423 23.248 1.00 85.75 320 THR A C 1
ATOM 2503 O O . THR A 1 320 ? -9.001 6.936 23.981 1.00 85.75 320 THR A O 1
ATOM 2506 N N . LEU A 1 321 ? -7.825 6.896 22.064 1.00 88.44 321 LEU A N 1
ATOM 2507 C CA . LEU A 1 321 ? -8.429 5.692 21.509 1.00 88.44 321 LEU A CA 1
ATOM 2508 C C . LEU A 1 321 ? -7.402 4.559 21.551 1.00 88.44 321 LEU A C 1
ATOM 2510 O O . LEU A 1 321 ? -6.544 4.460 20.673 1.00 88.44 321 LEU A O 1
ATOM 2514 N N . PRO A 1 322 ? -7.453 3.678 22.558 1.00 81.69 322 PRO A N 1
ATOM 2515 C CA . PRO A 1 322 ? -6.505 2.585 22.644 1.00 81.69 322 PRO A CA 1
ATOM 2516 C C . PRO A 1 322 ? -6.839 1.545 21.557 1.00 81.69 322 PRO A C 1
ATOM 2518 O O . PRO A 1 322 ? -7.873 0.877 21.615 1.00 81.69 322 PRO A O 1
ATOM 2521 N N . PHE A 1 323 ? -5.975 1.435 20.540 1.00 89.88 323 PHE A N 1
ATOM 2522 C CA . PHE A 1 323 ? -6.199 0.592 19.357 1.00 89.88 323 PHE A CA 1
ATOM 2523 C C . PHE A 1 323 ? -5.632 -0.825 19.485 1.00 89.88 323 PHE A C 1
ATOM 2525 O O . PHE A 1 323 ? -4.513 -1.038 19.958 1.00 89.88 323 PHE A O 1
ATOM 2532 N N . HIS A 1 324 ? -6.354 -1.795 18.935 1.00 89.38 324 HIS A N 1
ATOM 2533 C CA . HIS A 1 324 ? -5.803 -3.057 18.464 1.00 89.38 324 HIS A CA 1
ATOM 2534 C C . HIS A 1 324 ? -5.249 -2.865 17.049 1.00 89.38 324 HIS A C 1
ATOM 2536 O O . HIS A 1 324 ? -5.988 -2.587 16.109 1.00 89.38 324 HIS A O 1
ATOM 2542 N N . VAL A 1 325 ? -3.937 -3.007 16.892 1.00 92.25 325 VAL A N 1
ATOM 2543 C CA . VAL A 1 325 ? -3.242 -2.843 15.617 1.00 92.25 325 VAL A CA 1
ATOM 2544 C C . VAL A 1 325 ? -3.229 -4.164 14.857 1.00 92.25 325 VAL A C 1
ATOM 2546 O O . VAL A 1 325 ? -2.704 -5.176 15.334 1.00 92.25 325 VAL A O 1
ATOM 2549 N N . LEU A 1 326 ? -3.789 -4.148 13.655 1.00 93.25 326 LEU A N 1
ATOM 2550 C CA . LEU A 1 326 ? -3.775 -5.268 12.729 1.00 93.25 326 LEU A CA 1
ATOM 2551 C C . LEU A 1 326 ? -2.842 -4.945 11.575 1.00 93.25 326 LEU A C 1
ATOM 2553 O O . LEU A 1 326 ? -2.972 -3.917 10.914 1.00 93.25 326 LEU A O 1
ATOM 2557 N N . SER A 1 327 ? -1.881 -5.831 11.351 1.00 93.50 327 SER A N 1
ATOM 2558 C CA . SER A 1 327 ? -0.930 -5.705 10.260 1.00 93.50 327 SER A CA 1
ATOM 2559 C C . SER A 1 327 ? -1.215 -6.740 9.180 1.00 93.50 327 SER A C 1
ATOM 2561 O O . SER A 1 327 ? -1.304 -7.926 9.510 1.00 93.50 327 SER A O 1
ATOM 2563 N N . PRO A 1 328 ? -1.264 -6.350 7.897 1.00 94.50 328 PRO A N 1
ATOM 2564 C CA . PRO A 1 328 ? -1.541 -7.275 6.805 1.00 94.50 328 PRO A CA 1
ATOM 2565 C C . PRO A 1 328 ? -0.360 -8.210 6.506 1.00 94.50 328 PRO A C 1
ATOM 2567 O O . PRO A 1 328 ? -0.487 -9.133 5.706 1.00 94.50 328 PRO A O 1
ATOM 2570 N N . SER A 1 329 ? 0.801 -7.989 7.128 1.00 92.38 329 SER A N 1
ATOM 2571 C CA . SER A 1 329 ? 1.938 -8.902 7.054 1.00 92.38 329 SER A CA 1
ATOM 2572 C C . SER A 1 329 ? 2.855 -8.807 8.269 1.00 92.38 329 SER A C 1
ATOM 2574 O O . SER A 1 329 ? 2.845 -7.821 9.016 1.00 92.38 329 SER A O 1
ATOM 2576 N N . ARG A 1 330 ? 3.698 -9.828 8.455 1.00 86.19 330 ARG A N 1
ATOM 2577 C CA . ARG A 1 330 ? 4.768 -9.796 9.461 1.00 86.19 330 ARG A CA 1
ATOM 2578 C C . ARG A 1 330 ? 5.787 -8.692 9.173 1.00 86.19 330 ARG A C 1
ATOM 2580 O O . ARG A 1 330 ? 6.086 -7.919 10.074 1.00 86.19 330 ARG A O 1
ATOM 2587 N N . ALA A 1 331 ? 6.240 -8.566 7.925 1.00 88.62 331 ALA A N 1
ATOM 2588 C CA . ALA A 1 331 ? 7.209 -7.546 7.518 1.00 88.62 331 ALA A CA 1
ATOM 2589 C C . ALA A 1 331 ? 6.749 -6.119 7.872 1.00 88.62 331 ALA A C 1
ATOM 2591 O O . ALA A 1 331 ? 7.520 -5.330 8.419 1.00 88.62 331 ALA A O 1
ATOM 2592 N N . ALA A 1 332 ? 5.475 -5.800 7.621 1.00 95.25 332 ALA A N 1
ATOM 2593 C CA . ALA A 1 332 ? 4.906 -4.503 7.972 1.00 95.25 332 ALA A CA 1
ATOM 2594 C C . ALA A 1 332 ? 4.855 -4.277 9.487 1.00 95.25 332 ALA A C 1
ATOM 2596 O O . ALA A 1 332 ? 5.260 -3.215 9.967 1.00 95.25 332 ALA A O 1
ATOM 2597 N N . LEU A 1 333 ? 4.424 -5.299 10.234 1.00 89.56 333 LEU A N 1
ATOM 2598 C CA . LEU A 1 333 ? 4.329 -5.239 11.688 1.00 89.56 333 LEU A CA 1
ATOM 2599 C C . LEU A 1 333 ? 5.700 -5.009 12.324 1.00 89.56 333 LEU A C 1
ATOM 2601 O O . LEU A 1 333 ? 5.829 -4.172 13.211 1.00 89.56 333 LEU A O 1
ATOM 2605 N N . ASP A 1 334 ? 6.724 -5.718 11.857 1.00 84.50 334 ASP A N 1
ATOM 2606 C CA . ASP A 1 334 ? 8.073 -5.629 12.410 1.00 84.50 334 ASP A CA 1
ATOM 2607 C C . ASP A 1 334 ? 8.677 -4.233 12.197 1.00 84.50 334 ASP A C 1
ATOM 2609 O O . ASP A 1 334 ? 9.293 -3.682 13.119 1.00 84.50 334 ASP A O 1
ATOM 2613 N N . ILE A 1 335 ? 8.435 -3.625 11.025 1.00 86.50 335 ILE A N 1
ATOM 2614 C CA . ILE A 1 335 ? 8.810 -2.234 10.734 1.00 86.50 335 ILE A CA 1
ATOM 2615 C C . ILE A 1 335 ? 8.073 -1.283 11.676 1.00 86.50 335 ILE A C 1
ATOM 2617 O O . ILE A 1 335 ? 8.720 -0.470 12.341 1.00 86.50 335 ILE A O 1
ATOM 2621 N N . TRP A 1 336 ? 6.751 -1.407 11.799 1.00 93.50 336 TRP A N 1
ATOM 2622 C CA . TRP A 1 336 ? 5.954 -0.537 12.664 1.00 93.50 336 TRP A CA 1
ATOM 2623 C C . TRP A 1 336 ? 6.362 -0.632 14.133 1.00 93.50 336 TRP A C 1
ATOM 2625 O O . TRP A 1 336 ? 6.662 0.388 14.748 1.00 93.50 336 TRP A O 1
ATOM 2635 N N . LEU A 1 337 ? 6.523 -1.847 14.660 1.00 81.00 337 LEU A N 1
ATOM 2636 C CA . LEU A 1 337 ? 7.032 -2.087 16.012 1.00 81.00 337 LEU A CA 1
ATOM 2637 C C . LEU A 1 337 ? 8.465 -1.575 16.209 1.00 81.00 337 LEU A C 1
ATOM 2639 O O . LEU A 1 337 ? 8.925 -1.438 17.339 1.00 81.00 337 LEU A O 1
ATOM 2643 N N . SER A 1 338 ? 9.228 -1.365 15.132 1.00 77.94 338 SER A N 1
ATOM 2644 C CA . SER A 1 338 ? 10.591 -0.831 15.217 1.00 77.94 338 SER A CA 1
ATOM 2645 C C . SER A 1 338 ? 10.667 0.681 15.229 1.00 77.94 338 SER A C 1
ATOM 2647 O O . SER A 1 338 ? 11.619 1.212 15.796 1.00 77.94 338 SER A O 1
ATOM 2649 N N . ARG A 1 339 ? 9.706 1.361 14.595 1.00 85.19 339 ARG A N 1
ATOM 2650 C CA . ARG A 1 339 ? 9.791 2.804 14.327 1.00 85.19 339 ARG A CA 1
ATOM 2651 C C . ARG A 1 339 ? 8.663 3.624 14.942 1.00 85.19 339 ARG A C 1
ATOM 2653 O O . ARG A 1 339 ? 8.811 4.838 15.033 1.00 85.19 339 ARG A O 1
ATOM 2660 N N . SER A 1 340 ? 7.559 3.003 15.350 1.00 84.88 340 SER A N 1
ATOM 2661 C CA . SER A 1 340 ? 6.455 3.694 16.013 1.00 84.88 340 SER A CA 1
ATOM 2662 C C . SER A 1 340 ? 6.662 3.750 17.525 1.00 84.88 340 SER A C 1
ATOM 2664 O O . SER A 1 340 ? 7.080 2.773 18.146 1.00 84.88 340 SER A O 1
ATOM 2666 N N . SER A 1 341 ? 6.330 4.895 18.117 1.00 80.62 341 SER A N 1
ATOM 2667 C CA . SER A 1 341 ? 6.230 5.085 19.568 1.00 80.62 341 SER A CA 1
ATOM 2668 C C . SER A 1 341 ? 4.781 5.174 20.056 1.00 80.62 341 SER A C 1
ATOM 2670 O O . SER A 1 341 ? 4.559 5.503 21.219 1.00 80.62 341 SER A O 1
ATOM 2672 N N . LEU A 1 342 ? 3.803 4.943 19.173 1.00 83.31 342 LEU A N 1
ATOM 2673 C CA . LEU A 1 342 ? 2.391 5.102 19.504 1.00 83.31 342 LEU A CA 1
ATOM 2674 C C . LEU A 1 342 ? 1.945 4.034 20.519 1.00 83.31 342 LEU A C 1
ATOM 2676 O O . LEU A 1 342 ? 2.375 2.881 20.421 1.00 83.31 342 LEU A O 1
ATOM 2680 N N . PRO A 1 343 ? 1.083 4.382 21.487 1.00 80.50 343 PRO A N 1
ATOM 2681 C CA . PRO A 1 343 ? 0.522 3.427 22.432 1.00 80.50 343 PRO A CA 1
ATOM 2682 C C . PRO A 1 343 ? -0.525 2.557 21.732 1.00 80.50 343 PRO A C 1
ATOM 2684 O O . PRO A 1 343 ? -1.207 3.004 20.822 1.00 80.50 343 PRO A O 1
ATOM 2687 N N . TYR A 1 344 ? -0.663 1.300 22.141 1.00 81.62 344 TYR A N 1
ATOM 2688 C CA . TYR A 1 344 ? -1.637 0.368 21.567 1.00 81.62 344 TYR A CA 1
ATOM 2689 C C . TYR A 1 344 ? -2.025 -0.705 22.587 1.00 81.62 344 TYR A C 1
ATOM 2691 O O . TYR A 1 344 ? -1.257 -1.008 23.503 1.00 81.62 344 TYR A O 1
ATOM 2699 N N . LEU A 1 345 ? -3.197 -1.318 22.405 1.00 78.50 345 LEU A N 1
ATOM 2700 C CA . LEU A 1 345 ? -3.681 -2.433 23.227 1.00 78.50 345 LEU A CA 1
ATOM 2701 C C . LEU A 1 345 ? -2.997 -3.746 22.859 1.00 78.50 345 LEU A C 1
ATOM 2703 O O . LEU A 1 345 ? -2.446 -4.436 23.711 1.00 78.50 345 LEU A O 1
ATOM 2707 N N . SER A 1 346 ? -3.018 -4.090 21.574 1.00 76.50 346 SER A N 1
ATOM 2708 C CA . SER A 1 346 ? -2.365 -5.286 21.037 1.00 76.50 346 SER A CA 1
ATOM 2709 C C . SER A 1 346 ? -1.917 -5.039 19.606 1.00 76.50 346 SER A C 1
ATOM 2711 O O . SER A 1 346 ? -2.561 -4.256 18.919 1.00 76.50 346 SER A O 1
ATOM 2713 N N . ALA A 1 347 ? -0.904 -5.755 19.129 1.00 82.75 347 ALA A N 1
ATOM 2714 C CA . ALA A 1 347 ? -0.522 -5.734 17.722 1.00 82.75 347 ALA A CA 1
ATOM 2715 C C . ALA A 1 347 ? -0.346 -7.167 17.205 1.00 82.75 347 ALA A C 1
ATOM 2717 O O . ALA A 1 347 ? 0.305 -7.982 17.866 1.00 82.75 347 ALA A O 1
ATOM 2718 N N . ARG A 1 348 ? -0.947 -7.505 16.060 1.00 84.06 348 ARG A N 1
ATOM 2719 C CA . ARG A 1 348 ? -0.839 -8.847 15.463 1.00 84.06 348 ARG A CA 1
ATOM 2720 C C . ARG A 1 348 ? -0.891 -8.814 13.944 1.00 84.06 348 ARG A C 1
ATOM 2722 O O . ARG A 1 348 ? -1.389 -7.865 13.347 1.00 84.06 348 ARG A O 1
ATOM 2729 N N . VAL A 1 349 ? -0.379 -9.879 13.337 1.00 85.81 349 VAL A N 1
ATOM 2730 C CA . VAL A 1 349 ? -0.525 -10.111 11.901 1.00 85.81 349 VAL A CA 1
ATOM 2731 C C . VAL A 1 349 ? -1.908 -10.700 11.644 1.00 85.81 349 VAL A C 1
ATOM 2733 O O . VAL A 1 349 ? -2.279 -11.683 12.284 1.00 85.81 349 VAL A O 1
ATOM 2736 N N . HIS A 1 350 ? -2.640 -10.100 10.714 1.00 89.56 350 HIS A N 1
ATOM 2737 C CA . HIS A 1 350 ? -3.868 -10.626 10.133 1.00 89.56 350 HIS A CA 1
ATOM 2738 C C . HIS A 1 350 ? -3.777 -10.420 8.622 1.00 89.56 350 HIS A C 1
ATOM 2740 O O . HIS A 1 350 ? -4.016 -9.321 8.130 1.00 89.56 350 HIS A O 1
ATOM 2746 N N . GLU A 1 351 ? -3.298 -11.437 7.902 1.00 88.88 351 GLU A N 1
ATOM 2747 C CA . GLU A 1 351 ? -2.912 -11.276 6.498 1.00 88.88 351 GLU A CA 1
ATOM 2748 C C . GLU A 1 351 ? -4.117 -10.985 5.602 1.00 88.88 351 GLU A C 1
ATOM 2750 O O . GLU A 1 351 ? -5.167 -11.615 5.735 1.00 88.88 351 GLU A O 1
ATOM 2755 N N . ASN A 1 352 ? -3.952 -10.054 4.656 1.00 89.50 352 ASN A N 1
ATOM 2756 C CA . ASN A 1 352 ? -5.006 -9.681 3.704 1.00 89.50 352 ASN A CA 1
ATOM 2757 C C . ASN A 1 352 ? -5.451 -10.863 2.847 1.00 89.50 352 ASN A C 1
ATOM 2759 O O . ASN A 1 352 ? -6.645 -11.027 2.582 1.00 89.50 352 ASN A O 1
ATOM 2763 N N . ALA A 1 353 ? -4.502 -11.707 2.458 1.00 87.94 353 ALA A N 1
ATOM 2764 C CA . ALA A 1 353 ? -4.782 -12.957 1.790 1.00 87.94 353 ALA A CA 1
ATOM 2765 C C . ALA A 1 353 ? -3.737 -14.012 2.144 1.00 87.94 353 ALA A C 1
ATOM 2767 O O . ALA A 1 353 ? -2.575 -13.695 2.397 1.00 87.94 353 ALA A O 1
ATOM 2768 N N . LEU A 1 354 ? -4.169 -15.266 2.098 1.00 88.06 354 LEU A N 1
ATOM 2769 C CA . LEU A 1 354 ? -3.337 -16.446 2.248 1.00 88.06 354 LEU A CA 1
ATOM 2770 C C . LEU A 1 354 ? -3.196 -17.152 0.904 1.00 88.06 354 LEU A C 1
ATOM 2772 O O . LEU A 1 354 ? -4.147 -17.233 0.121 1.00 88.06 354 LEU A O 1
ATOM 2776 N N . LEU A 1 355 ? -2.002 -17.687 0.669 1.00 88.12 355 LEU A N 1
ATOM 2777 C CA . LEU A 1 355 ? -1.739 -18.603 -0.429 1.00 88.12 355 LEU A CA 1
ATOM 2778 C C . LEU A 1 355 ? -1.988 -20.033 0.060 1.00 88.12 355 LEU A C 1
ATOM 2780 O O . LEU A 1 355 ? -1.232 -20.550 0.882 1.00 88.12 355 LEU A O 1
ATOM 2784 N N . GLU A 1 356 ? -3.043 -20.662 -0.439 1.00 85.62 356 GLU A N 1
ATOM 2785 C CA . GLU A 1 356 ? -3.359 -22.062 -0.169 1.00 85.62 356 GLU A CA 1
ATOM 2786 C C . GLU A 1 356 ? -2.802 -22.961 -1.280 1.00 85.62 356 GLU A C 1
ATOM 2788 O O . GLU A 1 356 ? -2.773 -22.550 -2.447 1.00 85.62 356 GLU A O 1
ATOM 2793 N N . PRO A 1 357 ? -2.385 -24.198 -0.958 1.00 75.06 357 PRO A N 1
ATOM 2794 C CA . PRO A 1 357 ? -2.136 -25.205 -1.980 1.00 75.06 357 PRO A CA 1
ATOM 2795 C C . PRO A 1 357 ? -3.407 -25.404 -2.813 1.00 75.06 357 PRO A C 1
ATOM 2797 O O . PRO A 1 357 ? -4.503 -25.530 -2.260 1.00 75.06 357 PRO A O 1
ATOM 2800 N N . SER A 1 358 ? -3.285 -25.426 -4.139 1.00 68.56 358 SER A N 1
ATOM 2801 C CA . SER A 1 358 ? -4.378 -25.933 -4.967 1.00 68.56 358 SER A CA 1
ATOM 2802 C C . SER A 1 358 ? -4.475 -27.459 -4.802 1.00 68.56 358 SER A C 1
ATOM 2804 O O . SER A 1 358 ? -3.514 -28.109 -4.385 1.00 68.56 358 SER A O 1
ATOM 2806 N N . ALA A 1 359 ? -5.645 -28.052 -5.086 1.00 59.97 359 ALA A N 1
ATOM 2807 C CA . ALA A 1 359 ? -5.730 -29.507 -5.268 1.00 59.97 359 ALA A CA 1
ATOM 2808 C C . ALA A 1 359 ? -4.649 -29.937 -6.276 1.00 59.97 359 ALA A C 1
ATOM 2810 O O . ALA A 1 359 ? -4.380 -29.135 -7.170 1.00 59.97 359 ALA A O 1
ATOM 2811 N N . PRO A 1 360 ? -4.042 -31.137 -6.161 1.00 52.75 360 PRO A N 1
ATOM 2812 C CA . PRO A 1 360 ? -2.929 -31.541 -7.015 1.00 52.75 360 PRO A CA 1
ATOM 2813 C C . PRO A 1 360 ? -3.324 -31.432 -8.490 1.00 52.75 360 PRO A C 1
ATOM 2815 O O . PRO A 1 360 ? -3.977 -32.307 -9.055 1.00 52.75 360 PRO A O 1
ATOM 2818 N N . ALA A 1 361 ? -2.959 -30.310 -9.098 1.00 52.72 361 ALA A N 1
ATOM 2819 C CA . ALA A 1 361 ? -2.970 -30.116 -10.526 1.00 52.72 361 ALA A CA 1
ATOM 2820 C C . ALA A 1 361 ? -1.662 -30.705 -11.044 1.00 52.72 361 ALA A C 1
ATOM 2822 O O . ALA A 1 361 ? -0.636 -30.645 -10.361 1.00 52.72 361 ALA A O 1
ATOM 2823 N N . ALA A 1 362 ? -1.685 -31.281 -12.246 1.00 55.22 362 ALA A N 1
ATOM 2824 C CA . ALA A 1 362 ? -0.441 -31.645 -12.906 1.00 55.22 362 ALA A CA 1
ATOM 2825 C C . ALA A 1 362 ? 0.469 -30.401 -12.929 1.00 55.22 362 ALA A C 1
ATOM 2827 O O . ALA A 1 362 ? -0.034 -29.318 -13.253 1.00 55.22 362 ALA A O 1
ATOM 2828 N N . PRO A 1 363 ? 1.756 -30.521 -12.551 1.00 57.94 363 PRO A N 1
ATOM 2829 C CA . PRO A 1 363 ? 2.661 -29.386 -12.540 1.00 57.94 363 PRO A CA 1
ATOM 2830 C C . PRO A 1 363 ? 2.564 -28.635 -13.866 1.00 57.94 363 PRO A C 1
ATOM 2832 O O . PRO A 1 363 ? 2.673 -29.229 -14.941 1.00 57.94 363 PRO A O 1
ATOM 2835 N N . VAL A 1 364 ? 2.316 -27.326 -13.793 1.00 56.22 364 VAL A N 1
ATOM 2836 C CA . VAL A 1 364 ? 2.232 -26.494 -14.992 1.00 56.22 364 VAL A CA 1
ATOM 2837 C C . VAL A 1 364 ? 3.667 -26.192 -15.391 1.00 56.22 364 VAL A C 1
ATOM 2839 O O . VAL A 1 364 ? 4.324 -25.313 -14.838 1.00 56.22 364 VAL A O 1
ATOM 2842 N N . GLY A 1 365 ? 4.190 -26.997 -16.305 1.00 53.88 365 GLY A N 1
ATOM 2843 C CA . GLY A 1 365 ? 5.556 -26.888 -16.781 1.00 53.88 365 GLY A CA 1
ATOM 2844 C C . GLY A 1 365 ? 5.641 -27.372 -18.215 1.00 53.88 365 GLY A C 1
ATOM 2845 O O . GLY A 1 365 ? 5.148 -28.441 -18.560 1.00 53.88 365 GLY A O 1
ATOM 2846 N N . ARG A 1 366 ? 6.267 -26.564 -19.059 1.00 62.28 366 ARG A N 1
ATOM 2847 C CA . ARG A 1 366 ? 6.870 -27.028 -20.308 1.00 62.28 366 ARG A CA 1
ATOM 2848 C C . ARG A 1 366 ? 8.381 -26.878 -20.138 1.00 62.28 366 ARG A 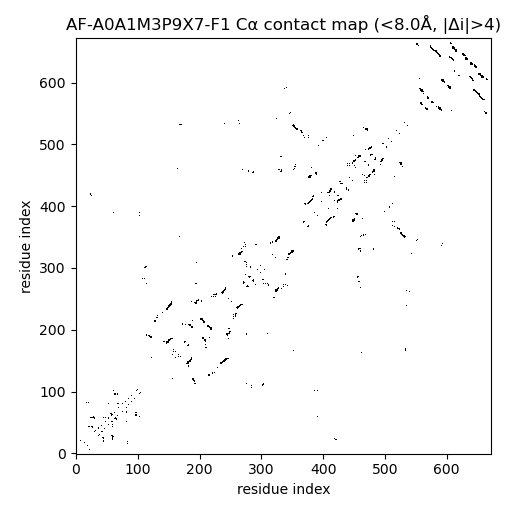C 1
ATOM 2850 O O . ARG A 1 366 ? 8.773 -25.934 -19.450 1.00 62.28 366 ARG A O 1
ATOM 2857 N N . PRO A 1 367 ? 9.217 -27.729 -20.748 1.00 61.00 367 PRO A N 1
ATOM 2858 C CA . PRO A 1 367 ? 10.652 -27.472 -20.803 1.00 61.00 367 PRO A CA 1
ATOM 2859 C C . PRO A 1 367 ? 10.876 -26.066 -21.369 1.00 61.00 367 PRO A C 1
ATOM 2861 O O . PRO A 1 367 ? 10.320 -25.753 -22.419 1.00 61.00 367 PRO A O 1
ATOM 2864 N N . LEU A 1 368 ? 11.614 -25.216 -20.652 1.00 66.88 368 LEU A N 1
ATOM 2865 C CA . LEU A 1 368 ? 12.004 -23.898 -21.148 1.00 66.88 368 LEU A CA 1
ATOM 2866 C C . LEU A 1 368 ? 13.396 -24.013 -21.747 1.00 66.88 368 LEU A C 1
ATOM 2868 O O . LEU A 1 368 ? 14.350 -24.305 -21.031 1.00 66.88 368 LEU A O 1
ATOM 2872 N N . LEU A 1 369 ? 13.503 -23.778 -23.053 1.00 60.19 369 LEU A N 1
ATOM 2873 C CA . LEU A 1 369 ? 14.794 -23.813 -23.743 1.00 60.19 369 LEU A CA 1
ATOM 2874 C C . LEU A 1 369 ? 15.533 -22.470 -23.668 1.00 60.19 369 LEU A C 1
ATOM 2876 O O . LEU A 1 369 ? 16.732 -22.425 -23.928 1.00 60.19 369 LEU A O 1
ATOM 2880 N N . GLY A 1 370 ? 14.838 -21.378 -23.323 1.00 64.31 370 GLY A N 1
ATOM 2881 C CA . GLY A 1 370 ? 15.440 -20.042 -23.274 1.00 64.31 370 GLY A CA 1
ATOM 2882 C C . GLY A 1 370 ? 15.944 -19.584 -24.645 1.00 64.31 370 GLY A C 1
ATOM 2883 O O . GLY A 1 370 ? 16.952 -18.889 -24.738 1.00 64.31 370 GLY A O 1
ATOM 2884 N N . THR A 1 371 ? 15.274 -20.014 -25.715 1.00 68.00 371 THR A N 1
ATOM 2885 C CA . THR A 1 371 ? 15.608 -19.683 -27.106 1.00 68.00 371 THR A CA 1
ATOM 2886 C C . THR A 1 371 ? 14.625 -18.655 -27.664 1.00 68.00 371 THR A C 1
ATOM 2888 O O . THR A 1 371 ? 13.597 -18.370 -27.057 1.00 68.00 371 THR A O 1
ATOM 2891 N N . ALA A 1 372 ? 14.901 -18.124 -28.858 1.00 67.25 372 ALA A N 1
ATOM 2892 C CA . ALA A 1 372 ? 13.980 -17.223 -29.559 1.00 67.25 372 ALA A CA 1
ATOM 2893 C C . ALA A 1 372 ? 12.594 -17.854 -29.824 1.00 67.25 372 ALA A C 1
ATOM 2895 O O . ALA A 1 372 ? 11.579 -17.160 -29.834 1.00 67.25 372 ALA A O 1
ATOM 2896 N N . GLU A 1 373 ? 12.552 -19.173 -30.024 1.00 74.19 373 GLU A N 1
ATOM 2897 C CA . GLU A 1 373 ? 11.324 -19.953 -30.235 1.00 74.19 373 GLU A CA 1
ATOM 2898 C C . GLU A 1 373 ? 10.606 -20.256 -28.914 1.00 74.19 373 GLU A C 1
ATOM 2900 O O . GLU A 1 373 ? 9.389 -20.455 -28.894 1.00 74.19 373 GLU A O 1
ATOM 2905 N N . ASP A 1 374 ? 11.351 -20.244 -27.804 1.00 82.06 374 ASP A N 1
ATOM 2906 C CA . ASP A 1 374 ? 10.852 -20.570 -26.478 1.00 82.06 374 ASP A CA 1
ATOM 2907 C C . ASP A 1 374 ? 11.392 -19.652 -25.361 1.00 82.06 374 ASP A C 1
ATOM 2909 O O . ASP A 1 374 ? 12.111 -20.108 -24.464 1.00 82.06 374 ASP A O 1
ATOM 2913 N N . PRO A 1 375 ? 11.050 -18.349 -25.392 1.00 90.06 375 PRO A N 1
ATOM 2914 C CA . PRO A 1 375 ? 11.623 -17.376 -24.474 1.00 90.06 375 PRO A CA 1
ATOM 2915 C C . PRO A 1 375 ? 11.029 -17.490 -23.068 1.00 90.06 375 PRO A C 1
ATOM 2917 O O . PRO A 1 375 ? 9.868 -17.878 -22.886 1.00 90.06 375 PRO A O 1
ATOM 2920 N N . VAL A 1 376 ? 11.806 -17.053 -22.076 1.00 92.44 376 VAL A N 1
ATOM 2921 C CA . VAL A 1 376 ? 11.332 -16.809 -20.711 1.00 92.44 376 VAL A CA 1
ATOM 2922 C C . VAL A 1 376 ? 10.433 -15.572 -20.714 1.00 92.44 376 VAL A C 1
ATOM 2924 O O . VAL A 1 376 ? 10.831 -14.485 -21.141 1.00 92.44 376 VAL A O 1
ATOM 2927 N N . ARG A 1 377 ? 9.198 -15.733 -20.237 1.00 94.38 377 ARG A N 1
ATOM 2928 C CA . ARG A 1 377 ? 8.173 -14.688 -20.184 1.00 94.38 377 ARG A CA 1
ATOM 2929 C C . ARG A 1 377 ? 8.257 -13.923 -18.874 1.00 94.38 377 ARG A C 1
ATOM 2931 O O . ARG A 1 377 ? 7.952 -14.457 -17.808 1.00 94.38 377 ARG A O 1
ATOM 2938 N N . VAL A 1 378 ? 8.637 -12.658 -18.969 1.00 97.00 378 VAL A N 1
ATOM 2939 C CA . VAL A 1 378 ? 8.851 -11.775 -17.820 1.00 97.00 378 VAL A CA 1
ATOM 2940 C C . VAL A 1 378 ? 7.747 -10.725 -17.791 1.00 97.00 378 VAL A C 1
ATOM 2942 O O . VAL A 1 378 ? 7.476 -10.088 -18.805 1.00 97.00 378 VAL A O 1
ATOM 2945 N N . ALA A 1 379 ? 7.093 -10.527 -16.653 1.00 97.69 379 ALA A N 1
ATOM 2946 C CA . ALA A 1 379 ? 5.946 -9.633 -16.555 1.00 97.69 379 ALA A CA 1
ATOM 2947 C C . ALA A 1 379 ? 6.144 -8.498 -15.552 1.00 97.69 379 ALA A C 1
ATOM 2949 O O . ALA A 1 379 ? 6.814 -8.652 -14.532 1.00 97.69 379 ALA A O 1
ATOM 2950 N N . PHE A 1 380 ? 5.449 -7.396 -15.822 1.00 97.44 380 PHE A N 1
ATOM 2951 C CA . PHE A 1 380 ? 5.087 -6.359 -14.866 1.00 97.44 380 PHE A CA 1
ATOM 2952 C C . PHE A 1 380 ? 3.561 -6.266 -14.790 1.00 97.44 380 PHE A C 1
ATOM 2954 O O . PHE A 1 380 ? 2.885 -6.265 -15.822 1.00 97.44 380 PHE A O 1
ATOM 2961 N N . ALA A 1 381 ? 3.005 -6.168 -13.583 1.00 95.38 381 ALA A N 1
ATOM 2962 C CA . ALA A 1 381 ? 1.561 -6.136 -13.371 1.00 95.38 381 ALA A CA 1
ATOM 2963 C C . ALA A 1 381 ? 1.116 -4.903 -12.570 1.00 95.38 381 ALA A C 1
ATOM 2965 O O . ALA A 1 381 ? 1.604 -4.615 -11.478 1.00 95.38 381 ALA A O 1
ATOM 2966 N N . GLY A 1 382 ? 0.121 -4.198 -13.105 1.00 91.06 382 GLY A N 1
ATOM 2967 C CA . GLY A 1 382 ? -0.464 -2.987 -12.547 1.00 91.06 382 GLY A CA 1
ATOM 2968 C C . GLY A 1 382 ? -0.041 -1.713 -13.279 1.00 91.06 382 GLY A C 1
ATOM 2969 O O . GLY A 1 382 ? 0.653 -1.744 -14.282 1.00 91.06 382 GLY A O 1
ATOM 2970 N N . PHE A 1 383 ? -0.503 -0.568 -12.773 1.00 88.38 383 PHE A N 1
ATOM 2971 C CA . PHE A 1 383 ? -0.240 0.743 -13.376 1.00 88.38 383 PHE A CA 1
ATOM 2972 C C . PHE A 1 383 ? 1.267 1.072 -13.496 1.00 88.38 383 PHE A C 1
ATOM 2974 O O . PHE A 1 383 ? 2.006 0.838 -12.536 1.00 88.38 383 PHE A O 1
ATOM 2981 N N . PRO A 1 384 ? 1.712 1.682 -14.612 1.00 87.44 384 PRO A N 1
ATOM 2982 C CA . PRO A 1 384 ? 3.118 1.980 -14.892 1.00 87.44 384 PRO A CA 1
ATOM 2983 C C . PRO A 1 384 ? 3.593 3.239 -14.152 1.00 87.44 384 PRO A C 1
ATOM 2985 O O . PRO A 1 384 ? 3.790 4.301 -14.745 1.00 87.44 384 PRO A O 1
ATOM 2988 N N . THR A 1 385 ? 3.741 3.153 -12.832 1.00 84.75 385 THR A N 1
ATOM 2989 C CA . THR A 1 385 ? 4.142 4.293 -11.996 1.00 84.75 385 THR A CA 1
ATOM 2990 C C . THR A 1 385 ? 5.520 4.084 -11.358 1.00 84.75 385 THR A C 1
ATOM 2992 O O . THR A 1 385 ? 5.893 2.942 -11.063 1.00 84.75 385 THR A O 1
ATOM 2995 N N . PRO A 1 386 ? 6.292 5.161 -11.088 1.00 83.62 386 PRO A N 1
ATOM 2996 C CA . PRO A 1 386 ? 7.561 5.069 -10.353 1.00 83.62 386 PRO A CA 1
ATOM 2997 C C . PRO A 1 386 ? 7.433 4.328 -9.020 1.00 83.62 386 PRO A C 1
ATOM 2999 O O . PRO A 1 386 ? 8.293 3.539 -8.648 1.00 83.62 386 PRO A O 1
ATOM 3002 N N . GLN A 1 387 ? 6.300 4.516 -8.349 1.00 84.12 387 GLN A N 1
ATOM 3003 C CA . GLN A 1 387 ? 5.934 3.866 -7.097 1.00 84.12 387 GLN A CA 1
ATOM 3004 C C . GLN A 1 387 ? 5.879 2.335 -7.158 1.00 84.12 387 GLN A C 1
ATOM 3006 O O . GLN A 1 387 ? 5.955 1.686 -6.124 1.00 84.12 387 GLN A O 1
ATOM 3011 N N . LYS A 1 388 ? 5.718 1.758 -8.348 1.00 88.44 388 LYS A N 1
ATOM 3012 C CA . LYS A 1 388 ? 5.656 0.307 -8.554 1.00 88.44 388 LYS A CA 1
ATOM 3013 C C . LYS A 1 388 ? 6.933 -0.256 -9.181 1.00 88.44 388 LYS A C 1
ATOM 3015 O O . LYS A 1 388 ? 6.973 -1.429 -9.533 1.00 88.44 388 LYS A O 1
ATOM 3020 N N . GLY A 1 389 ? 7.962 0.578 -9.345 1.00 90.62 389 GLY A N 1
ATOM 3021 C CA . GLY A 1 389 ? 9.224 0.198 -9.978 1.00 90.62 389 GLY A CA 1
ATOM 3022 C C . GLY A 1 389 ? 9.162 0.129 -11.506 1.00 90.62 389 GLY A C 1
ATOM 3023 O O . GLY A 1 389 ? 9.963 -0.565 -12.131 1.00 90.62 389 GLY A O 1
ATOM 3024 N N . TRP A 1 390 ? 8.203 0.829 -12.129 1.00 90.75 390 TRP A N 1
ATOM 3025 C CA . TRP A 1 390 ? 8.082 0.872 -13.589 1.00 90.75 390 TRP A CA 1
ATOM 3026 C C . TRP A 1 390 ? 9.362 1.358 -14.295 1.00 90.75 390 TRP A C 1
ATOM 3028 O O . TRP A 1 390 ? 9.772 0.703 -15.249 1.00 90.75 390 TRP A O 1
ATOM 3038 N N . PRO A 1 391 ? 10.051 2.432 -13.851 1.00 85.88 391 PRO A N 1
ATOM 3039 C CA . PRO A 1 391 ? 11.296 2.868 -14.486 1.00 85.88 391 PRO A CA 1
ATOM 3040 C C . PRO A 1 391 ? 12.376 1.780 -14.519 1.00 85.88 391 PRO A C 1
ATOM 3042 O O . PRO A 1 391 ? 13.010 1.590 -15.553 1.00 85.88 391 PRO A O 1
ATOM 3045 N N . GLN A 1 392 ? 12.541 1.033 -13.425 1.00 89.38 392 GLN A N 1
ATOM 3046 C CA . GLN A 1 392 ? 13.498 -0.069 -13.310 1.00 89.38 392 GLN A CA 1
ATOM 3047 C C . GLN A 1 392 ? 13.115 -1.236 -14.225 1.00 89.38 392 GLN A C 1
ATOM 3049 O O . GLN A 1 392 ? 13.966 -1.813 -14.899 1.00 89.38 392 GLN A O 1
ATOM 3054 N N . PHE A 1 393 ? 11.822 -1.565 -14.301 1.00 93.38 393 PHE A N 1
ATOM 3055 C CA . PHE A 1 393 ? 11.333 -2.577 -15.235 1.00 93.38 393 PHE A CA 1
ATOM 3056 C C . PHE A 1 393 ? 11.575 -2.169 -16.695 1.00 93.38 393 PHE A C 1
ATOM 3058 O O . PHE A 1 393 ? 12.029 -2.979 -17.496 1.00 93.38 393 PHE A O 1
ATOM 3065 N N . MET A 1 394 ? 11.341 -0.905 -17.046 1.00 87.69 394 MET A N 1
ATOM 3066 C CA . MET A 1 394 ? 11.600 -0.405 -18.398 1.00 87.69 394 MET A CA 1
ATOM 3067 C C . MET A 1 394 ? 13.084 -0.409 -18.743 1.00 87.69 394 MET A C 1
ATOM 3069 O O . MET A 1 394 ? 13.460 -0.775 -19.855 1.00 87.69 394 MET A O 1
ATOM 3073 N N . GLU A 1 395 ? 13.938 -0.053 -17.789 1.00 85.69 395 GLU A N 1
ATOM 3074 C CA . GLU A 1 395 ? 15.378 -0.174 -17.959 1.00 85.69 395 GLU A CA 1
ATOM 3075 C C . GLU A 1 395 ? 15.797 -1.636 -18.181 1.00 85.69 395 GLU A C 1
ATOM 3077 O O . GLU A 1 395 ? 16.612 -1.898 -19.064 1.00 85.69 395 GLU A O 1
ATOM 3082 N N . LEU A 1 396 ? 15.193 -2.594 -17.469 1.00 90.88 396 LEU A N 1
ATOM 3083 C CA . LEU A 1 396 ? 15.397 -4.025 -17.702 1.00 90.88 396 LEU A CA 1
ATOM 3084 C C . LEU A 1 396 ? 14.962 -4.453 -19.117 1.00 90.88 396 LEU A C 1
ATOM 3086 O O . LEU A 1 396 ? 15.737 -5.116 -19.810 1.00 90.88 396 LEU A O 1
ATOM 3090 N N . VAL A 1 397 ? 13.765 -4.051 -19.562 1.00 89.31 397 VAL A N 1
ATOM 3091 C CA . VAL A 1 397 ? 13.244 -4.335 -20.915 1.00 89.31 397 VAL A CA 1
ATOM 3092 C C . VAL A 1 397 ? 14.213 -3.818 -21.976 1.00 89.31 397 VAL A C 1
ATOM 3094 O O . VAL A 1 397 ? 14.601 -4.553 -22.882 1.00 89.31 397 VAL A O 1
ATOM 3097 N N . LEU A 1 398 ? 14.658 -2.565 -21.841 1.00 82.12 398 LEU A N 1
ATOM 3098 C CA . LEU A 1 398 ? 15.634 -1.976 -22.752 1.00 82.12 398 LEU A CA 1
ATOM 3099 C C . LEU A 1 398 ? 16.951 -2.752 -22.696 1.00 82.12 398 LEU A C 1
ATOM 3101 O O . LEU A 1 398 ? 17.509 -3.086 -23.743 1.00 82.12 398 LEU A O 1
ATOM 3105 N N . ARG A 1 399 ? 17.433 -3.094 -21.494 1.00 84.62 399 ARG A N 1
ATOM 3106 C CA . ARG A 1 399 ? 18.670 -3.859 -21.294 1.00 84.62 399 ARG A CA 1
ATOM 3107 C C . ARG A 1 399 ? 18.677 -5.209 -21.980 1.00 84.62 399 ARG A C 1
ATOM 3109 O O . ARG A 1 399 ? 19.704 -5.564 -22.551 1.00 84.62 399 ARG A O 1
ATOM 3116 N N . CYS A 1 400 ? 17.527 -5.859 -22.032 1.00 87.25 400 CYS A N 1
ATOM 3117 C CA . CYS A 1 400 ? 17.358 -7.164 -22.647 1.00 87.25 400 CYS A CA 1
ATOM 3118 C C . CYS A 1 400 ? 16.770 -7.108 -24.067 1.00 87.25 400 CYS A C 1
ATOM 3120 O O . CYS A 1 400 ? 16.409 -8.155 -24.593 1.00 87.25 400 CYS A O 1
ATOM 3122 N N . ARG A 1 401 ? 16.661 -5.929 -24.709 1.00 82.31 401 ARG A N 1
ATOM 3123 C CA . ARG A 1 401 ? 15.978 -5.788 -26.013 1.00 82.31 401 ARG A CA 1
ATOM 3124 C C . ARG A 1 401 ? 16.536 -6.723 -27.089 1.00 82.31 401 ARG A C 1
ATOM 3126 O O . ARG A 1 401 ? 15.749 -7.308 -27.826 1.00 82.31 401 ARG A O 1
ATOM 3133 N N . ASP A 1 402 ? 17.860 -6.866 -27.136 1.00 78.94 402 ASP A N 1
ATOM 3134 C CA . ASP A 1 402 ? 18.578 -7.689 -28.120 1.00 78.94 402 ASP A CA 1
ATOM 3135 C C . ASP A 1 402 ? 18.767 -9.148 -27.645 1.00 78.94 402 ASP A C 1
ATOM 3137 O O . ASP A 1 402 ? 19.370 -9.964 -28.340 1.00 78.94 402 ASP A O 1
ATOM 3141 N N . VAL A 1 403 ? 18.253 -9.497 -26.458 1.00 84.69 403 VAL A N 1
ATOM 3142 C CA . VAL A 1 403 ? 18.336 -10.845 -25.886 1.00 84.69 403 VAL A CA 1
ATOM 3143 C C . VAL A 1 403 ? 17.061 -11.608 -26.238 1.00 84.69 403 VAL A C 1
ATOM 3145 O O . VAL A 1 403 ? 16.043 -11.510 -25.556 1.00 84.69 403 VAL A O 1
ATOM 3148 N N . SER A 1 404 ? 17.124 -12.406 -27.304 1.00 84.12 404 SER A N 1
ATOM 3149 C CA . SER A 1 404 ? 15.982 -13.174 -27.829 1.00 84.12 404 SER A CA 1
ATOM 3150 C C . SER A 1 404 ? 15.436 -14.242 -26.871 1.00 84.12 404 SER A C 1
ATOM 3152 O O . SER A 1 404 ? 14.330 -14.735 -27.073 1.00 84.12 404 SER A O 1
ATOM 3154 N N . ALA A 1 405 ? 16.181 -14.572 -25.814 1.00 89.38 405 ALA A N 1
ATOM 3155 C CA . ALA A 1 405 ? 15.781 -15.512 -24.772 1.00 89.38 405 ALA A CA 1
ATOM 3156 C C . ALA A 1 405 ? 14.682 -14.978 -23.830 1.00 89.38 405 ALA A C 1
ATOM 3158 O O . ALA A 1 405 ? 14.118 -15.758 -23.062 1.00 89.38 405 ALA A O 1
ATOM 3159 N N . TYR A 1 406 ? 14.361 -13.678 -23.874 1.00 92.25 406 TYR A N 1
ATOM 3160 C CA . TYR A 1 406 ? 13.317 -13.065 -23.048 1.00 92.25 406 TYR A CA 1
ATOM 3161 C C . TYR A 1 406 ? 12.188 -12.477 -23.886 1.00 92.25 406 TYR A C 1
ATOM 3163 O O . TYR A 1 406 ? 12.401 -11.935 -24.968 1.00 92.25 406 TYR A O 1
ATOM 3171 N N . ARG A 1 407 ? 10.976 -12.513 -23.326 1.00 92.94 407 ARG A N 1
ATOM 3172 C CA . ARG A 1 407 ? 9.821 -11.776 -23.841 1.00 92.94 407 ARG A CA 1
ATOM 3173 C C . ARG A 1 407 ? 9.092 -11.084 -22.700 1.00 92.94 407 ARG A C 1
ATOM 3175 O O . ARG A 1 407 ? 8.693 -11.748 -21.743 1.00 92.94 407 ARG A O 1
ATOM 3182 N N . PHE A 1 408 ? 8.888 -9.772 -22.810 1.00 95.06 408 PHE A N 1
ATOM 3183 C CA . PHE A 1 408 ? 8.296 -8.987 -21.729 1.00 95.06 408 PHE A CA 1
ATOM 3184 C C . PHE A 1 408 ? 6.797 -8.752 -21.913 1.00 95.06 408 PHE A C 1
ATOM 3186 O O . PHE A 1 408 ? 6.299 -8.639 -23.035 1.00 95.06 408 PHE A O 1
ATOM 3193 N N . PHE A 1 409 ? 6.085 -8.647 -20.792 1.00 96.19 409 PHE A N 1
ATOM 3194 C CA . PHE A 1 409 ? 4.648 -8.404 -20.725 1.00 96.19 409 PHE A CA 1
ATOM 3195 C C . PHE A 1 409 ? 4.316 -7.303 -19.713 1.00 96.19 409 PHE A C 1
ATOM 3197 O O . PHE A 1 409 ? 4.928 -7.216 -18.649 1.00 96.19 409 PHE A O 1
ATOM 3204 N N . HIS A 1 410 ? 3.305 -6.493 -20.017 1.00 95.75 410 HIS A N 1
ATOM 3205 C CA . HIS A 1 410 ? 2.741 -5.494 -19.114 1.00 95.75 410 HIS A CA 1
ATOM 3206 C C . HIS A 1 410 ? 1.228 -5.698 -18.985 1.00 95.75 410 HIS A C 1
ATOM 3208 O O . HIS A 1 410 ? 0.477 -5.476 -19.935 1.00 95.75 410 HIS A O 1
ATOM 3214 N N . PHE A 1 411 ? 0.784 -6.089 -17.791 1.00 95.50 411 PHE A N 1
ATOM 3215 C CA . PHE A 1 411 ? -0.621 -6.322 -17.463 1.00 95.50 411 PHE A CA 1
ATOM 3216 C C . PHE A 1 411 ? -1.209 -5.100 -16.764 1.00 95.50 411 PHE A C 1
ATOM 3218 O O . PHE A 1 411 ? -0.909 -4.845 -15.600 1.00 95.50 411 PHE A O 1
ATOM 3225 N N . ALA A 1 412 ? -2.071 -4.348 -17.440 1.00 91.00 412 ALA A N 1
ATOM 3226 C CA . ALA A 1 412 ? -2.708 -3.167 -16.861 1.00 91.00 412 ALA A CA 1
ATOM 3227 C C . ALA A 1 412 ? -4.043 -2.864 -17.539 1.00 91.00 412 ALA A C 1
ATOM 3229 O O . ALA A 1 412 ? -4.354 -3.401 -18.599 1.00 91.00 412 ALA A O 1
ATOM 3230 N N . SER A 1 413 ? -4.853 -1.987 -16.944 1.00 85.62 413 SER A N 1
ATOM 3231 C CA . SER A 1 413 ? -6.083 -1.533 -17.602 1.00 85.62 413 SER A CA 1
ATOM 3232 C C . SER A 1 413 ? -5.752 -0.799 -18.910 1.00 85.62 413 SER A C 1
ATOM 3234 O O . SER A 1 413 ? -4.681 -0.209 -19.007 1.00 85.62 413 SER A O 1
ATOM 3236 N N . GLY A 1 414 ? -6.655 -0.813 -19.898 1.00 76.25 414 GLY A N 1
ATOM 3237 C CA . GLY A 1 414 ? -6.352 -0.356 -21.266 1.00 76.25 414 GLY A CA 1
ATOM 3238 C C . GLY A 1 414 ? -5.650 1.007 -21.366 1.00 76.25 414 GLY A C 1
ATOM 3239 O O . GLY A 1 414 ? -4.653 1.125 -22.065 1.00 76.25 414 GLY A O 1
ATOM 3240 N N . GLU A 1 415 ? -6.094 2.012 -20.609 1.00 71.38 415 GLU A N 1
ATOM 3241 C CA . GLU A 1 415 ? -5.505 3.367 -20.603 1.00 71.38 415 GLU A CA 1
ATOM 3242 C C . GLU A 1 415 ? -4.110 3.435 -19.946 1.00 71.38 415 GLU A C 1
ATOM 3244 O O . GLU A 1 415 ? -3.307 4.334 -20.207 1.00 71.38 415 GLU A O 1
ATOM 3249 N N . ALA A 1 416 ? -3.796 2.468 -19.088 1.00 74.69 416 ALA A N 1
ATOM 3250 C CA . ALA A 1 416 ? -2.530 2.357 -18.373 1.00 74.69 416 ALA A CA 1
ATOM 3251 C C . ALA A 1 416 ? -1.518 1.453 -19.088 1.00 74.69 416 ALA A C 1
ATOM 3253 O O . ALA A 1 416 ? -0.357 1.412 -18.699 1.00 74.69 416 ALA A O 1
ATOM 3254 N N . MET A 1 417 ? -1.932 0.733 -20.128 1.00 78.44 417 MET A N 1
ATOM 3255 C CA . MET A 1 417 ? -1.060 -0.167 -20.871 1.00 78.44 417 MET A CA 1
ATOM 3256 C C . MET A 1 417 ? -0.022 0.621 -21.678 1.00 78.44 417 MET A C 1
ATOM 3258 O O . MET A 1 417 ? -0.298 1.721 -22.158 1.00 78.44 417 MET A O 1
ATOM 3262 N N . ARG A 1 418 ? 1.185 0.065 -21.803 1.00 74.00 418 ARG A N 1
ATOM 3263 C CA . ARG A 1 418 ? 2.340 0.694 -22.469 1.00 74.00 418 ARG A CA 1
ATOM 3264 C C . ARG A 1 418 ? 3.065 -0.329 -23.351 1.00 74.00 418 ARG A C 1
ATOM 3266 O O . ARG A 1 418 ? 4.083 -0.861 -22.917 1.00 74.00 418 ARG A O 1
ATOM 3273 N N . PRO A 1 419 ? 2.501 -0.706 -24.511 1.00 72.25 419 PRO A N 1
ATOM 3274 C CA . PRO A 1 419 ? 3.168 -1.630 -25.422 1.00 72.25 419 PRO A CA 1
ATOM 3275 C C . PRO A 1 419 ? 4.361 -0.947 -26.106 1.00 72.25 419 PRO A C 1
ATOM 3277 O O . PRO A 1 419 ? 4.298 0.244 -26.403 1.00 72.25 419 PRO A O 1
ATOM 3280 N N . MET A 1 420 ? 5.426 -1.704 -26.366 1.00 70.88 420 MET A N 1
ATOM 3281 C CA . MET A 1 420 ? 6.590 -1.288 -27.164 1.00 70.88 420 MET A CA 1
ATOM 3282 C C . MET A 1 420 ? 7.187 -2.516 -27.869 1.00 70.88 420 MET A C 1
ATOM 3284 O O . MET A 1 420 ? 6.794 -3.652 -27.585 1.00 70.88 420 MET A O 1
ATOM 3288 N N . ASP A 1 421 ? 8.183 -2.317 -28.734 1.00 66.06 421 ASP A N 1
ATOM 3289 C CA . ASP A 1 421 ? 8.993 -3.421 -29.258 1.00 66.06 421 ASP A CA 1
ATOM 3290 C C . ASP A 1 421 ? 9.560 -4.267 -28.104 1.00 66.06 421 ASP A C 1
ATOM 3292 O O . ASP A 1 421 ? 10.241 -3.754 -27.217 1.00 66.06 421 ASP A O 1
ATOM 3296 N N . ASN A 1 422 ? 9.289 -5.575 -28.131 1.00 75.44 422 ASN A N 1
ATOM 3297 C CA . ASN A 1 422 ? 9.658 -6.551 -27.095 1.00 75.44 422 ASN A CA 1
ATOM 3298 C C . ASN A 1 422 ? 8.902 -6.428 -25.743 1.00 75.44 422 ASN A C 1
ATOM 3300 O O . ASN A 1 422 ? 9.234 -7.135 -24.794 1.00 75.44 422 ASN A O 1
ATOM 3304 N N . LEU A 1 423 ? 7.841 -5.606 -25.661 1.00 87.62 423 LEU A N 1
ATOM 3305 C CA . LEU A 1 423 ? 6.944 -5.491 -24.500 1.00 87.62 423 LEU A CA 1
ATOM 3306 C C . LEU A 1 423 ? 5.466 -5.615 -24.907 1.00 87.62 423 LEU A C 1
ATOM 3308 O O . LEU A 1 423 ? 4.854 -4.684 -25.434 1.00 87.62 423 LEU A O 1
ATOM 3312 N N . VAL A 1 424 ? 4.869 -6.769 -24.614 1.00 91.19 424 VAL A N 1
ATOM 3313 C CA . VAL A 1 424 ? 3.475 -7.091 -24.940 1.00 91.19 424 VAL A CA 1
ATOM 3314 C C . VAL A 1 424 ? 2.530 -6.496 -23.895 1.00 91.19 424 VAL A C 1
ATOM 3316 O O . VAL A 1 424 ? 2.597 -6.839 -22.717 1.00 91.19 424 VAL A O 1
ATOM 3319 N N . GLY A 1 425 ? 1.606 -5.635 -24.316 1.00 91.69 425 GLY A N 1
ATOM 3320 C CA . GLY A 1 425 ? 0.533 -5.149 -23.450 1.00 91.69 425 GLY A CA 1
ATOM 3321 C C . GLY A 1 425 ? -0.622 -6.151 -23.337 1.00 91.69 425 GLY A C 1
ATOM 3322 O O . GLY A 1 425 ? -1.115 -6.622 -24.360 1.00 91.69 425 GLY A O 1
ATOM 3323 N N . VAL A 1 426 ? -1.083 -6.436 -22.114 1.00 93.69 426 VAL A N 1
ATOM 3324 C CA . VAL A 1 426 ? -2.248 -7.296 -21.843 1.00 93.69 426 VAL A CA 1
ATOM 3325 C C . VAL A 1 426 ? -3.302 -6.534 -21.021 1.00 93.69 426 VAL A C 1
ATOM 3327 O O . VAL A 1 426 ? -3.060 -6.215 -19.848 1.00 93.69 426 VAL A O 1
ATOM 3330 N N . PRO A 1 427 ? -4.493 -6.246 -21.582 1.00 91.69 427 PRO A N 1
ATOM 3331 C CA . PRO A 1 427 ? -5.524 -5.482 -20.890 1.00 91.69 427 PRO A CA 1
ATOM 3332 C C . PRO A 1 427 ? -6.099 -6.276 -19.713 1.00 91.69 427 PRO A C 1
ATOM 3334 O O . PRO A 1 427 ? -6.782 -7.278 -19.892 1.00 91.69 427 PRO A O 1
ATOM 3337 N N . THR A 1 428 ? -5.851 -5.803 -18.493 1.00 91.94 428 THR A N 1
ATOM 3338 C CA . THR A 1 428 ? -6.227 -6.503 -17.257 1.00 91.94 428 THR A CA 1
ATOM 3339 C C . THR A 1 428 ? -6.772 -5.523 -16.223 1.00 91.94 428 THR A C 1
ATOM 3341 O O . THR A 1 428 ? -6.130 -4.524 -15.897 1.00 91.94 428 THR A O 1
ATOM 3344 N N . ARG A 1 429 ? -7.963 -5.796 -15.675 1.00 88.88 429 ARG A N 1
ATOM 3345 C CA . ARG A 1 429 ? -8.589 -4.970 -14.629 1.00 88.88 429 ARG A CA 1
ATOM 3346 C C . ARG A 1 429 ? -9.150 -5.849 -13.513 1.00 88.88 429 ARG A C 1
ATOM 3348 O O . ARG A 1 429 ? -10.083 -6.612 -13.738 1.00 88.88 429 ARG A O 1
ATOM 3355 N N . VAL A 1 430 ? -8.614 -5.684 -12.305 1.00 85.38 430 VAL A N 1
ATOM 3356 C CA . VAL A 1 430 ? -9.142 -6.306 -11.082 1.00 85.38 430 VAL A CA 1
ATOM 3357 C C . VAL A 1 430 ? -10.271 -5.438 -10.531 1.00 85.38 430 VAL A C 1
ATOM 3359 O O . VAL A 1 430 ? -10.120 -4.225 -10.404 1.00 85.38 430 VAL A O 1
ATOM 3362 N N . THR A 1 431 ? -11.407 -6.053 -10.210 1.00 83.75 431 THR A N 1
ATOM 3363 C CA . THR A 1 431 ? -12.583 -5.374 -9.636 1.00 83.75 431 THR A CA 1
ATOM 3364 C C . THR A 1 431 ? -13.141 -6.188 -8.465 1.00 83.75 431 THR A C 1
ATOM 3366 O O . THR A 1 431 ? -12.812 -7.373 -8.352 1.00 83.75 431 THR A O 1
ATOM 3369 N N . PRO A 1 432 ? -14.019 -5.623 -7.611 1.00 74.94 432 PRO A N 1
ATOM 3370 C CA . PRO A 1 432 ? -14.712 -6.403 -6.583 1.00 74.94 432 PRO A CA 1
ATOM 3371 C C . PRO A 1 432 ? -15.483 -7.618 -7.132 1.00 74.94 432 PRO A C 1
ATOM 3373 O O . PRO A 1 432 ? -15.613 -8.615 -6.432 1.00 74.94 432 PRO A O 1
ATOM 3376 N N . GLY A 1 433 ? -15.989 -7.549 -8.371 1.00 79.62 433 GLY A N 1
ATOM 3377 C CA . GLY A 1 433 ? -16.708 -8.649 -9.032 1.00 79.62 433 GLY A CA 1
ATOM 3378 C C . GLY A 1 433 ? -15.812 -9.635 -9.792 1.00 79.62 433 GLY A C 1
ATOM 3379 O O . GLY A 1 433 ? -16.259 -10.723 -10.136 1.00 79.62 433 GLY A O 1
ATOM 3380 N N . ASN A 1 434 ? -14.550 -9.281 -10.049 1.00 85.88 434 ASN A N 1
ATOM 3381 C CA . ASN A 1 434 ? -13.588 -10.131 -10.749 1.00 85.88 434 ASN A CA 1
ATOM 3382 C C . ASN A 1 434 ? -12.202 -10.016 -10.098 1.00 85.88 434 ASN A C 1
ATOM 3384 O O . ASN A 1 434 ? -11.296 -9.351 -10.609 1.00 85.88 434 ASN A O 1
ATOM 3388 N N . ARG A 1 435 ? -12.059 -10.655 -8.931 1.00 84.81 435 ARG A N 1
ATOM 3389 C CA . ARG A 1 435 ? -10.826 -10.645 -8.125 1.00 84.81 435 ARG A CA 1
ATOM 3390 C C . ARG A 1 435 ? -9.697 -11.473 -8.737 1.00 84.81 435 ARG A C 1
ATOM 3392 O O . ARG A 1 435 ? -8.540 -11.195 -8.466 1.00 84.81 435 ARG A O 1
ATOM 3399 N N . MET A 1 436 ? -10.025 -12.448 -9.585 1.00 89.81 436 MET A N 1
ATOM 3400 C CA . MET A 1 436 ? -9.049 -13.353 -10.204 1.00 89.81 436 MET A CA 1
ATOM 3401 C C . MET A 1 436 ? -8.562 -12.877 -11.578 1.00 89.81 436 MET A C 1
ATOM 3403 O O . MET A 1 436 ? -7.784 -13.580 -12.214 1.00 89.81 436 MET A O 1
ATOM 3407 N N . ALA A 1 437 ? -8.978 -11.691 -12.039 1.00 92.25 437 ALA A N 1
ATOM 3408 C CA . ALA A 1 437 ? -8.640 -11.183 -13.370 1.00 92.25 437 ALA A CA 1
ATOM 3409 C C . ALA A 1 437 ? -7.129 -11.199 -13.653 1.00 92.25 437 ALA A C 1
ATOM 3411 O O . ALA A 1 437 ? -6.713 -11.654 -14.714 1.00 92.25 437 ALA A O 1
ATOM 3412 N N . MET A 1 438 ? -6.313 -10.740 -12.696 1.00 94.31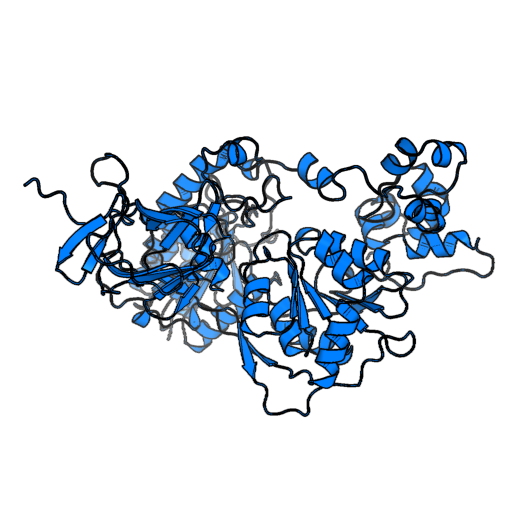 438 MET A N 1
ATOM 3413 C CA . MET A 1 438 ? -4.856 -10.726 -12.847 1.00 94.31 438 MET A CA 1
ATOM 3414 C C . MET A 1 438 ? -4.266 -12.137 -12.845 1.00 94.31 438 MET A C 1
ATOM 3416 O O . MET A 1 438 ? -3.466 -12.462 -13.715 1.00 94.31 438 MET A O 1
ATOM 3420 N N . VAL A 1 439 ? -4.700 -12.996 -11.919 1.00 93.56 439 VAL A N 1
ATOM 3421 C CA . VAL A 1 439 ? -4.249 -14.396 -11.846 1.00 93.56 439 VAL A CA 1
ATOM 3422 C C . VAL A 1 439 ? -4.512 -15.123 -13.161 1.00 93.56 439 VAL A C 1
ATOM 3424 O O . VAL A 1 439 ? -3.613 -15.762 -13.703 1.00 93.56 439 VAL A O 1
ATOM 3427 N N . ASN A 1 440 ? -5.731 -14.987 -13.685 1.00 93.31 440 ASN A N 1
ATOM 3428 C CA . ASN A 1 440 ? -6.150 -15.637 -14.919 1.00 93.31 440 ASN A CA 1
ATOM 3429 C C . ASN A 1 440 ? -5.336 -15.129 -16.113 1.00 93.31 440 ASN A C 1
ATOM 3431 O O . ASN A 1 440 ? -4.841 -15.942 -16.885 1.00 93.31 440 ASN A O 1
ATOM 3435 N N . ALA A 1 441 ? -5.129 -13.812 -16.225 1.00 95.50 441 ALA A N 1
ATOM 3436 C CA . ALA A 1 441 ? -4.334 -13.229 -17.304 1.00 95.50 441 ALA A CA 1
ATOM 3437 C C . ALA A 1 441 ? -2.866 -13.696 -17.255 1.00 95.50 441 ALA A C 1
ATOM 3439 O O . ALA A 1 441 ? -2.307 -14.107 -18.270 1.00 95.50 441 ALA A O 1
ATOM 3440 N N . LEU A 1 442 ? -2.239 -13.697 -16.074 1.00 95.25 442 LEU A N 1
ATOM 3441 C CA . LEU A 1 442 ? -0.865 -14.185 -15.907 1.00 95.25 442 LEU A CA 1
ATOM 3442 C C . LEU A 1 442 ? -0.735 -15.672 -16.286 1.00 95.25 442 LEU A C 1
ATOM 3444 O O . LEU A 1 442 ? 0.226 -16.057 -16.957 1.00 95.25 442 LEU A O 1
ATOM 3448 N N . ALA A 1 443 ? -1.709 -16.498 -15.891 1.00 91.50 443 ALA A N 1
ATOM 3449 C CA . ALA A 1 443 ? -1.729 -17.929 -16.189 1.00 91.50 443 ALA A CA 1
ATOM 3450 C C . ALA A 1 443 ? -1.965 -18.213 -17.683 1.00 91.50 443 ALA A C 1
ATOM 3452 O O . ALA A 1 443 ? -1.252 -19.022 -18.278 1.00 91.50 443 ALA A O 1
ATOM 3453 N N . GLU A 1 444 ? -2.916 -17.517 -18.313 1.00 93.12 444 GLU A N 1
ATOM 3454 C CA . GLU A 1 444 ? -3.228 -17.633 -19.745 1.00 93.12 444 GLU A CA 1
ATOM 3455 C C . GLU A 1 444 ? -2.008 -17.306 -20.616 1.00 93.12 444 GLU A C 1
ATOM 3457 O O . GLU A 1 444 ? -1.688 -18.027 -21.564 1.00 93.12 444 GLU A O 1
ATOM 3462 N N . HIS A 1 445 ? -1.261 -16.267 -20.234 1.00 93.12 445 HIS A N 1
ATOM 3463 C CA . HIS A 1 445 ? -0.032 -15.859 -20.909 1.00 93.12 445 HIS A CA 1
ATOM 3464 C C . HIS A 1 445 ? 1.215 -16.638 -20.466 1.00 93.12 445 HIS A C 1
ATOM 3466 O O . HIS A 1 445 ? 2.304 -16.372 -20.978 1.00 93.12 445 HIS A O 1
ATOM 3472 N N . LYS A 1 446 ? 1.065 -17.630 -19.574 1.00 91.12 446 LYS A N 1
ATOM 3473 C CA . LYS A 1 446 ? 2.129 -18.541 -19.116 1.00 91.12 446 LYS A CA 1
ATOM 3474 C C . LYS A 1 446 ? 3.357 -17.797 -18.588 1.00 91.12 446 LYS A C 1
ATOM 3476 O O . LYS A 1 446 ? 4.484 -18.123 -18.961 1.00 91.12 446 LYS A O 1
ATOM 3481 N N . ILE A 1 447 ? 3.133 -16.765 -17.776 1.00 93.94 447 ILE A N 1
ATOM 3482 C CA . ILE A 1 447 ? 4.214 -15.940 -17.231 1.00 93.94 447 ILE A CA 1
ATOM 3483 C C . ILE A 1 447 ? 5.152 -16.779 -16.360 1.00 93.94 447 ILE A C 1
ATOM 3485 O O . ILE A 1 447 ? 4.714 -17.560 -15.514 1.00 93.94 447 ILE A O 1
ATOM 3489 N N . ASP A 1 448 ? 6.455 -16.598 -16.580 1.00 93.38 448 ASP A N 1
ATOM 3490 C CA . ASP A 1 448 ? 7.506 -17.323 -15.880 1.00 93.38 448 ASP A CA 1
ATOM 3491 C C . ASP A 1 448 ? 7.989 -16.579 -14.644 1.00 93.38 448 ASP A C 1
ATOM 3493 O O . ASP A 1 448 ? 7.998 -17.127 -13.539 1.00 93.38 448 ASP A O 1
ATOM 3497 N N . LEU A 1 449 ? 8.349 -15.314 -14.845 1.00 96.56 449 LEU A N 1
ATOM 3498 C CA . LEU A 1 449 ? 8.880 -14.437 -13.815 1.00 96.56 449 LEU A CA 1
ATOM 3499 C C . LEU A 1 449 ? 8.022 -13.177 -13.746 1.00 96.56 449 LEU A C 1
ATOM 3501 O O . LEU A 1 449 ? 7.851 -12.483 -14.747 1.00 96.56 449 LEU A O 1
ATOM 3505 N N . LEU A 1 450 ? 7.501 -12.857 -12.566 1.00 98.06 450 LEU A N 1
ATOM 3506 C CA . LEU A 1 450 ? 6.797 -11.603 -12.312 1.00 98.06 450 LEU A CA 1
ATOM 3507 C C . LEU A 1 450 ? 7.693 -10.680 -11.485 1.00 98.06 450 LEU A C 1
ATOM 3509 O O . LEU A 1 450 ? 8.140 -11.031 -10.394 1.00 98.06 450 LEU A O 1
ATOM 3513 N N . VAL A 1 451 ? 7.961 -9.495 -12.021 1.00 98.25 451 VAL A N 1
ATOM 3514 C CA . VAL A 1 451 ? 8.889 -8.526 -11.445 1.00 98.25 451 VAL A CA 1
ATOM 3515 C C . VAL A 1 451 ? 8.118 -7.542 -10.563 1.00 98.25 451 VAL A C 1
ATOM 3517 O O . VAL A 1 451 ? 7.209 -6.859 -11.033 1.00 98.25 451 VAL A O 1
ATOM 3520 N N . VAL A 1 452 ? 8.478 -7.467 -9.279 1.00 97.94 452 VAL A N 1
ATOM 3521 C CA . VAL A 1 452 ? 7.846 -6.580 -8.287 1.00 97.94 452 VAL A CA 1
ATOM 3522 C C . VAL A 1 452 ? 8.937 -5.759 -7.599 1.00 97.94 452 VAL A C 1
ATOM 3524 O O . VAL A 1 452 ? 9.699 -6.280 -6.783 1.00 97.94 452 VAL A O 1
ATOM 3527 N N . LEU A 1 453 ? 9.041 -4.477 -7.965 1.00 95.69 453 LEU A N 1
ATOM 3528 C CA . LEU A 1 453 ? 10.189 -3.605 -7.665 1.00 95.69 453 LEU A CA 1
ATOM 3529 C C . LEU A 1 453 ? 9.790 -2.321 -6.928 1.00 95.69 453 LEU A C 1
ATOM 3531 O O . LEU A 1 453 ? 10.383 -1.265 -7.144 1.00 95.69 453 LEU A O 1
ATOM 3535 N N . SER A 1 454 ? 8.763 -2.387 -6.084 1.00 92.94 454 SER A N 1
ATOM 3536 C CA . SER A 1 454 ? 8.345 -1.245 -5.271 1.00 92.94 454 SER A CA 1
ATOM 3537 C C . SER A 1 454 ? 9.548 -0.657 -4.510 1.00 92.94 454 SER A C 1
ATOM 3539 O O . SER A 1 454 ? 10.275 -1.407 -3.859 1.00 92.94 454 SER A O 1
ATOM 3541 N N . PRO A 1 455 ? 9.794 0.666 -4.562 1.00 90.75 455 PRO A N 1
ATOM 3542 C CA . PRO A 1 455 ? 10.996 1.276 -3.986 1.00 90.75 455 PRO A CA 1
ATOM 3543 C C . PRO A 1 455 ? 10.915 1.455 -2.458 1.00 90.75 455 PRO A C 1
ATOM 3545 O O . PRO A 1 455 ? 11.706 2.187 -1.867 1.00 90.75 455 PRO A O 1
ATOM 3548 N N . TRP A 1 456 ? 9.941 0.817 -1.812 1.00 93.00 456 TRP A N 1
ATOM 3549 C CA . TRP A 1 456 ? 9.699 0.848 -0.375 1.00 93.00 456 TRP A CA 1
ATOM 3550 C C . TRP A 1 456 ? 9.175 -0.511 0.101 1.00 93.00 456 TRP A C 1
ATOM 3552 O O . TRP A 1 456 ? 8.720 -1.316 -0.720 1.00 93.00 456 TRP A O 1
ATOM 3562 N N . PRO A 1 457 ? 9.171 -0.772 1.420 1.00 95.25 457 PRO A N 1
ATOM 3563 C CA . PRO A 1 457 ? 8.604 -2.003 1.943 1.00 95.25 457 PRO A CA 1
ATOM 3564 C C . PRO A 1 457 ? 7.083 -2.021 1.791 1.00 95.25 457 PRO A C 1
ATOM 3566 O O . PRO A 1 457 ? 6.380 -1.333 2.522 1.00 95.25 457 PRO A O 1
ATOM 3569 N N . GLU A 1 458 ? 6.535 -2.804 0.864 1.00 95.94 458 GLU A N 1
ATOM 3570 C CA . GLU A 1 458 ? 5.082 -2.951 0.772 1.00 95.94 458 GLU A CA 1
ATOM 3571 C C . GLU A 1 458 ? 4.535 -3.573 2.059 1.00 95.94 458 GLU A C 1
ATOM 3573 O O . GLU A 1 458 ? 5.065 -4.569 2.565 1.00 95.94 458 GLU A O 1
ATOM 3578 N N . THR A 1 459 ? 3.445 -3.005 2.580 1.00 95.88 459 THR A N 1
ATOM 3579 C CA . THR A 1 459 ? 2.748 -3.568 3.741 1.00 95.88 459 THR A CA 1
ATOM 3580 C C . THR A 1 459 ? 2.098 -4.901 3.383 1.00 95.88 459 THR A C 1
ATOM 3582 O O . THR A 1 459 ? 2.167 -5.858 4.158 1.00 95.88 459 THR A O 1
ATOM 3585 N N . PHE A 1 460 ? 1.534 -4.980 2.177 1.00 94.19 460 PHE A N 1
ATOM 3586 C CA . PHE A 1 460 ? 1.031 -6.185 1.533 1.00 94.19 460 PHE A CA 1
ATOM 3587 C C . PHE A 1 460 ? 0.965 -5.993 0.015 1.00 94.19 460 PHE A C 1
ATOM 3589 O O . PHE A 1 460 ? 0.526 -4.938 -0.439 1.00 94.19 460 PHE A O 1
ATOM 3596 N N . SER A 1 461 ? 1.323 -7.019 -0.762 1.00 93.50 461 SER A N 1
ATOM 3597 C CA . SER A 1 461 ? 1.306 -6.947 -2.229 1.00 93.50 461 SER A CA 1
ATOM 3598 C C . SER A 1 461 ? 0.367 -7.976 -2.848 1.00 93.50 461 SER A C 1
ATOM 3600 O O . SER A 1 461 ? 0.714 -9.148 -2.966 1.00 93.50 461 SER A O 1
ATOM 3602 N N . TYR A 1 462 ? -0.816 -7.550 -3.304 1.00 92.19 462 TYR A N 1
ATOM 3603 C CA . TYR A 1 462 ? -1.721 -8.450 -4.034 1.00 92.19 462 TYR A CA 1
ATOM 3604 C C . TYR A 1 462 ? -1.060 -9.026 -5.289 1.00 92.19 462 TYR A C 1
ATOM 3606 O O . TYR A 1 462 ? -1.178 -10.221 -5.527 1.00 92.19 462 TYR A O 1
ATOM 3614 N N . VAL A 1 463 ? -0.290 -8.214 -6.018 1.00 93.75 463 VAL A N 1
ATOM 3615 C CA . VAL A 1 463 ? 0.377 -8.620 -7.264 1.00 93.75 463 VAL A CA 1
ATOM 3616 C C . VAL A 1 463 ? 1.337 -9.791 -7.044 1.00 93.75 463 VAL A C 1
ATOM 3618 O O . VAL A 1 463 ? 1.352 -10.726 -7.842 1.00 93.75 463 VAL A O 1
ATOM 3621 N N . ALA A 1 464 ? 2.096 -9.798 -5.943 1.00 95.12 464 ALA A N 1
ATOM 3622 C CA . ALA A 1 464 ? 2.977 -10.920 -5.620 1.00 95.12 464 ALA A CA 1
ATOM 3623 C C . ALA A 1 464 ? 2.185 -12.222 -5.394 1.00 95.12 464 ALA A C 1
ATOM 3625 O O . ALA A 1 464 ? 2.539 -13.271 -5.932 1.00 95.12 464 ALA A O 1
ATOM 3626 N N . TYR A 1 465 ? 1.078 -12.151 -4.648 1.00 94.38 465 TYR A N 1
ATOM 3627 C CA . TYR A 1 465 ? 0.223 -13.312 -4.384 1.00 94.38 465 TYR A CA 1
ATOM 3628 C C . TYR A 1 465 ? -0.546 -13.772 -5.627 1.00 94.38 465 TYR A C 1
ATOM 3630 O O . TYR A 1 465 ? -0.698 -14.975 -5.838 1.00 94.38 465 TYR A O 1
ATOM 3638 N N . GLU A 1 466 ? -0.982 -12.844 -6.476 1.00 94.50 466 GLU A N 1
ATOM 3639 C CA . GLU A 1 466 ? -1.585 -13.143 -7.775 1.00 94.50 466 GLU A CA 1
ATOM 3640 C C . GLU A 1 466 ? -0.583 -13.864 -8.689 1.00 94.50 466 GLU A C 1
ATOM 3642 O O . GLU A 1 466 ? -0.928 -14.871 -9.311 1.00 94.50 466 GLU A O 1
ATOM 3647 N N . GLY A 1 467 ? 0.679 -13.418 -8.690 1.00 94.69 467 GLY A N 1
ATOM 3648 C CA . GLY A 1 467 ? 1.788 -14.095 -9.357 1.00 94.69 467 GLY A CA 1
ATOM 3649 C C . GLY A 1 467 ? 1.968 -15.529 -8.868 1.00 94.69 467 GLY A C 1
ATOM 3650 O O . GLY A 1 467 ? 1.914 -16.453 -9.681 1.00 94.69 467 GLY A O 1
ATOM 3651 N N . PHE A 1 468 ? 2.052 -15.748 -7.550 1.00 93.44 468 PHE A N 1
ATOM 3652 C CA . PHE A 1 468 ? 2.125 -17.107 -7.002 1.00 93.44 468 PHE A CA 1
ATOM 3653 C C . PHE A 1 468 ? 0.935 -17.976 -7.441 1.00 93.44 468 PHE A C 1
ATOM 3655 O O . PHE A 1 468 ? 1.124 -19.126 -7.849 1.00 93.44 468 PHE A O 1
ATOM 3662 N N . CYS A 1 469 ? -0.286 -17.437 -7.406 1.00 92.25 469 CYS A N 1
ATOM 3663 C CA . CYS A 1 469 ? -1.486 -18.171 -7.815 1.00 92.25 469 CYS A CA 1
ATOM 3664 C C . CYS A 1 469 ? -1.464 -18.552 -9.300 1.00 92.25 469 CYS A C 1
ATOM 3666 O O . CYS A 1 469 ? -1.900 -19.643 -9.650 1.00 92.25 469 CYS A O 1
ATOM 3668 N N . SER A 1 470 ? -0.902 -17.698 -10.159 1.00 91.31 470 SER A N 1
ATOM 3669 C CA . SER A 1 470 ? -0.773 -17.971 -11.599 1.00 91.31 470 SER A CA 1
ATOM 3670 C C . SER A 1 470 ? 0.265 -19.045 -11.945 1.00 91.31 470 SER A C 1
ATOM 3672 O O . SER A 1 470 ? 0.296 -19.534 -13.070 1.00 91.31 470 SER A O 1
ATOM 3674 N N . GLY A 1 471 ? 1.128 -19.402 -10.989 1.00 89.50 471 GLY A N 1
ATOM 3675 C CA . GLY A 1 471 ? 2.275 -20.281 -11.207 1.00 89.50 471 GLY A CA 1
ATOM 3676 C C . GLY A 1 471 ? 3.594 -19.531 -11.416 1.00 89.50 471 GLY A C 1
ATOM 3677 O O . GLY A 1 471 ? 4.640 -20.136 -11.218 1.00 89.50 471 GLY A O 1
ATOM 3678 N N . ALA A 1 472 ? 3.579 -18.227 -11.709 1.00 92.62 472 ALA A N 1
ATOM 3679 C CA . ALA A 1 472 ? 4.796 -17.426 -11.843 1.00 92.62 472 ALA A CA 1
ATOM 3680 C C . ALA A 1 472 ? 5.619 -17.381 -10.542 1.00 92.62 472 ALA A C 1
ATOM 3682 O O . ALA A 1 472 ? 5.073 -17.416 -9.432 1.00 92.62 472 ALA A O 1
ATOM 3683 N N . ASP A 1 473 ? 6.936 -17.271 -10.686 1.00 95.19 473 ASP A N 1
ATOM 3684 C CA . ASP A 1 473 ? 7.844 -16.989 -9.575 1.00 95.19 473 ASP A CA 1
ATOM 3685 C C . ASP A 1 473 ? 8.167 -15.488 -9.527 1.00 95.19 473 ASP A C 1
ATOM 3687 O O . ASP A 1 473 ? 8.156 -14.795 -10.547 1.00 95.19 473 ASP A O 1
ATOM 3691 N N . ILE A 1 474 ? 8.422 -14.957 -8.330 1.00 97.69 474 ILE A N 1
ATOM 3692 C CA . ILE A 1 474 ? 8.545 -13.508 -8.123 1.00 97.69 474 ILE A CA 1
ATOM 3693 C C . ILE A 1 474 ? 10.012 -13.077 -8.099 1.00 97.69 474 ILE A C 1
ATOM 3695 O O . ILE A 1 474 ? 10.807 -13.596 -7.319 1.00 97.69 474 ILE A O 1
ATOM 3699 N N . VAL A 1 475 ? 10.371 -12.074 -8.896 1.00 98.50 475 VAL A N 1
ATOM 3700 C CA . VAL A 1 475 ? 11.685 -11.420 -8.837 1.00 98.50 475 VAL A CA 1
ATOM 3701 C C . VAL A 1 475 ? 11.520 -10.063 -8.171 1.00 98.50 475 VAL A C 1
ATOM 3703 O O . VAL A 1 475 ? 10.735 -9.228 -8.622 1.00 98.50 475 VAL A O 1
ATOM 3706 N N . THR A 1 476 ? 12.236 -9.842 -7.073 1.00 98.44 476 THR A N 1
ATOM 3707 C CA . THR A 1 476 ? 12.063 -8.640 -6.251 1.00 98.44 476 THR A CA 1
ATOM 3708 C C . THR A 1 476 ? 13.357 -8.191 -5.577 1.00 98.44 476 THR A C 1
ATOM 3710 O O . THR A 1 476 ? 14.359 -8.903 -5.608 1.00 98.44 476 THR A O 1
ATOM 3713 N N . LEU A 1 477 ? 13.338 -7.016 -4.941 1.00 96.12 477 LEU A N 1
ATOM 3714 C CA . LEU A 1 477 ? 14.462 -6.473 -4.174 1.00 96.12 477 LEU A CA 1
ATOM 3715 C C . LEU A 1 477 ? 14.323 -6.761 -2.674 1.00 96.12 477 LEU A C 1
ATOM 3717 O O . LEU A 1 477 ? 13.226 -6.997 -2.172 1.00 96.12 477 LEU A O 1
ATOM 3721 N N . ALA A 1 478 ? 15.434 -6.714 -1.941 1.00 92.12 478 ALA A N 1
ATOM 3722 C CA . ALA A 1 478 ? 15.493 -7.051 -0.519 1.00 92.12 478 ALA A CA 1
ATOM 3723 C C . ALA A 1 478 ? 14.622 -6.155 0.380 1.00 92.12 478 ALA A C 1
ATOM 3725 O O . ALA A 1 478 ? 14.078 -6.655 1.369 1.00 92.12 478 ALA A O 1
ATOM 3726 N N . ASP A 1 479 ? 14.462 -4.881 0.013 1.00 91.12 479 ASP A N 1
ATOM 3727 C CA . ASP A 1 479 ? 13.777 -3.856 0.812 1.00 91.12 479 ASP A CA 1
ATOM 3728 C C . ASP A 1 479 ? 12.274 -3.706 0.466 1.00 91.12 479 ASP A C 1
ATOM 3730 O O . ASP A 1 479 ? 11.608 -2.815 0.986 1.00 91.12 479 ASP A O 1
ATOM 3734 N N . THR A 1 480 ? 11.693 -4.610 -0.337 1.00 95.12 480 THR A N 1
ATOM 3735 C CA . THR A 1 480 ? 10.269 -4.579 -0.759 1.00 95.12 480 THR A CA 1
ATOM 3736 C C . THR A 1 480 ? 9.269 -5.064 0.299 1.00 95.12 480 THR A C 1
ATOM 3738 O O . THR A 1 480 ? 8.070 -5.179 0.035 1.00 95.12 480 THR A O 1
ATOM 3741 N N . GLY A 1 481 ? 9.723 -5.322 1.530 1.00 95.00 481 GLY A N 1
ATOM 3742 C CA . GLY A 1 481 ? 8.849 -5.627 2.664 1.00 95.00 481 GLY A CA 1
ATOM 3743 C C . GLY A 1 481 ? 8.126 -6.963 2.503 1.00 95.00 481 GLY A C 1
ATOM 3744 O O . GLY A 1 481 ? 8.766 -8.016 2.430 1.00 95.00 481 GLY A O 1
ATOM 3745 N N . ASN A 1 482 ? 6.790 -6.933 2.473 1.00 96.38 482 ASN A N 1
ATOM 3746 C CA . ASN A 1 482 ? 5.962 -8.135 2.362 1.00 96.38 482 ASN A CA 1
ATOM 3747 C C . ASN A 1 482 ? 6.313 -9.000 1.146 1.00 96.38 482 ASN A C 1
ATOM 3749 O O . ASN A 1 482 ? 6.258 -10.222 1.261 1.00 96.38 482 ASN A O 1
ATOM 3753 N N . VAL A 1 483 ? 6.693 -8.393 0.018 1.00 97.12 483 VAL A N 1
ATOM 3754 C CA . VAL A 1 483 ? 7.020 -9.124 -1.214 1.00 97.12 483 VAL A CA 1
ATOM 3755 C C . VAL A 1 483 ? 8.239 -10.017 -0.987 1.00 97.12 483 VAL A C 1
ATOM 3757 O O . VAL A 1 483 ? 8.138 -11.237 -1.115 1.00 97.12 483 VAL A O 1
ATOM 3760 N N . ALA A 1 484 ? 9.370 -9.440 -0.567 1.00 96.19 484 ALA A N 1
ATOM 3761 C CA . ALA A 1 484 ? 10.585 -10.190 -0.255 1.00 96.19 484 ALA A CA 1
ATOM 3762 C C . ALA A 1 484 ? 10.371 -11.252 0.836 1.00 96.19 484 ALA A C 1
ATOM 3764 O O . ALA A 1 484 ? 10.927 -12.349 0.747 1.00 96.19 484 ALA A O 1
ATOM 3765 N N . ASP A 1 485 ? 9.576 -10.952 1.867 1.00 94.50 485 ASP A N 1
ATOM 3766 C CA . ASP A 1 485 ? 9.238 -11.929 2.908 1.00 94.50 485 ASP A CA 1
ATOM 3767 C C . ASP A 1 485 ? 8.409 -13.095 2.344 1.00 94.50 485 ASP A C 1
ATOM 3769 O O . ASP A 1 485 ? 8.709 -14.258 2.614 1.00 94.50 485 ASP A O 1
ATOM 3773 N N . ALA A 1 486 ? 7.425 -12.811 1.486 1.00 93.75 486 ALA A N 1
ATOM 3774 C CA . ALA A 1 486 ? 6.608 -13.831 0.841 1.00 93.75 486 ALA A CA 1
ATOM 3775 C C . ALA A 1 486 ? 7.430 -14.724 -0.103 1.00 93.75 486 ALA A C 1
ATOM 3777 O O . ALA A 1 486 ? 7.310 -15.947 -0.024 1.00 93.75 486 ALA A O 1
ATOM 3778 N N . VAL A 1 487 ? 8.330 -14.153 -0.916 1.00 95.06 487 VAL A N 1
ATOM 3779 C CA . VAL A 1 487 ? 9.246 -14.934 -1.771 1.00 95.06 487 VAL A CA 1
ATOM 3780 C C . VAL A 1 487 ? 10.071 -15.919 -0.939 1.00 95.06 487 VAL A C 1
ATOM 3782 O O . VAL A 1 487 ? 10.139 -17.104 -1.269 1.00 95.06 487 VAL A O 1
ATOM 3785 N N . ARG A 1 488 ? 10.659 -15.459 0.174 1.00 93.62 488 ARG A N 1
ATOM 3786 C CA . ARG A 1 488 ? 11.465 -16.309 1.068 1.00 93.62 488 ARG A CA 1
ATOM 3787 C C . ARG A 1 488 ? 10.627 -17.390 1.746 1.00 93.62 488 ARG A C 1
ATOM 3789 O O . ARG A 1 488 ? 11.068 -18.535 1.830 1.00 93.62 488 ARG A O 1
ATOM 3796 N N . ARG A 1 489 ? 9.431 -17.036 2.223 1.00 89.75 489 ARG A N 1
ATOM 3797 C CA . ARG A 1 489 ? 8.522 -17.943 2.937 1.00 89.75 489 ARG A CA 1
ATOM 3798 C C . ARG A 1 489 ? 8.008 -19.061 2.039 1.00 89.75 489 ARG A C 1
ATOM 3800 O O . ARG A 1 489 ? 8.014 -20.216 2.452 1.00 89.75 489 ARG A O 1
ATOM 3807 N N . HIS A 1 490 ? 7.595 -18.720 0.821 1.00 88.38 490 HIS A N 1
ATOM 3808 C CA . HIS A 1 490 ? 7.033 -19.674 -0.132 1.00 88.38 490 HIS A CA 1
ATOM 3809 C C . HIS A 1 490 ? 8.097 -20.358 -0.998 1.00 88.38 490 HIS A C 1
ATOM 3811 O O . HIS A 1 490 ? 7.780 -21.340 -1.656 1.00 88.38 490 HIS A O 1
ATOM 3817 N N . ARG A 1 491 ? 9.353 -19.881 -0.974 1.00 90.12 491 ARG A N 1
ATOM 3818 C CA . ARG A 1 491 ? 10.467 -20.377 -1.805 1.00 90.12 491 ARG A CA 1
ATOM 3819 C C . ARG A 1 491 ? 10.144 -20.341 -3.304 1.00 90.12 491 ARG A C 1
ATOM 3821 O O . ARG A 1 491 ? 10.489 -21.257 -4.044 1.00 90.12 491 ARG A O 1
ATOM 3828 N N . ARG A 1 492 ? 9.464 -19.279 -3.740 1.00 90.00 492 ARG A N 1
ATOM 3829 C CA . ARG A 1 492 ? 8.962 -19.107 -5.113 1.00 90.00 492 ARG A CA 1
ATOM 3830 C C . ARG A 1 492 ? 9.427 -17.791 -5.715 1.00 90.00 492 ARG A C 1
ATOM 3832 O O . ARG A 1 492 ? 8.684 -16.822 -5.794 1.00 90.00 492 ARG A O 1
ATOM 3839 N N . GLY A 1 493 ? 10.693 -17.730 -6.087 1.00 95.00 493 GLY A N 1
ATOM 3840 C CA . GLY A 1 493 ? 11.283 -16.529 -6.660 1.00 95.00 493 GLY A CA 1
ATOM 3841 C C . GLY A 1 493 ? 12.688 -16.235 -6.170 1.00 95.00 493 GLY A C 1
ATOM 3842 O O . GLY A 1 493 ? 13.323 -17.052 -5.499 1.00 95.00 493 GLY A O 1
ATOM 3843 N N . VAL A 1 494 ? 13.148 -15.031 -6.499 1.00 97.62 494 VAL A N 1
ATOM 3844 C CA . VAL A 1 494 ? 14.491 -14.534 -6.205 1.00 97.62 494 VAL A CA 1
ATOM 3845 C C . VAL A 1 494 ? 14.386 -13.164 -5.541 1.00 97.62 494 VAL A C 1
ATOM 3847 O O . VAL A 1 494 ? 13.703 -12.266 -6.034 1.00 97.62 494 VAL A O 1
ATOM 3850 N N . VAL A 1 495 ? 15.079 -13.008 -4.411 1.00 98.00 495 VAL A N 1
ATOM 3851 C CA . VAL A 1 495 ? 15.222 -11.723 -3.719 1.00 98.00 495 VAL A CA 1
ATOM 3852 C C . VAL A 1 495 ? 16.633 -11.203 -3.943 1.00 98.00 495 VAL A C 1
ATOM 3854 O O . VAL A 1 495 ? 17.599 -11.785 -3.452 1.00 98.00 495 VAL A O 1
ATOM 3857 N N . LEU A 1 496 ? 16.736 -10.100 -4.670 1.00 97.38 496 LEU A N 1
ATOM 3858 C CA . LEU A 1 496 ? 17.986 -9.485 -5.092 1.00 97.38 496 LEU A CA 1
ATOM 3859 C C . LEU A 1 496 ? 18.366 -8.339 -4.155 1.00 97.38 496 LEU A C 1
ATOM 3861 O O . LEU A 1 496 ? 17.504 -7.692 -3.560 1.00 97.38 496 LEU A O 1
ATOM 3865 N N . ALA A 1 497 ? 19.663 -8.074 -4.014 1.00 92.94 497 ALA A N 1
ATOM 3866 C CA . ALA A 1 497 ? 20.145 -7.069 -3.069 1.00 92.94 497 ALA A CA 1
ATOM 3867 C C . ALA A 1 497 ? 19.726 -5.639 -3.454 1.00 92.94 497 ALA A C 1
ATOM 3869 O O . ALA A 1 497 ? 19.376 -4.850 -2.580 1.00 92.94 497 ALA A O 1
ATOM 3870 N N . ASN A 1 498 ? 19.772 -5.301 -4.745 1.00 90.69 498 ASN A N 1
ATOM 3871 C CA . ASN A 1 498 ? 19.537 -3.954 -5.267 1.00 90.69 498 ASN A CA 1
ATOM 3872 C C . ASN A 1 498 ? 19.248 -3.979 -6.784 1.00 90.69 498 ASN A C 1
ATOM 3874 O O . ASN A 1 498 ? 19.219 -5.043 -7.402 1.00 90.69 498 ASN A O 1
ATOM 3878 N N . GLU A 1 499 ? 19.040 -2.799 -7.375 1.00 90.31 499 GLU A N 1
ATOM 3879 C CA . GLU A 1 499 ? 18.759 -2.625 -8.810 1.00 90.31 499 GLU A CA 1
ATOM 3880 C C . GLU A 1 499 ? 19.902 -3.126 -9.717 1.00 90.31 499 GLU A C 1
ATOM 3882 O O . GLU A 1 499 ? 19.634 -3.686 -10.774 1.00 90.31 499 GLU A O 1
ATOM 3887 N N . ALA A 1 500 ? 21.172 -2.998 -9.311 1.00 89.81 500 ALA A N 1
ATOM 3888 C CA . ALA A 1 500 ? 22.294 -3.510 -10.105 1.00 89.81 500 ALA A CA 1
ATOM 3889 C C . ALA A 1 500 ? 22.252 -5.044 -10.199 1.00 89.81 500 ALA A C 1
ATOM 3891 O O . ALA A 1 500 ? 22.272 -5.591 -11.298 1.00 89.81 500 ALA A O 1
ATOM 3892 N N . ALA A 1 501 ? 22.053 -5.720 -9.062 1.00 95.44 501 ALA A N 1
ATOM 3893 C CA . ALA A 1 501 ? 21.905 -7.174 -9.011 1.00 95.44 501 ALA A CA 1
ATOM 3894 C C . ALA A 1 501 ? 20.696 -7.680 -9.820 1.00 95.44 501 ALA A C 1
ATOM 3896 O O . ALA A 1 501 ? 20.726 -8.796 -10.330 1.00 95.44 501 ALA A O 1
ATOM 3897 N N . LEU A 1 502 ? 19.635 -6.873 -9.954 1.00 96.56 502 LEU A N 1
ATOM 3898 C CA . LEU A 1 502 ? 18.519 -7.172 -10.853 1.00 96.56 502 LEU A CA 1
ATOM 3899 C C . LEU A 1 502 ? 18.961 -7.207 -12.308 1.00 96.56 502 LEU A C 1
ATOM 3901 O O . LEU A 1 502 ? 18.627 -8.155 -13.011 1.00 96.56 502 LEU A O 1
ATOM 3905 N N . TYR A 1 503 ? 19.686 -6.194 -12.771 1.00 94.75 503 TYR A N 1
ATOM 3906 C CA . TYR A 1 503 ? 20.133 -6.171 -14.158 1.00 94.75 503 TYR A CA 1
ATOM 3907 C C . TYR A 1 503 ? 21.140 -7.284 -14.441 1.00 94.75 503 TYR A C 1
ATOM 3909 O O . TYR A 1 503 ? 20.995 -7.962 -15.455 1.00 94.75 503 TYR A O 1
ATOM 3917 N N . ASP A 1 504 ? 22.087 -7.516 -13.531 1.00 94.44 504 ASP A N 1
ATOM 3918 C CA . ASP A 1 504 ? 23.070 -8.594 -13.658 1.00 94.44 504 ASP A CA 1
ATOM 3919 C C . ASP A 1 504 ? 22.370 -9.953 -13.772 1.00 94.44 504 ASP A C 1
ATOM 3921 O O . ASP A 1 504 ? 22.617 -10.674 -14.732 1.00 94.44 504 ASP A O 1
ATOM 3925 N N . PHE A 1 505 ? 21.385 -10.231 -12.908 1.00 96.69 505 PHE A N 1
ATOM 3926 C CA . PHE A 1 505 ? 20.614 -11.481 -12.916 1.00 96.69 505 PHE A CA 1
ATOM 3927 C C . PHE A 1 505 ? 19.971 -11.813 -14.273 1.00 96.69 505 PHE A C 1
ATOM 3929 O O . PHE A 1 505 ? 19.876 -12.984 -14.645 1.00 96.69 505 PHE A O 1
ATOM 3936 N N . PHE A 1 506 ? 19.510 -10.810 -15.027 1.00 95.38 506 PHE A N 1
ATOM 3937 C CA . PHE A 1 506 ? 18.941 -11.034 -16.360 1.00 95.38 506 PHE A CA 1
ATOM 3938 C C . PHE A 1 506 ? 19.999 -11.049 -17.472 1.00 95.38 506 PHE A C 1
ATOM 3940 O O . PHE A 1 506 ? 19.816 -11.760 -18.463 1.00 95.38 506 PHE A O 1
ATOM 3947 N N . LEU A 1 507 ? 21.090 -10.293 -17.329 1.00 92.31 507 LEU A N 1
ATOM 3948 C CA . LEU A 1 507 ? 22.122 -10.141 -18.359 1.00 92.31 507 LEU A CA 1
ATOM 3949 C C . LEU A 1 507 ? 23.180 -11.252 -18.341 1.00 92.31 507 LEU A C 1
ATOM 3951 O O . LEU A 1 507 ? 23.709 -11.587 -19.397 1.00 92.31 507 LEU A O 1
ATOM 3955 N N . ASP A 1 508 ? 23.477 -11.837 -17.180 1.00 92.31 508 ASP A N 1
ATOM 3956 C CA . ASP A 1 508 ? 24.503 -12.877 -17.017 1.00 92.31 508 ASP A CA 1
ATOM 3957 C C . ASP A 1 508 ? 23.991 -14.311 -17.271 1.00 92.31 508 ASP A C 1
ATOM 3959 O O . ASP A 1 508 ? 24.759 -15.271 -17.223 1.00 92.31 508 ASP A O 1
ATOM 3963 N N . GLY A 1 509 ? 22.694 -14.465 -17.566 1.00 88.88 509 GLY A N 1
ATOM 3964 C CA . GLY A 1 509 ? 22.043 -15.758 -17.806 1.00 88.88 509 GLY A CA 1
ATOM 3965 C C . GLY A 1 509 ? 21.527 -16.468 -16.546 1.00 88.88 509 GLY A C 1
ATOM 3966 O O . GLY A 1 509 ? 20.923 -17.543 -16.655 1.00 88.88 509 GLY A O 1
ATOM 3967 N N . SER A 1 510 ? 21.681 -15.880 -15.357 1.00 94.88 510 SER A N 1
ATOM 3968 C CA . SER A 1 510 ? 21.169 -16.439 -14.099 1.00 94.88 510 SER A CA 1
ATOM 3969 C C . SER A 1 510 ? 19.648 -16.596 -14.113 1.00 94.88 510 SER A C 1
ATOM 3971 O O . SER A 1 510 ? 19.133 -17.615 -13.649 1.00 94.88 510 SER A O 1
ATOM 3973 N N . ALA A 1 511 ? 18.913 -15.643 -14.693 1.00 94.75 511 ALA A N 1
ATOM 3974 C CA . ALA A 1 511 ? 17.459 -15.726 -14.804 1.00 94.75 511 ALA A CA 1
ATOM 3975 C C . ALA A 1 511 ? 16.999 -16.864 -15.728 1.00 94.75 511 ALA A C 1
ATOM 3977 O O . ALA A 1 511 ? 16.012 -17.530 -15.412 1.00 94.75 511 ALA A O 1
ATOM 3978 N N . LEU A 1 512 ? 17.726 -17.136 -16.820 1.00 91.69 512 LEU A N 1
ATOM 3979 C CA . LEU A 1 512 ? 17.453 -18.280 -17.700 1.00 91.69 512 LEU A CA 1
ATOM 3980 C C . LEU A 1 512 ? 17.684 -19.599 -16.963 1.00 91.69 512 LEU A C 1
ATOM 3982 O O . LEU A 1 512 ? 16.813 -20.466 -16.965 1.00 91.69 512 LEU A O 1
ATOM 3986 N N . THR A 1 513 ? 18.822 -19.712 -16.273 1.00 91.25 513 THR A N 1
ATOM 3987 C CA . THR A 1 513 ? 19.172 -20.891 -15.468 1.00 91.25 513 THR A CA 1
ATOM 3988 C C . THR A 1 513 ? 18.117 -21.155 -14.392 1.00 91.25 513 THR A C 1
ATOM 3990 O O . THR A 1 513 ? 17.642 -22.281 -14.236 1.00 91.25 513 THR A O 1
ATOM 3993 N N . TYR A 1 514 ? 17.692 -20.105 -13.685 1.00 92.88 514 TYR A N 1
ATOM 3994 C CA . TYR A 1 514 ? 16.640 -20.188 -12.677 1.00 92.88 514 TYR A CA 1
ATOM 3995 C C . TYR A 1 514 ? 15.303 -20.636 -13.282 1.00 92.88 514 TYR A C 1
ATOM 3997 O O . TYR A 1 514 ? 14.686 -21.583 -12.793 1.00 92.88 514 TYR A O 1
ATOM 4005 N N . ALA A 1 515 ? 14.859 -19.979 -14.357 1.00 90.25 515 ALA A N 1
ATOM 4006 C CA . ALA A 1 515 ? 13.587 -20.283 -15.002 1.00 90.25 515 ALA A CA 1
ATOM 4007 C C . ALA A 1 515 ? 13.551 -21.717 -15.558 1.00 90.25 515 ALA A C 1
ATOM 4009 O O . ALA A 1 515 ? 12.537 -22.395 -15.381 1.00 90.25 515 ALA A O 1
ATOM 4010 N N . GLY A 1 516 ? 14.651 -22.185 -16.159 1.00 86.94 516 GLY A N 1
ATOM 4011 C CA . GLY A 1 516 ? 14.815 -23.553 -16.654 1.00 86.94 516 GLY A CA 1
ATOM 4012 C C . GLY A 1 516 ? 14.692 -24.592 -15.539 1.00 86.94 516 GLY A C 1
ATOM 4013 O O . GLY A 1 516 ? 13.827 -25.463 -15.607 1.00 86.94 516 GLY A O 1
ATOM 4014 N N . GLY A 1 517 ? 15.452 -24.436 -14.449 1.00 86.81 517 GLY A N 1
ATOM 4015 C CA . GLY A 1 517 ? 15.372 -25.356 -13.306 1.00 86.81 517 GLY A CA 1
ATOM 4016 C C . GLY A 1 517 ? 13.987 -25.382 -12.642 1.00 86.81 517 GLY A C 1
ATOM 4017 O O . GLY A 1 517 ? 13.511 -26.432 -12.210 1.00 86.81 517 GLY A O 1
ATOM 4018 N N . ARG A 1 518 ? 13.284 -24.242 -12.597 1.00 86.00 518 ARG A N 1
ATOM 4019 C CA . ARG A 1 518 ? 11.901 -24.180 -12.090 1.00 86.00 518 ARG A CA 1
ATOM 4020 C C . ARG A 1 518 ? 10.885 -24.818 -13.035 1.00 86.00 518 ARG A C 1
ATOM 4022 O O . ARG A 1 518 ? 9.889 -25.356 -12.560 1.00 86.00 518 ARG A O 1
ATOM 4029 N N . ALA A 1 519 ? 11.117 -24.773 -14.343 1.00 80.38 519 ALA A N 1
ATOM 4030 C CA . ALA A 1 519 ? 10.276 -25.456 -15.319 1.00 80.38 519 ALA A CA 1
ATOM 4031 C C . ALA A 1 519 ? 10.392 -26.986 -15.208 1.00 80.38 519 ALA A C 1
ATOM 4033 O O . ALA A 1 519 ? 9.370 -27.667 -15.266 1.00 80.38 519 ALA A O 1
ATOM 4034 N N . GLU A 1 520 ? 11.599 -27.511 -14.972 1.00 78.62 520 GLU A N 1
ATOM 4035 C CA . GLU A 1 520 ? 11.844 -28.946 -14.744 1.00 78.62 520 GLU A CA 1
ATOM 4036 C C . GLU A 1 520 ? 11.173 -29.466 -13.467 1.00 78.62 520 GLU A C 1
ATOM 4038 O O . GLU A 1 520 ? 10.608 -30.556 -13.453 1.00 78.62 520 GLU A O 1
ATOM 4043 N N . GLN A 1 521 ? 11.197 -28.669 -12.395 1.00 77.06 521 GLN A N 1
ATOM 4044 C CA . GLN A 1 521 ? 10.550 -29.008 -11.122 1.00 77.06 521 GLN A CA 1
ATOM 4045 C C . GLN A 1 521 ? 9.018 -28.922 -11.177 1.00 77.06 521 GLN A C 1
ATOM 4047 O O . GLN A 1 521 ? 8.345 -29.439 -10.287 1.00 77.06 521 GLN A O 1
ATOM 4052 N N . GLY A 1 522 ? 8.471 -28.257 -12.197 1.00 71.38 522 GLY A N 1
ATOM 4053 C CA . GLY A 1 522 ? 7.060 -27.917 -12.273 1.00 71.38 522 GLY A CA 1
ATOM 4054 C C . GLY A 1 522 ? 6.681 -26.741 -11.370 1.00 71.38 522 GLY A C 1
ATOM 4055 O O . GLY A 1 522 ? 7.221 -26.535 -10.277 1.00 71.38 522 GLY A O 1
ATOM 4056 N N . ARG A 1 523 ? 5.719 -25.940 -11.833 1.00 74.19 523 ARG A N 1
ATOM 4057 C CA . ARG A 1 523 ? 5.165 -24.830 -11.056 1.00 74.19 523 ARG A CA 1
ATOM 4058 C C . ARG A 1 523 ? 3.778 -25.196 -10.572 1.00 74.19 523 ARG A C 1
ATOM 4060 O O . ARG A 1 523 ? 2.883 -25.469 -11.372 1.00 74.19 523 ARG A O 1
ATOM 4067 N N . GLU A 1 524 ? 3.610 -25.199 -9.258 1.00 71.19 524 GLU A N 1
ATOM 4068 C CA . GLU A 1 524 ? 2.318 -25.450 -8.634 1.00 71.19 524 GLU A CA 1
ATOM 4069 C C . GLU A 1 524 ? 1.558 -24.126 -8.475 1.00 71.19 524 GLU A C 1
ATOM 4071 O O . GLU A 1 524 ? 2.020 -23.231 -7.751 1.00 71.19 524 GLU A O 1
ATOM 4076 N N . PRO A 1 525 ? 0.407 -23.954 -9.148 1.00 78.06 525 PRO A N 1
ATOM 4077 C CA . PRO A 1 525 ? -0.446 -22.803 -8.907 1.00 78.06 525 PRO A CA 1
ATOM 4078 C C . PRO A 1 525 ? -1.011 -22.869 -7.484 1.00 78.06 525 PRO A C 1
ATOM 4080 O O . PRO A 1 525 ? -1.352 -23.935 -6.969 1.00 78.06 525 PRO A O 1
ATOM 4083 N N . GLY A 1 526 ? -1.109 -21.715 -6.834 1.00 81.06 526 GLY A N 1
ATOM 4084 C CA . GLY A 1 526 ? -1.784 -21.589 -5.542 1.00 81.06 526 GLY A CA 1
ATOM 4085 C C . GLY A 1 526 ? -3.224 -21.108 -5.693 1.00 81.06 526 GLY A C 1
ATOM 4086 O O . GLY A 1 526 ? -3.616 -20.583 -6.736 1.00 81.06 526 GLY A O 1
ATOM 4087 N N . ARG A 1 527 ? -4.010 -21.239 -4.626 1.00 86.19 527 ARG A N 1
ATOM 4088 C CA . ARG A 1 527 ? -5.315 -20.590 -4.496 1.00 86.19 527 ARG A CA 1
ATOM 4089 C C . ARG A 1 527 ? -5.201 -19.408 -3.543 1.00 86.19 527 ARG A C 1
ATOM 4091 O O . ARG A 1 527 ? -4.680 -19.540 -2.440 1.00 86.19 527 ARG A O 1
ATOM 4098 N N . LEU A 1 528 ? -5.735 -18.261 -3.948 1.00 87.38 528 LEU A N 1
ATOM 4099 C CA . LEU A 1 528 ? -5.825 -17.095 -3.079 1.00 87.38 528 LEU A CA 1
ATOM 4100 C C . LEU A 1 528 ? -7.067 -17.204 -2.189 1.00 87.38 528 LEU A C 1
ATOM 4102 O O . LEU A 1 528 ? -8.189 -17.243 -2.702 1.00 87.38 528 LEU A O 1
ATOM 4106 N N . ARG A 1 529 ? -6.886 -17.204 -0.867 1.00 86.75 529 ARG A N 1
ATOM 4107 C CA . ARG A 1 529 ? -7.981 -17.028 0.096 1.00 86.75 529 ARG A CA 1
ATOM 4108 C C . ARG A 1 529 ? -7.873 -15.655 0.740 1.00 86.75 529 ARG A C 1
ATOM 4110 O O . ARG A 1 529 ? -6.895 -15.369 1.418 1.00 86.75 529 ARG A O 1
ATOM 4117 N N . LEU A 1 530 ? -8.879 -14.810 0.542 1.00 84.38 530 LEU A N 1
ATOM 4118 C CA . LEU A 1 530 ? -8.940 -13.489 1.171 1.00 84.38 530 LEU A CA 1
ATOM 4119 C C . LEU A 1 530 ? -9.314 -13.641 2.649 1.00 84.38 530 LEU A C 1
ATOM 4121 O O . LEU A 1 530 ? -10.265 -14.353 2.976 1.00 84.38 530 LEU A O 1
ATOM 4125 N N . THR A 1 531 ? -8.549 -13.003 3.534 1.00 82.50 531 THR A N 1
ATOM 4126 C CA . THR A 1 531 ? -8.661 -13.206 4.986 1.00 82.50 531 THR A CA 1
ATOM 4127 C C . THR A 1 531 ? -8.548 -11.951 5.831 1.00 82.50 531 THR A C 1
ATOM 4129 O O . THR A 1 531 ? -8.950 -12.023 6.978 1.00 82.50 531 THR A O 1
ATOM 4132 N N . GLY A 1 532 ? -8.015 -10.828 5.346 1.00 76.31 532 GLY A N 1
ATOM 4133 C CA . GLY A 1 532 ? -7.658 -9.704 6.224 1.00 76.31 532 GLY A CA 1
ATOM 4134 C C . GLY A 1 532 ? -8.676 -8.577 6.243 1.00 76.31 532 GLY A C 1
ATOM 4135 O O . GLY A 1 532 ? -8.391 -7.486 5.769 1.00 76.31 532 GLY A O 1
ATOM 4136 N N . THR A 1 533 ? -9.856 -8.819 6.806 1.00 86.88 533 THR A N 1
ATOM 4137 C CA . THR A 1 533 ? -10.813 -7.747 7.137 1.00 86.88 533 THR A CA 1
ATOM 4138 C C . THR A 1 533 ? -11.109 -7.765 8.626 1.00 86.88 533 THR A C 1
ATOM 4140 O O . THR A 1 533 ? -10.996 -8.812 9.266 1.00 86.88 533 THR A O 1
ATOM 4143 N N . THR A 1 534 ? -11.536 -6.648 9.206 1.00 88.44 534 THR A N 1
ATOM 4144 C CA . THR A 1 534 ? -11.921 -6.606 10.625 1.00 88.44 534 THR A CA 1
ATOM 4145 C C . THR A 1 534 ? -13.063 -7.576 10.926 1.00 88.44 534 THR A C 1
ATOM 4147 O O . THR A 1 534 ? -13.084 -8.187 11.989 1.00 88.44 534 THR A O 1
ATOM 4150 N N . ALA A 1 535 ? -13.957 -7.807 9.959 1.00 85.88 535 ALA A N 1
ATOM 4151 C CA . ALA A 1 535 ? -15.067 -8.753 10.072 1.00 85.88 535 ALA A CA 1
ATOM 4152 C C . ALA A 1 535 ? -14.631 -10.220 10.263 1.00 85.88 535 ALA A C 1
ATOM 4154 O O . ALA A 1 535 ? -15.404 -11.042 10.746 1.00 85.88 535 ALA A O 1
ATOM 4155 N N . THR A 1 536 ? -13.398 -10.562 9.887 1.00 84.12 536 THR A N 1
ATOM 4156 C CA . THR A 1 536 ? -12.830 -11.919 10.034 1.00 84.12 536 THR A CA 1
ATOM 4157 C C . THR A 1 536 ? -11.952 -12.078 11.274 1.00 84.12 536 THR A C 1
ATOM 4159 O O . THR A 1 536 ? -11.374 -13.143 11.499 1.00 84.12 536 THR A O 1
ATOM 4162 N N . VAL A 1 537 ? -11.830 -11.022 12.076 1.00 80.31 537 VAL A N 1
ATOM 4163 C CA . VAL A 1 537 ? -11.035 -11.023 13.299 1.00 80.31 537 VAL A CA 1
ATOM 4164 C C . VAL A 1 537 ? -11.938 -11.397 14.462 1.00 80.31 537 VAL A C 1
ATOM 4166 O O . VAL A 1 537 ? -12.940 -10.737 14.726 1.00 80.31 537 VAL A O 1
ATOM 4169 N N . ASP A 1 538 ? -11.550 -12.421 15.217 1.00 71.25 538 ASP A N 1
ATOM 4170 C CA . ASP A 1 538 ? -12.177 -12.686 16.508 1.00 71.25 538 ASP A CA 1
ATOM 4171 C C . ASP A 1 538 ? -11.716 -11.634 17.528 1.00 71.25 538 ASP A C 1
ATOM 4173 O O . ASP A 1 538 ? -10.654 -11.756 18.149 1.00 71.25 538 ASP A O 1
ATOM 4177 N N . LEU A 1 539 ? -12.525 -10.586 17.699 1.00 64.94 539 LEU A N 1
ATOM 4178 C CA . LEU A 1 539 ? -12.259 -9.510 18.653 1.00 64.94 539 LEU A CA 1
ATOM 4179 C C . LEU A 1 539 ? -12.300 -9.991 20.121 1.00 64.94 539 LEU A C 1
ATOM 4181 O O . LEU A 1 539 ? -11.622 -9.425 20.977 1.00 64.94 539 LEU A O 1
ATOM 4185 N N . GLY A 1 540 ? -13.003 -11.086 20.429 1.00 56.94 540 GLY A N 1
ATOM 4186 C CA . GLY A 1 540 ? -13.002 -11.705 21.761 1.00 56.94 540 GLY A CA 1
ATOM 4187 C C . GLY A 1 540 ? -11.657 -12.357 22.113 1.00 56.94 540 GLY A C 1
ATOM 4188 O O . GLY A 1 540 ? -11.203 -12.283 23.258 1.00 56.94 540 GLY A O 1
ATOM 4189 N N . LEU A 1 541 ? -10.961 -12.919 21.118 1.00 47.91 541 LEU A N 1
ATOM 4190 C CA . LEU A 1 541 ? -9.565 -13.384 21.219 1.00 47.91 541 LEU A CA 1
ATOM 4191 C C . LEU A 1 541 ? -8.530 -12.250 21.117 1.00 47.91 541 LEU A C 1
ATOM 4193 O O . LEU A 1 541 ? -7.332 -12.452 21.357 1.00 47.91 541 LEU A O 1
ATOM 4197 N N . VAL A 1 542 ? -8.971 -11.051 20.749 1.00 49.50 542 VAL A N 1
ATOM 4198 C CA . VAL A 1 542 ? -8.182 -9.818 20.819 1.00 49.50 542 VAL A CA 1
ATOM 4199 C C . VAL A 1 542 ? -8.280 -9.180 22.223 1.00 49.50 542 VAL A C 1
ATOM 4201 O O . VAL A 1 542 ? -7.333 -8.514 22.638 1.00 49.50 542 VAL A O 1
ATOM 4204 N N . GLY A 1 543 ? -9.336 -9.489 22.999 1.00 41.47 543 GLY A N 1
ATOM 4205 C CA . GLY A 1 543 ? -9.724 -8.795 24.239 1.00 41.47 543 GLY A CA 1
ATOM 4206 C C . GLY A 1 543 ? -9.723 -9.563 25.579 1.00 41.47 543 GLY A C 1
ATOM 4207 O O . GLY A 1 543 ? -10.325 -9.078 26.533 1.00 41.47 543 GLY A O 1
ATOM 4208 N N . ARG A 1 544 ? -9.044 -10.710 25.762 1.00 33.84 544 ARG A N 1
ATOM 4209 C CA . ARG A 1 544 ? -8.900 -11.348 27.107 1.00 33.84 544 ARG A CA 1
ATOM 4210 C C . ARG A 1 544 ? -7.898 -10.648 28.054 1.00 33.84 544 ARG A C 1
ATOM 4212 O O . ARG A 1 544 ? -7.217 -11.308 28.840 1.00 33.84 544 ARG A O 1
ATOM 4219 N N . THR A 1 545 ? -7.810 -9.320 28.030 1.00 33.78 545 THR A N 1
ATOM 4220 C CA . THR A 1 545 ? -6.938 -8.553 28.935 1.00 33.78 545 THR A CA 1
ATOM 4221 C C . THR A 1 545 ? -7.653 -7.328 29.489 1.00 33.78 545 THR A C 1
ATOM 4223 O O . THR A 1 545 ? -7.952 -6.383 28.768 1.00 33.78 545 THR A O 1
ATOM 4226 N N . THR A 1 546 ? -7.906 -7.358 30.798 1.00 30.59 546 THR A N 1
ATOM 4227 C CA . THR A 1 546 ? -8.318 -6.221 31.633 1.00 30.59 546 THR A CA 1
ATOM 4228 C C . THR A 1 546 ? -7.411 -4.990 31.445 1.00 30.59 546 THR A C 1
ATOM 4230 O O . THR A 1 546 ? -6.218 -5.177 31.201 1.00 30.59 546 THR A O 1
ATOM 4233 N N . PRO A 1 547 ? -7.908 -3.752 31.668 1.00 32.75 547 PRO A N 1
ATOM 4234 C CA . PRO A 1 547 ? -7.197 -2.492 31.376 1.00 32.75 547 PRO A CA 1
ATOM 4235 C C . PRO A 1 547 ? -5.885 -2.242 32.145 1.00 32.75 547 PRO A C 1
ATOM 4237 O O . PRO A 1 547 ? -5.171 -1.288 31.858 1.00 32.75 547 PRO A O 1
ATOM 4240 N N . ALA A 1 548 ? -5.522 -3.092 33.105 1.00 34.81 548 ALA A N 1
ATOM 4241 C CA . ALA A 1 548 ? -4.257 -3.012 33.828 1.00 34.81 548 ALA A CA 1
ATOM 4242 C C . ALA A 1 548 ? -3.233 -3.997 33.245 1.00 34.81 548 ALA A C 1
ATOM 4244 O O . ALA A 1 548 ? -2.994 -5.065 33.809 1.00 34.81 548 ALA A O 1
ATOM 4245 N N . ALA A 1 549 ? -2.683 -3.645 32.082 1.00 35.22 549 ALA A N 1
ATOM 4246 C CA . ALA A 1 549 ? -1.349 -3.989 31.578 1.00 35.22 549 ALA A CA 1
ATOM 4247 C C . ALA A 1 549 ? -1.359 -3.865 30.050 1.00 35.22 549 ALA A C 1
ATOM 4249 O O . ALA A 1 549 ? -2.098 -4.576 29.374 1.00 35.22 549 ALA A O 1
ATOM 4250 N N . MET A 1 550 ? -0.482 -3.025 29.499 1.00 39.50 550 MET A N 1
ATOM 4251 C CA . MET A 1 550 ? -0.121 -3.051 28.078 1.00 39.50 550 MET A CA 1
ATOM 4252 C C . MET A 1 550 ? 0.621 -4.366 27.773 1.00 39.50 550 MET A C 1
ATOM 4254 O O . MET A 1 550 ? 1.849 -4.398 27.667 1.00 39.50 550 MET A O 1
ATOM 4258 N N . GLN A 1 551 ? -0.110 -5.480 27.706 1.00 38.38 551 GLN A N 1
ATOM 4259 C CA . GLN A 1 551 ? 0.429 -6.813 27.450 1.00 38.38 551 GLN A CA 1
ATOM 4260 C C . GLN A 1 551 ? 0.705 -6.973 25.954 1.00 38.38 551 GLN A C 1
ATOM 4262 O O . GLN A 1 551 ? -0.183 -6.872 25.118 1.00 38.38 551 GLN A O 1
ATOM 4267 N N . THR A 1 552 ? 1.956 -7.260 25.615 1.00 43.00 552 THR A N 1
ATOM 4268 C CA . THR A 1 552 ? 2.315 -7.913 24.351 1.00 43.00 552 THR A CA 1
ATOM 4269 C C . THR A 1 552 ? 2.769 -9.332 24.657 1.00 43.00 552 THR A C 1
ATOM 4271 O O . THR A 1 552 ? 3.232 -9.594 25.763 1.00 43.00 552 THR A O 1
ATOM 4274 N N . LEU A 1 553 ? 2.646 -10.241 23.690 1.00 44.91 553 LEU A N 1
ATOM 4275 C CA . LEU A 1 553 ? 3.282 -11.568 23.708 1.00 44.91 553 LEU A CA 1
ATOM 4276 C C . LEU A 1 553 ? 4.678 -11.545 23.043 1.00 44.91 553 LEU A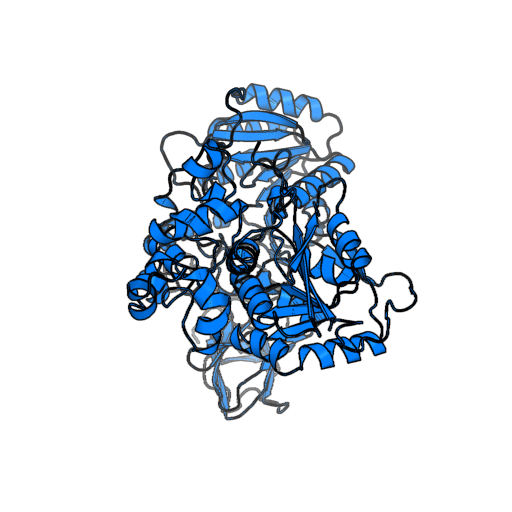 C 1
ATOM 4278 O O . LEU A 1 553 ? 5.314 -12.586 22.871 1.00 44.91 553 LEU A O 1
ATOM 4282 N N . ASP A 1 554 ? 5.126 -10.367 22.600 1.00 51.38 554 ASP A N 1
ATOM 4283 C CA . ASP A 1 554 ? 6.342 -10.143 21.821 1.00 51.38 554 ASP A CA 1
ATOM 4284 C C . ASP A 1 554 ? 7.014 -8.819 22.240 1.00 51.38 554 ASP A C 1
ATOM 4286 O O . ASP A 1 554 ? 6.400 -7.757 22.093 1.00 51.38 554 ASP A O 1
ATOM 4290 N N . PRO A 1 555 ? 8.249 -8.833 22.766 1.00 59.69 555 PRO A N 1
ATOM 4291 C CA . PRO A 1 555 ? 8.880 -7.628 23.288 1.00 59.69 555 PRO A CA 1
ATOM 4292 C C . PRO A 1 555 ? 9.473 -6.720 22.202 1.00 59.69 555 PRO A C 1
ATOM 4294 O O . PRO A 1 555 ? 9.947 -5.634 22.533 1.00 59.69 555 PRO A O 1
ATOM 4297 N N . GLY A 1 556 ? 9.464 -7.126 20.925 1.00 63.22 556 GLY A N 1
ATOM 4298 C CA . GLY A 1 556 ? 10.081 -6.350 19.852 1.00 63.22 556 GLY A CA 1
ATOM 4299 C C . GLY A 1 556 ? 11.584 -6.194 20.078 1.00 63.22 556 GLY A C 1
ATOM 4300 O O . GLY A 1 556 ? 12.084 -5.087 20.261 1.00 63.22 556 GLY A O 1
ATOM 4301 N N . LEU A 1 557 ? 12.325 -7.301 20.080 1.00 77.50 557 LEU A N 1
ATOM 4302 C CA . LEU A 1 557 ? 13.781 -7.272 20.230 1.00 77.50 557 LEU A CA 1
ATOM 4303 C C . LEU A 1 557 ? 14.476 -6.786 18.958 1.00 77.50 557 LEU A C 1
ATOM 4305 O O . LEU A 1 557 ? 14.029 -7.054 17.842 1.00 77.50 557 LEU A O 1
ATOM 4309 N N . SER A 1 558 ? 15.574 -6.068 19.128 1.00 80.88 558 SER A N 1
ATOM 4310 C CA . SER A 1 558 ? 16.518 -5.723 18.065 1.00 80.88 558 SER A CA 1
ATOM 4311 C C . SER A 1 558 ? 17.941 -5.824 18.596 1.00 80.88 558 SER A C 1
ATOM 4313 O O . SER A 1 558 ? 18.159 -5.729 19.802 1.00 80.88 558 SER A O 1
ATOM 4315 N N . LEU A 1 559 ? 18.907 -5.999 17.703 1.00 86.00 559 LEU A N 1
ATOM 4316 C CA . LEU A 1 559 ? 20.319 -6.040 18.048 1.00 86.00 559 LEU A CA 1
ATOM 4317 C C . LEU A 1 559 ? 21.039 -4.916 17.314 1.00 86.00 559 LEU A C 1
ATOM 4319 O O . LEU A 1 559 ? 21.013 -4.871 16.090 1.00 86.00 559 LEU A O 1
ATOM 4323 N N . LEU A 1 560 ? 21.654 -3.996 18.045 1.00 81.81 560 LEU A N 1
ATOM 4324 C CA . LEU A 1 560 ? 22.472 -2.943 17.456 1.00 81.81 560 LEU A CA 1
ATOM 4325 C C . LEU A 1 560 ? 23.920 -3.431 17.337 1.00 81.81 560 LEU A C 1
ATOM 4327 O O . LEU A 1 560 ? 24.501 -3.870 18.329 1.00 81.81 560 LEU A O 1
ATOM 4331 N N . VAL A 1 561 ? 24.487 -3.337 16.138 1.00 84.19 561 VAL A N 1
ATOM 4332 C CA . VAL A 1 561 ? 25.883 -3.656 15.812 1.00 84.19 561 VAL A CA 1
ATOM 4333 C C . VAL A 1 561 ? 26.489 -2.407 15.174 1.00 84.19 561 VAL A C 1
ATOM 4335 O O . VAL A 1 561 ? 26.165 -2.066 14.037 1.00 84.19 561 VAL A O 1
ATOM 4338 N N . GLY A 1 562 ? 27.293 -1.655 15.928 1.00 79.12 562 GLY A N 1
ATOM 4339 C CA . GLY A 1 562 ? 27.694 -0.301 15.524 1.00 79.12 562 GLY A CA 1
ATOM 4340 C C . GLY A 1 562 ? 26.474 0.613 15.340 1.00 79.12 562 GLY A C 1
ATOM 4341 O O . GLY A 1 562 ? 25.701 0.807 16.275 1.00 79.12 562 GLY A O 1
ATOM 4342 N N . GLU A 1 563 ? 26.279 1.146 14.132 1.00 69.06 563 GLU A N 1
ATOM 4343 C CA . GLU A 1 563 ? 25.084 1.928 13.760 1.00 69.06 563 GLU A CA 1
ATOM 4344 C C . GLU A 1 563 ? 23.974 1.075 13.114 1.00 69.06 563 GLU A C 1
ATOM 4346 O O . GLU A 1 563 ? 22.847 1.535 12.911 1.00 69.06 563 GLU A O 1
ATOM 4351 N N . GLN A 1 564 ? 24.264 -0.188 12.793 1.00 63.94 564 GLN A N 1
ATOM 4352 C CA . GLN A 1 564 ? 23.337 -1.079 12.110 1.00 63.94 564 GLN A CA 1
ATOM 4353 C C . GLN A 1 564 ? 22.399 -1.751 13.110 1.00 63.94 564 GLN A C 1
ATOM 4355 O O . GLN A 1 564 ? 22.821 -2.410 14.056 1.00 63.94 564 GLN A O 1
ATOM 4360 N N . THR A 1 565 ? 21.093 -1.624 12.884 1.00 73.44 565 THR A N 1
ATOM 4361 C CA . THR A 1 565 ? 20.083 -2.366 13.648 1.00 73.44 565 THR A CA 1
ATOM 4362 C C . THR A 1 565 ? 19.715 -3.649 12.914 1.00 73.44 565 THR A C 1
ATOM 4364 O O . THR A 1 565 ? 19.233 -3.606 11.782 1.00 73.44 565 THR A O 1
ATOM 4367 N N . LEU A 1 566 ? 19.902 -4.785 13.576 1.00 75.31 566 LEU A N 1
ATOM 4368 C CA . LEU A 1 566 ? 19.499 -6.108 13.126 1.00 75.31 566 LEU A CA 1
ATOM 4369 C C . LEU A 1 566 ? 18.202 -6.527 13.814 1.00 75.31 566 LEU A C 1
ATOM 4371 O O . LEU A 1 566 ? 17.993 -6.290 15.009 1.00 75.31 566 LEU A O 1
ATOM 4375 N N . TYR A 1 567 ? 17.341 -7.200 13.061 1.00 73.31 567 TYR A N 1
ATOM 4376 C CA . TYR A 1 567 ? 16.092 -7.754 13.568 1.00 73.31 567 TYR A CA 1
ATOM 4377 C C . TYR A 1 567 ? 16.180 -9.281 13.610 1.00 73.31 567 TYR A C 1
ATOM 4379 O O . TYR A 1 567 ? 16.755 -9.885 12.700 1.00 73.31 567 TYR A O 1
ATOM 4387 N N . PRO A 1 568 ? 15.647 -9.916 14.661 1.00 82.69 568 PRO A N 1
ATOM 4388 C CA . PRO A 1 568 ? 15.778 -11.351 14.827 1.00 82.69 568 PRO A CA 1
ATOM 4389 C C . PRO A 1 568 ? 14.768 -12.121 13.972 1.00 82.69 568 PRO A C 1
ATOM 4391 O O . PRO A 1 568 ? 13.632 -11.693 13.783 1.00 82.69 568 PRO A O 1
ATOM 4394 N N . ARG A 1 569 ? 15.143 -13.326 13.543 1.00 79.06 569 ARG A N 1
ATOM 4395 C CA . ARG A 1 569 ? 14.192 -14.364 13.128 1.00 79.06 569 ARG A CA 1
ATOM 4396 C C . ARG A 1 569 ? 13.651 -15.058 14.371 1.00 79.06 569 ARG A C 1
ATOM 4398 O O . ARG A 1 569 ? 14.424 -15.414 15.255 1.00 79.06 569 ARG A O 1
ATOM 4405 N N . ARG A 1 570 ? 12.339 -15.271 14.442 1.00 74.25 570 ARG A N 1
ATOM 4406 C CA . ARG A 1 570 ? 11.697 -15.900 15.602 1.00 74.25 570 ARG A CA 1
ATOM 4407 C C . ARG A 1 570 ? 11.318 -17.349 15.324 1.00 74.25 570 ARG A C 1
ATOM 4409 O O . ARG A 1 570 ? 10.716 -17.635 14.294 1.00 74.25 570 ARG A O 1
ATOM 4416 N N . SER A 1 571 ? 11.578 -18.231 16.285 1.00 76.38 571 SER A N 1
ATOM 4417 C CA . SER A 1 571 ? 11.041 -19.594 16.327 1.00 76.38 571 SER A CA 1
ATOM 4418 C C . SER A 1 571 ? 10.610 -19.923 17.757 1.00 76.38 571 SER A C 1
ATOM 4420 O O . SER A 1 571 ? 11.445 -20.215 18.611 1.00 76.38 571 SER A O 1
ATOM 4422 N N . GLY A 1 572 ? 9.306 -19.833 18.040 1.00 75.44 572 GLY A N 1
ATOM 4423 C CA . GLY A 1 572 ? 8.771 -19.963 19.400 1.00 75.44 572 GLY A CA 1
ATOM 4424 C C . GLY A 1 572 ? 9.284 -18.856 20.328 1.00 75.44 572 GLY A C 1
ATOM 4425 O O . GLY A 1 572 ? 9.034 -17.670 20.087 1.00 75.44 572 GLY A O 1
ATOM 4426 N N . ASP A 1 573 ? 10.020 -19.255 21.362 1.00 77.19 573 ASP A N 1
ATOM 4427 C CA . ASP A 1 573 ? 10.618 -18.378 22.380 1.00 77.19 573 ASP A CA 1
ATOM 4428 C C . ASP A 1 573 ? 12.034 -17.906 22.006 1.00 77.19 573 ASP A C 1
ATOM 4430 O O . ASP A 1 573 ? 12.636 -17.097 22.715 1.00 77.19 573 ASP A O 1
ATOM 4434 N N . MET A 1 574 ? 12.570 -18.413 20.893 1.00 84.81 574 MET A N 1
ATOM 4435 C CA . MET A 1 574 ? 13.926 -18.152 20.426 1.00 84.81 574 MET A CA 1
ATOM 4436 C C . MET A 1 574 ? 13.955 -17.052 19.362 1.00 84.81 574 MET A C 1
ATOM 4438 O O . MET A 1 574 ? 13.173 -17.060 18.409 1.00 84.81 574 MET A O 1
ATOM 4442 N N . TRP A 1 575 ? 14.907 -16.138 19.516 1.00 89.12 575 TRP A N 1
ATOM 4443 C CA . TRP A 1 575 ? 15.196 -15.013 18.637 1.00 89.12 575 TRP A CA 1
ATOM 4444 C C . TRP A 1 575 ? 16.616 -15.123 18.098 1.00 89.12 575 TRP A C 1
ATOM 4446 O O . TRP A 1 575 ? 17.573 -15.040 18.860 1.00 89.12 575 TRP A O 1
ATOM 4456 N N . THR A 1 576 ? 16.751 -15.284 16.788 1.00 92.06 576 THR A N 1
ATOM 4457 C CA . THR A 1 576 ? 18.029 -15.507 16.110 1.00 92.06 576 THR A CA 1
ATOM 4458 C C . THR A 1 576 ? 18.433 -14.280 15.305 1.00 92.06 576 THR A C 1
ATOM 4460 O O . THR A 1 576 ? 17.745 -13.897 14.361 1.00 92.06 576 THR A O 1
ATOM 4463 N N . PHE A 1 577 ? 19.577 -13.694 15.625 1.00 90.88 577 PHE A N 1
ATOM 4464 C CA . PHE A 1 577 ? 20.203 -12.606 14.883 1.00 90.88 577 PHE A CA 1
ATOM 4465 C C . PHE A 1 577 ? 21.364 -13.155 14.056 1.00 90.88 577 PHE A C 1
ATOM 4467 O O . PHE A 1 577 ? 22.191 -13.899 14.581 1.00 90.88 577 PHE A O 1
ATOM 4474 N N . MET A 1 578 ? 21.432 -12.781 12.778 1.00 90.12 578 MET A N 1
ATOM 4475 C CA . MET A 1 578 ? 22.568 -13.095 11.906 1.00 90.12 578 MET A CA 1
ATOM 4476 C C . MET A 1 578 ? 23.541 -11.921 11.920 1.00 90.12 578 MET A C 1
ATOM 4478 O O . MET A 1 578 ? 23.116 -10.790 11.710 1.00 90.12 578 MET A O 1
ATOM 4482 N N . LEU A 1 579 ? 24.812 -12.196 12.188 1.00 86.12 579 LEU A N 1
ATOM 4483 C CA . LEU A 1 579 ? 25.877 -11.213 12.345 1.00 86.12 579 LEU A CA 1
ATOM 4484 C C . LEU A 1 579 ? 26.875 -11.334 11.190 1.00 86.12 579 LEU A C 1
ATOM 4486 O O . LEU A 1 579 ? 27.273 -12.440 10.815 1.00 86.12 579 LEU A O 1
ATOM 4490 N N . ASP A 1 580 ? 27.348 -10.198 10.691 1.00 76.56 580 ASP A N 1
ATOM 4491 C CA . ASP A 1 580 ? 28.323 -10.135 9.602 1.00 76.56 580 ASP A CA 1
ATOM 4492 C C . ASP A 1 580 ? 29.764 -10.267 10.146 1.00 76.56 580 ASP A C 1
ATOM 4494 O O . ASP A 1 580 ? 30.572 -9.350 10.076 1.00 76.56 580 ASP A O 1
ATOM 4498 N N . GLY A 1 581 ? 30.075 -11.418 10.758 1.00 65.31 581 GLY A N 1
ATOM 4499 C CA . GLY A 1 581 ? 31.430 -11.969 10.970 1.00 65.31 581 GLY A CA 1
ATOM 4500 C C . GLY A 1 581 ? 32.459 -11.209 11.828 1.00 65.31 581 GLY A C 1
ATOM 4501 O O . GLY A 1 581 ? 33.520 -11.770 12.097 1.00 65.31 581 GLY A O 1
ATOM 4502 N N . ALA A 1 582 ? 32.185 -9.986 12.281 1.00 62.88 582 ALA A N 1
ATOM 4503 C CA . ALA A 1 582 ? 33.053 -9.197 13.164 1.00 62.88 582 ALA A CA 1
ATOM 4504 C C . ALA A 1 582 ? 32.225 -8.195 13.989 1.00 62.88 582 ALA A C 1
ATOM 4506 O O . ALA A 1 582 ? 32.433 -6.985 13.930 1.00 62.88 582 ALA A O 1
ATOM 4507 N N . ALA A 1 583 ? 31.228 -8.694 14.720 1.00 67.38 583 ALA A N 1
ATOM 4508 C CA . ALA A 1 583 ? 30.257 -7.841 15.400 1.00 67.38 583 ALA A CA 1
ATOM 4509 C C . ALA A 1 583 ? 30.826 -7.113 16.633 1.00 67.38 583 ALA A C 1
ATOM 4511 O O . ALA A 1 583 ? 30.276 -6.088 17.033 1.00 67.38 583 ALA A O 1
ATOM 4512 N N . GLY A 1 584 ? 31.912 -7.620 17.231 1.00 85.56 584 GLY A N 1
ATOM 4513 C CA . GLY A 1 584 ? 32.508 -7.046 18.438 1.00 85.56 584 GLY A CA 1
ATOM 4514 C C . GLY A 1 584 ? 31.474 -6.946 19.560 1.00 85.56 584 GLY A C 1
ATOM 4515 O O . GLY A 1 584 ? 30.911 -7.955 19.981 1.00 85.56 584 GLY A O 1
ATOM 4516 N N . HIS A 1 585 ? 31.178 -5.724 20.005 1.00 92.00 585 HIS A N 1
ATOM 4517 C CA . HIS A 1 585 ? 30.108 -5.469 20.967 1.00 92.00 585 HIS A CA 1
ATOM 4518 C C . HIS A 1 585 ? 28.771 -5.214 20.275 1.00 92.00 585 HIS A C 1
ATOM 4520 O O . HIS A 1 585 ? 28.636 -4.317 19.442 1.00 92.00 585 HIS A O 1
ATOM 4526 N N . VAL A 1 586 ? 27.754 -5.949 20.709 1.00 91.75 586 VAL A N 1
ATOM 4527 C CA . VAL A 1 586 ? 26.381 -5.817 20.228 1.00 91.75 586 VAL A CA 1
ATOM 4528 C C . VAL A 1 586 ? 25.453 -5.418 21.369 1.00 91.75 586 VAL A C 1
ATOM 4530 O O . VAL A 1 586 ? 25.665 -5.804 22.519 1.00 91.75 586 VAL A O 1
ATOM 4533 N N . ARG A 1 587 ? 24.406 -4.644 21.074 1.00 90.81 587 ARG A N 1
ATOM 4534 C CA . ARG A 1 587 ? 23.419 -4.209 22.078 1.00 90.81 587 ARG A CA 1
ATOM 4535 C C . ARG A 1 587 ? 22.068 -4.835 21.808 1.00 90.81 587 ARG A C 1
ATOM 4537 O O . ARG A 1 587 ? 21.414 -4.526 20.815 1.00 90.81 587 ARG A O 1
ATOM 4544 N N . LEU A 1 588 ? 21.652 -5.717 22.702 1.00 89.00 588 LEU A N 1
ATOM 4545 C CA . LEU A 1 588 ? 20.343 -6.337 22.723 1.00 89.00 588 LEU A CA 1
ATOM 4546 C C . LEU A 1 588 ? 19.320 -5.358 23.298 1.00 89.00 588 LEU A C 1
ATOM 4548 O O . LEU A 1 588 ? 19.221 -5.151 24.508 1.00 89.00 588 LEU A O 1
ATOM 4552 N N . MET A 1 589 ? 18.536 -4.775 22.405 1.00 82.00 589 MET A N 1
ATOM 4553 C CA . MET A 1 589 ? 17.570 -3.744 22.730 1.00 82.00 589 MET A CA 1
ATOM 4554 C C . MET A 1 589 ? 16.146 -4.288 22.771 1.00 82.00 589 MET A C 1
ATOM 4556 O O . MET A 1 589 ? 15.681 -4.938 21.833 1.00 82.00 589 MET A O 1
ATOM 4560 N N . SER A 1 590 ? 15.432 -3.955 23.843 1.00 73.56 590 SER A N 1
ATOM 4561 C CA . SER A 1 590 ? 13.985 -4.135 23.953 1.00 73.56 590 SER A CA 1
ATOM 4562 C C . SER A 1 590 ? 13.306 -2.805 23.639 1.00 73.56 590 SER A C 1
ATOM 4564 O O . SER A 1 590 ? 13.607 -1.778 24.250 1.00 73.56 590 SER A O 1
ATOM 4566 N N . ARG A 1 591 ? 12.424 -2.791 22.637 1.00 59.69 591 ARG A N 1
ATOM 4567 C CA . ARG A 1 591 ? 11.983 -1.551 21.974 1.00 59.69 591 ARG A CA 1
ATOM 4568 C C . ARG A 1 591 ? 10.847 -0.791 22.674 1.00 59.69 591 ARG A C 1
ATOM 4570 O O . ARG A 1 591 ? 10.346 0.179 22.116 1.00 59.69 591 ARG A O 1
ATOM 4577 N N . ARG A 1 592 ? 10.424 -1.174 23.884 1.00 56.22 592 ARG A N 1
ATOM 4578 C CA . ARG A 1 592 ? 9.333 -0.474 24.591 1.00 56.22 592 ARG A CA 1
ATOM 4579 C C . ARG A 1 592 ? 9.842 0.633 25.509 1.00 56.22 592 ARG A C 1
ATOM 4581 O O . ARG A 1 592 ? 10.589 0.353 26.441 1.00 56.22 592 ARG A O 1
ATOM 4588 N N . VAL A 1 593 ? 9.361 1.854 25.276 1.00 42.34 593 VAL A N 1
ATOM 4589 C CA . VAL A 1 593 ? 9.506 3.029 26.148 1.00 42.34 593 VAL A CA 1
ATOM 4590 C C . VAL A 1 593 ? 8.157 3.303 26.813 1.00 42.34 593 VAL A C 1
ATOM 4592 O O . VAL A 1 593 ? 7.152 3.398 26.112 1.00 42.34 593 VAL A O 1
ATOM 4595 N N . LEU A 1 594 ? 8.117 3.436 28.141 1.00 39.09 594 LEU A N 1
ATOM 4596 C CA . LEU A 1 594 ? 6.943 3.983 28.832 1.00 39.09 594 LEU A CA 1
ATOM 4597 C C . LEU A 1 594 ? 7.128 5.498 29.024 1.00 39.09 594 LEU A C 1
ATOM 4599 O O . LEU A 1 594 ? 8.239 5.920 29.355 1.00 39.09 594 LEU A O 1
ATOM 4603 N N . PRO A 1 595 ? 6.082 6.327 28.859 1.00 35.59 595 PRO A N 1
ATOM 4604 C CA . PRO A 1 595 ? 6.070 7.635 29.503 1.00 35.59 595 PRO A CA 1
ATOM 4605 C C . PRO A 1 595 ? 6.070 7.427 31.029 1.00 35.59 595 PRO A C 1
ATOM 4607 O O . PRO A 1 595 ? 5.261 6.650 31.544 1.00 35.59 595 PRO A O 1
ATOM 4610 N N . GLU A 1 596 ? 6.986 8.072 31.759 1.00 38.81 596 GLU A N 1
ATOM 4611 C CA . GLU A 1 596 ? 6.825 8.211 33.211 1.00 38.81 596 GLU A CA 1
ATOM 4612 C C . GLU A 1 596 ? 5.610 9.095 33.490 1.00 38.81 596 GLU A C 1
ATOM 4614 O O . GLU A 1 596 ? 5.385 10.076 32.780 1.00 38.81 596 GLU A O 1
ATOM 4619 N N . GLN A 1 597 ? 4.824 8.752 34.515 1.00 38.66 597 GLN A N 1
ATOM 4620 C CA . GLN A 1 597 ? 3.642 9.537 34.881 1.00 38.66 597 GLN A CA 1
ATOM 4621 C C . GLN A 1 597 ? 3.988 10.968 35.337 1.00 38.66 597 GLN A C 1
ATOM 4623 O O . GLN A 1 597 ? 3.112 11.820 35.272 1.00 38.66 597 GLN A O 1
ATOM 4628 N N . ASP A 1 598 ? 5.258 11.254 35.660 1.00 35.62 598 ASP A N 1
ATOM 4629 C CA . ASP A 1 598 ? 5.696 12.527 36.254 1.00 35.62 598 ASP A CA 1
ATOM 4630 C C . ASP A 1 598 ? 6.789 13.274 35.456 1.00 35.62 598 ASP A C 1
ATOM 4632 O O . ASP A 1 598 ? 7.601 14.003 36.020 1.00 35.62 598 ASP A O 1
ATOM 4636 N N . GLY A 1 599 ? 6.838 13.128 34.126 1.00 37.53 599 GLY A N 1
ATOM 4637 C CA . GLY A 1 599 ? 7.678 13.998 33.278 1.00 37.53 599 GLY A CA 1
ATOM 4638 C C . GLY A 1 599 ? 9.200 13.782 33.371 1.00 37.53 599 GLY A C 1
ATOM 4639 O O . GLY A 1 599 ? 9.961 14.604 32.860 1.00 37.53 599 GLY A O 1
ATOM 4640 N N . GLY A 1 600 ? 9.650 12.678 33.974 1.00 38.97 600 GLY A N 1
ATOM 4641 C CA . GLY A 1 600 ? 11.045 12.230 33.993 1.00 38.97 600 GLY A CA 1
ATOM 4642 C C . GLY A 1 600 ? 11.451 11.362 32.789 1.00 38.97 600 GLY A C 1
ATOM 4643 O O . GLY A 1 600 ? 10.652 11.043 31.902 1.00 38.97 600 GLY A O 1
ATOM 4644 N N . ALA A 1 601 ? 12.746 11.035 32.712 1.00 39.97 601 ALA A N 1
ATOM 4645 C CA . ALA A 1 601 ? 13.381 10.402 31.557 1.00 39.97 601 ALA A CA 1
ATOM 4646 C C . ALA A 1 601 ? 12.745 9.048 31.164 1.00 39.97 601 ALA A C 1
ATOM 4648 O O . ALA A 1 601 ? 12.555 8.142 31.969 1.00 39.97 601 ALA A O 1
ATOM 4649 N N . ARG A 1 602 ? 12.481 8.892 29.862 1.00 45.94 602 ARG A N 1
ATOM 4650 C CA . ARG A 1 602 ? 11.926 7.696 29.203 1.00 45.94 602 ARG A CA 1
ATOM 4651 C C . ARG A 1 602 ? 12.783 6.436 29.451 1.00 45.94 602 ARG A C 1
ATOM 4653 O O . ARG A 1 602 ? 13.819 6.273 28.810 1.00 45.94 602 ARG A O 1
ATOM 4660 N N . ALA A 1 603 ? 12.338 5.511 30.307 1.00 46.44 603 ALA A N 1
ATOM 4661 C CA . ALA A 1 603 ? 13.031 4.240 30.563 1.00 46.44 603 ALA A CA 1
ATOM 4662 C C . ALA A 1 603 ? 12.555 3.101 29.632 1.00 46.44 603 ALA A C 1
ATOM 4664 O O . ALA A 1 603 ? 11.357 2.946 29.372 1.00 46.44 603 ALA A O 1
ATOM 4665 N N . ARG A 1 604 ? 13.497 2.284 29.132 1.00 54.41 604 ARG A N 1
ATOM 4666 C CA . ARG A 1 604 ? 13.212 1.088 28.314 1.00 54.41 604 ARG A CA 1
ATOM 4667 C C . ARG A 1 604 ? 12.791 -0.089 29.201 1.00 54.41 604 ARG A C 1
ATOM 4669 O O . ARG A 1 604 ? 13.271 -0.224 30.322 1.00 54.41 604 ARG A O 1
ATOM 4676 N N . MET A 1 605 ? 11.891 -0.952 28.720 1.00 61.59 605 MET A N 1
ATOM 4677 C CA . MET A 1 605 ? 11.533 -2.182 29.445 1.00 61.59 605 MET A CA 1
ATOM 4678 C C . MET A 1 605 ? 12.486 -3.331 29.124 1.00 61.59 605 MET A C 1
ATOM 4680 O O . MET A 1 605 ? 12.651 -3.691 27.964 1.00 61.59 605 MET A O 1
ATOM 4684 N N . GLY A 1 606 ? 13.015 -3.978 30.157 1.00 69.69 606 GLY A N 1
ATOM 4685 C CA . GLY A 1 606 ? 13.774 -5.222 30.068 1.00 69.69 606 GLY A CA 1
ATOM 4686 C C . GLY A 1 606 ? 13.021 -6.438 29.530 1.00 69.69 606 GLY A C 1
ATOM 4687 O O . GLY A 1 606 ? 11.792 -6.499 29.573 1.00 69.69 606 GLY A O 1
ATOM 4688 N N . VAL A 1 607 ? 13.765 -7.455 29.089 1.00 75.12 607 VAL A N 1
ATOM 4689 C CA . VAL A 1 607 ? 13.238 -8.787 28.746 1.00 75.12 607 VAL A CA 1
ATOM 4690 C C . VAL A 1 607 ? 13.838 -9.872 29.635 1.00 75.12 607 VAL A C 1
ATOM 4692 O O . VAL A 1 607 ? 15.000 -9.794 30.023 1.00 75.12 607 VAL A O 1
ATOM 4695 N N . ALA A 1 608 ? 13.048 -10.906 29.927 1.00 81.00 608 ALA A N 1
ATOM 4696 C CA . ALA A 1 608 ? 13.498 -12.096 30.641 1.00 81.00 608 ALA A CA 1
ATOM 4697 C C . ALA A 1 608 ? 14.171 -13.074 29.670 1.00 81.00 608 ALA A C 1
ATOM 4699 O O . ALA A 1 608 ? 13.493 -13.742 28.891 1.00 81.00 608 ALA A O 1
ATOM 4700 N N . VAL A 1 609 ? 15.494 -13.167 29.727 1.00 85.31 609 VAL A N 1
ATOM 4701 C CA . VAL A 1 609 ? 16.324 -14.060 28.916 1.00 85.31 609 VAL A CA 1
ATOM 4702 C C . VAL A 1 609 ? 16.596 -15.351 29.689 1.00 85.31 609 VAL A C 1
ATOM 4704 O O . VAL A 1 609 ? 17.180 -15.331 30.773 1.00 85.31 609 VAL A O 1
ATOM 4707 N N . THR A 1 610 ? 16.179 -16.480 29.120 1.00 86.88 610 THR A N 1
ATOM 4708 C CA . THR A 1 610 ? 16.415 -17.844 29.635 1.00 86.88 610 THR A CA 1
ATOM 4709 C C . THR A 1 610 ? 17.532 -18.567 28.896 1.00 86.88 610 THR A C 1
ATOM 4711 O O . THR A 1 610 ? 18.116 -19.513 29.418 1.00 86.88 610 THR A O 1
ATOM 4714 N N . GLY A 1 611 ? 17.863 -18.122 27.684 1.00 90.25 611 GLY A N 1
ATOM 4715 C CA . GLY A 1 611 ? 18.936 -18.696 26.882 1.00 90.25 611 GLY A CA 1
ATOM 4716 C C . GLY A 1 611 ? 19.656 -17.624 26.083 1.00 90.25 611 GLY A C 1
ATOM 4717 O O . GLY A 1 611 ? 19.027 -16.724 25.537 1.00 90.25 611 GLY A O 1
ATOM 4718 N N . LEU A 1 612 ? 20.978 -17.721 26.017 1.00 93.56 612 LEU A N 1
ATOM 4719 C CA . LEU A 1 612 ? 21.812 -16.888 25.159 1.00 93.56 612 LEU A CA 1
ATOM 4720 C C . LEU A 1 612 ? 22.876 -17.787 24.535 1.00 93.56 612 LEU A C 1
ATOM 4722 O O . LEU A 1 612 ? 23.538 -18.521 25.272 1.00 93.56 612 LEU A O 1
ATOM 4726 N N . MET A 1 613 ? 23.020 -17.764 23.213 1.00 95.38 613 MET A N 1
ATOM 4727 C CA . MET A 1 613 ? 24.017 -18.559 22.496 1.00 95.38 613 MET A CA 1
ATOM 4728 C C . MET A 1 613 ? 24.680 -17.735 21.396 1.00 95.38 613 MET A C 1
ATOM 4730 O O . MET A 1 613 ? 24.000 -16.994 20.694 1.00 95.38 613 MET A O 1
ATOM 4734 N N . LEU A 1 614 ? 25.989 -17.897 21.228 1.00 93.62 614 LEU A N 1
ATOM 4735 C CA . LEU A 1 614 ? 26.774 -17.333 20.130 1.00 93.62 614 LEU A CA 1
ATOM 4736 C C . LEU A 1 614 ? 27.305 -18.490 19.284 1.00 93.62 614 LEU A C 1
ATOM 4738 O O . LEU A 1 614 ? 28.001 -19.347 19.821 1.00 93.62 614 LEU A O 1
ATOM 4742 N N . ASP A 1 615 ? 26.933 -18.559 18.005 1.00 93.31 615 ASP A N 1
ATOM 4743 C CA . ASP A 1 615 ? 27.258 -19.675 17.097 1.00 93.31 615 ASP A CA 1
ATOM 4744 C C . ASP A 1 615 ? 26.981 -21.067 17.706 1.00 93.31 615 ASP A C 1
ATOM 4746 O O . ASP A 1 615 ? 27.743 -22.018 17.550 1.00 93.31 615 ASP A O 1
ATOM 4750 N N . GLY A 1 616 ? 25.872 -21.186 18.446 1.00 89.81 616 GLY A N 1
ATOM 4751 C CA . GLY A 1 616 ? 25.477 -22.415 19.146 1.00 89.81 616 GLY A CA 1
ATOM 4752 C C . GLY A 1 616 ? 26.177 -22.655 20.492 1.00 89.81 616 GLY A C 1
ATOM 4753 O O . GLY A 1 616 ? 25.798 -23.572 21.218 1.00 89.81 616 GLY A O 1
ATOM 4754 N N . VAL A 1 617 ? 27.145 -21.821 20.883 1.00 93.50 617 VAL A N 1
ATOM 4755 C CA . VAL A 1 617 ? 27.827 -21.900 22.183 1.00 93.50 617 VAL A CA 1
ATOM 4756 C C . VAL A 1 617 ? 27.049 -21.112 23.234 1.00 93.50 617 VAL A C 1
ATOM 4758 O O . VAL A 1 617 ? 26.872 -19.899 23.114 1.00 93.50 617 VAL A O 1
ATOM 4761 N N . LYS A 1 618 ? 26.607 -21.786 24.302 1.00 92.81 618 LYS A N 1
ATOM 4762 C CA . LYS A 1 618 ? 25.855 -21.164 25.403 1.00 92.81 618 LYS A CA 1
ATOM 4763 C C . LYS A 1 618 ? 26.695 -20.104 26.130 1.00 92.81 618 LYS A C 1
ATOM 4765 O O . LYS A 1 618 ? 27.857 -20.331 26.461 1.00 92.81 618 LYS A O 1
ATOM 4770 N N . VAL A 1 619 ? 26.073 -18.965 26.426 1.00 92.12 619 VAL A N 1
ATOM 4771 C CA . VAL A 1 619 ? 26.623 -17.880 27.250 1.00 92.12 619 VAL A CA 1
ATOM 4772 C C . VAL A 1 619 ? 25.885 -17.898 28.597 1.00 92.12 619 VAL A C 1
ATOM 4774 O O . VAL A 1 619 ? 24.750 -17.412 28.674 1.00 92.12 619 VAL A O 1
ATOM 4777 N N . PRO A 1 620 ? 26.438 -18.513 29.657 1.00 89.62 620 PRO A N 1
ATOM 4778 C CA . PRO A 1 620 ? 25.746 -18.653 30.938 1.00 89.62 620 PRO A CA 1
ATOM 4779 C C . PRO A 1 620 ? 25.526 -17.305 31.654 1.00 89.62 620 PRO A C 1
ATOM 4781 O O . PRO A 1 620 ? 26.157 -16.299 31.308 1.00 89.62 620 PRO A O 1
ATOM 4784 N N . PRO A 1 621 ? 24.619 -17.251 32.648 1.00 84.81 621 PRO A N 1
ATOM 4785 C CA . PRO A 1 621 ? 24.559 -16.139 33.594 1.00 84.81 621 PRO A CA 1
ATOM 4786 C C . PRO A 1 621 ? 25.927 -15.900 34.254 1.00 84.81 621 PRO A C 1
ATOM 4788 O O . PRO A 1 621 ? 26.571 -16.851 34.687 1.00 84.81 621 PRO A O 1
ATOM 4791 N N . GLY A 1 622 ? 26.386 -14.645 34.307 1.00 81.06 622 GLY A N 1
ATOM 4792 C CA . GLY A 1 622 ? 27.690 -14.272 34.884 1.00 81.06 622 GLY A CA 1
ATOM 4793 C C . GLY A 1 622 ? 28.902 -14.402 33.948 1.00 81.06 622 GLY A C 1
ATOM 4794 O O . GLY A 1 622 ? 30.011 -14.061 34.350 1.00 81.06 622 GLY A O 1
ATOM 4795 N N . ASP A 1 623 ? 28.717 -14.857 32.703 1.00 90.25 623 ASP A N 1
ATOM 4796 C CA . ASP A 1 623 ? 29.779 -14.866 31.687 1.00 90.25 623 ASP A CA 1
ATOM 4797 C C . ASP A 1 623 ? 30.269 -13.437 31.381 1.00 90.25 623 ASP A C 1
ATOM 4799 O O . ASP A 1 623 ? 29.460 -12.519 31.230 1.00 90.25 623 ASP A O 1
ATOM 4803 N N . ARG A 1 624 ? 31.590 -13.255 31.232 1.00 90.62 624 ARG A N 1
ATOM 4804 C CA . ARG A 1 624 ? 32.231 -11.952 30.962 1.00 90.62 624 ARG A CA 1
ATOM 4805 C C . ARG A 1 624 ? 31.759 -11.311 29.654 1.00 90.62 624 ARG A C 1
ATOM 4807 O O . ARG A 1 624 ? 31.848 -10.096 29.517 1.00 90.62 624 ARG A O 1
ATOM 4814 N N . ARG A 1 625 ? 31.225 -12.105 28.719 1.00 91.75 625 ARG A N 1
ATOM 4815 C CA . ARG A 1 625 ? 30.620 -11.613 27.474 1.00 91.75 625 ARG A CA 1
ATOM 4816 C C . ARG A 1 625 ? 29.311 -10.858 27.699 1.00 91.75 625 ARG A C 1
ATOM 4818 O O . ARG A 1 625 ? 28.862 -10.161 26.801 1.00 91.75 625 ARG A O 1
ATOM 4825 N N . ARG A 1 626 ? 28.668 -10.966 28.863 1.00 90.69 626 ARG A N 1
ATOM 4826 C CA . ARG A 1 626 ? 27.489 -10.162 29.228 1.00 90.69 626 ARG A CA 1
ATOM 4827 C C . ARG A 1 626 ? 27.961 -8.896 29.944 1.00 90.69 626 ARG A C 1
ATOM 4829 O O . ARG A 1 626 ? 28.168 -8.912 31.150 1.00 90.69 626 ARG A O 1
ATOM 4836 N N . ILE A 1 627 ? 28.154 -7.811 29.197 1.00 90.62 627 ILE A N 1
ATOM 4837 C CA . ILE A 1 627 ? 28.910 -6.639 29.669 1.00 90.62 627 ILE A CA 1
ATOM 4838 C C . ILE A 1 627 ? 28.071 -5.711 30.552 1.00 90.62 627 ILE A C 1
ATOM 4840 O O . ILE A 1 627 ? 28.469 -5.389 31.667 1.00 90.62 627 ILE A O 1
ATOM 4844 N N . ALA A 1 628 ? 26.925 -5.245 30.052 1.00 88.81 628 ALA A N 1
ATOM 4845 C CA . ALA A 1 628 ? 26.107 -4.233 30.724 1.00 88.81 628 ALA A CA 1
ATOM 4846 C C . ALA A 1 628 ? 24.615 -4.464 30.470 1.00 88.81 628 ALA A C 1
ATOM 4848 O O . ALA A 1 628 ? 24.248 -5.180 29.541 1.00 88.81 628 ALA A O 1
ATOM 4849 N N . GLY A 1 629 ? 23.758 -3.880 31.308 1.00 83.44 629 GLY A N 1
ATOM 4850 C CA . GLY A 1 629 ? 22.301 -3.971 31.175 1.00 83.44 629 GLY A CA 1
ATOM 4851 C C . GLY A 1 629 ? 21.701 -5.345 31.487 1.00 83.44 629 GLY A C 1
ATOM 4852 O O . GLY A 1 629 ? 20.565 -5.620 31.112 1.00 83.44 629 GLY A O 1
ATOM 4853 N N . TRP A 1 630 ? 22.443 -6.212 32.187 1.00 86.12 630 TRP A N 1
ATOM 4854 C CA . TRP A 1 630 ? 21.993 -7.524 32.666 1.00 86.12 630 TRP A CA 1
ATOM 4855 C C . TRP A 1 630 ? 21.763 -7.504 34.181 1.00 86.12 630 TRP A C 1
ATOM 4857 O O . TRP A 1 630 ? 22.599 -7.011 34.934 1.00 86.12 630 TRP A O 1
ATOM 4867 N N . ARG A 1 631 ? 20.649 -8.075 34.641 1.00 82.12 631 ARG A N 1
ATOM 4868 C CA . ARG A 1 631 ? 20.258 -8.177 36.053 1.00 82.12 631 ARG A CA 1
ATOM 4869 C C . ARG A 1 631 ? 19.924 -9.623 36.409 1.00 82.12 631 ARG A C 1
ATOM 4871 O O . ARG A 1 631 ? 19.145 -10.285 35.717 1.00 82.12 631 ARG A O 1
ATOM 4878 N N . ASN A 1 632 ? 20.485 -10.103 37.514 1.00 70.19 632 ASN A N 1
ATOM 4879 C CA . ASN A 1 632 ? 20.176 -11.422 38.056 1.00 70.19 632 ASN A CA 1
ATOM 4880 C C . ASN A 1 632 ? 18.927 -11.343 38.929 1.00 70.19 632 ASN A C 1
ATOM 4882 O O . ASN A 1 632 ? 18.878 -10.548 39.861 1.00 70.19 632 ASN A O 1
ATOM 4886 N N . VAL A 1 633 ? 17.926 -12.171 38.629 1.00 60.28 633 VAL A N 1
ATOM 4887 C CA . VAL A 1 633 ? 16.698 -12.253 39.439 1.00 60.28 633 VAL A CA 1
ATOM 4888 C C . VAL A 1 633 ? 16.496 -13.664 39.999 1.00 60.28 633 VAL A C 1
ATOM 4890 O O . VAL A 1 633 ? 16.024 -13.790 41.125 1.00 60.28 633 VAL A O 1
ATOM 4893 N N . ARG A 1 634 ? 16.871 -14.723 39.254 1.00 63.16 634 ARG A N 1
ATOM 4894 C CA . ARG A 1 634 ? 16.931 -16.142 39.685 1.00 63.16 634 ARG A CA 1
ATOM 4895 C C . ARG A 1 634 ? 17.989 -16.896 38.859 1.00 63.16 634 ARG A C 1
ATOM 4897 O O . ARG A 1 634 ? 18.304 -16.439 37.765 1.00 63.16 634 ARG A O 1
ATOM 4904 N N . GLU A 1 635 ? 18.481 -18.048 39.327 1.00 58.16 635 GLU A N 1
ATOM 4905 C CA . GLU A 1 635 ? 19.577 -18.813 38.679 1.00 58.16 635 GLU A CA 1
ATOM 4906 C C . GLU A 1 635 ? 19.331 -19.158 37.192 1.00 58.16 635 GLU A C 1
ATOM 4908 O O . GLU A 1 635 ? 20.277 -19.240 36.412 1.00 58.16 635 GLU A O 1
ATOM 4913 N N . GLU A 1 636 ? 18.069 -19.281 36.762 1.00 66.12 636 GLU A N 1
ATOM 4914 C CA . GLU A 1 636 ? 17.697 -19.692 35.395 1.00 66.12 636 GLU A CA 1
ATOM 4915 C C . GLU A 1 636 ? 17.156 -18.560 34.495 1.00 66.12 636 GLU A C 1
ATOM 4917 O O . GLU A 1 636 ? 16.864 -18.787 33.320 1.00 66.12 636 GLU A O 1
ATOM 4922 N N . VAL A 1 637 ? 16.977 -17.338 35.017 1.00 74.44 637 VAL A N 1
ATOM 4923 C CA . VAL A 1 637 ? 16.396 -16.207 34.264 1.00 74.44 637 VAL A CA 1
ATOM 4924 C C . VAL A 1 637 ? 17.174 -14.925 34.537 1.00 74.44 637 VAL A C 1
ATOM 4926 O O . VAL A 1 637 ? 17.205 -14.437 35.669 1.00 74.44 637 VAL A O 1
ATOM 4929 N N . GLN A 1 638 ? 17.713 -14.322 33.477 1.00 81.25 638 GLN A N 1
ATOM 4930 C CA . GLN A 1 638 ? 18.342 -13.004 33.538 1.00 81.25 638 GLN A CA 1
ATOM 4931 C C . GLN A 1 638 ? 17.454 -11.944 32.904 1.00 81.25 638 GLN A C 1
ATOM 4933 O O . GLN A 1 638 ? 16.969 -12.113 31.789 1.00 81.25 638 GLN A O 1
ATOM 4938 N N . TRP A 1 639 ? 17.260 -10.834 33.601 1.00 81.38 639 TRP A N 1
ATOM 4939 C CA . TRP A 1 639 ? 16.521 -9.698 33.068 1.00 81.38 639 TRP A CA 1
ATOM 4940 C C . TRP A 1 639 ? 17.471 -8.718 32.401 1.00 81.38 639 TRP A C 1
ATOM 4942 O O . TRP A 1 639 ? 18.521 -8.411 32.958 1.00 81.38 639 TRP A O 1
ATOM 4952 N N . THR A 1 640 ? 17.107 -8.205 31.230 1.00 83.62 640 THR A N 1
ATOM 4953 C CA . THR A 1 640 ? 17.767 -7.009 30.700 1.00 83.62 640 THR A CA 1
ATOM 4954 C C . THR A 1 640 ? 17.155 -5.751 31.315 1.00 83.62 640 THR A C 1
ATOM 4956 O O . THR A 1 640 ? 16.079 -5.809 31.904 1.00 83.62 640 THR A O 1
ATOM 4959 N N . ASP A 1 641 ? 17.802 -4.602 31.176 1.00 76.19 641 ASP A N 1
ATOM 4960 C CA . ASP A 1 641 ? 17.201 -3.278 31.415 1.00 76.19 641 ASP A CA 1
ATOM 4961 C C . ASP A 1 641 ? 16.593 -2.662 30.137 1.00 76.19 641 ASP A C 1
ATOM 4963 O O . ASP A 1 641 ? 16.123 -1.528 30.131 1.00 76.19 641 ASP A O 1
ATOM 4967 N N . GLY A 1 642 ? 16.582 -3.434 29.050 1.00 76.38 642 GLY A N 1
ATOM 4968 C CA . GLY A 1 642 ? 16.116 -3.022 27.732 1.00 76.38 642 GLY A CA 1
ATOM 4969 C C . GLY A 1 642 ? 17.223 -2.518 26.805 1.00 76.38 642 GLY A C 1
ATOM 4970 O O . GLY A 1 642 ? 16.919 -2.163 25.665 1.00 76.38 642 GLY A O 1
ATOM 4971 N N . ASP A 1 643 ? 18.482 -2.530 27.249 1.00 83.25 643 ASP A N 1
ATOM 4972 C CA . ASP A 1 643 ? 19.658 -2.123 26.475 1.00 83.25 643 ASP A CA 1
ATOM 4973 C C . ASP A 1 643 ? 20.914 -2.912 26.892 1.00 83.25 643 ASP A C 1
ATOM 4975 O O . ASP A 1 643 ? 21.923 -2.368 27.343 1.00 83.25 643 ASP A O 1
ATOM 4979 N N . ALA A 1 644 ? 20.837 -4.236 26.774 1.00 89.56 644 ALA A N 1
ATOM 4980 C CA . ALA A 1 644 ? 21.876 -5.117 27.285 1.00 89.56 644 ALA A CA 1
ATOM 4981 C C . ALA A 1 644 ? 23.034 -5.287 26.295 1.00 89.56 644 ALA A C 1
ATOM 4983 O O . ALA A 1 644 ? 22.829 -5.645 25.139 1.00 89.56 644 ALA A O 1
ATOM 4984 N N . VAL A 1 645 ? 24.267 -5.097 26.750 1.00 92.81 645 VAL A N 1
ATOM 4985 C CA . VAL A 1 645 ? 25.482 -5.219 25.934 1.00 92.81 645 VAL A CA 1
ATOM 4986 C C . VAL A 1 645 ? 26.024 -6.649 26.005 1.00 92.81 645 VAL A C 1
ATOM 4988 O O . VAL A 1 645 ? 26.122 -7.233 27.090 1.00 92.81 645 VAL A O 1
ATOM 4991 N N . ILE A 1 646 ? 26.385 -7.211 24.851 1.00 94.31 646 ILE A N 1
ATOM 4992 C CA . ILE A 1 646 ? 26.992 -8.537 24.695 1.00 94.31 646 ILE A CA 1
ATOM 4993 C C . ILE A 1 646 ? 28.277 -8.402 23.871 1.00 94.31 646 ILE A C 1
ATOM 4995 O O . ILE A 1 646 ? 28.273 -7.760 22.824 1.00 94.31 646 ILE A O 1
ATOM 4999 N N . ASP A 1 647 ? 29.358 -9.039 24.303 1.00 93.81 647 ASP A N 1
ATOM 5000 C CA . ASP A 1 647 ? 30.524 -9.305 23.462 1.00 93.81 647 ASP A CA 1
ATOM 5001 C C . ASP A 1 647 ? 30.247 -10.527 22.579 1.00 93.81 647 ASP A C 1
ATOM 5003 O O . ASP A 1 647 ? 30.203 -11.669 23.049 1.00 93.81 647 ASP A O 1
ATOM 5007 N N . ALA A 1 648 ? 29.999 -10.265 21.299 1.00 90.31 648 ALA A N 1
ATOM 5008 C CA . ALA A 1 648 ? 29.778 -11.279 20.281 1.00 90.31 648 ALA A CA 1
ATOM 5009 C C . ALA A 1 648 ? 31.073 -11.6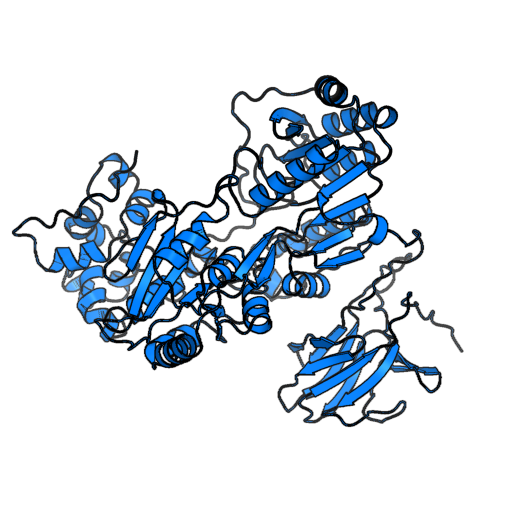70 19.550 1.00 90.31 648 ALA A C 1
ATOM 5011 O O . ALA A 1 648 ? 31.062 -12.652 18.809 1.00 90.31 648 ALA A O 1
ATOM 5012 N N . GLY A 1 649 ? 32.182 -10.943 19.736 1.00 89.38 649 GLY A N 1
ATOM 5013 C CA . GLY A 1 649 ? 33.443 -11.193 19.038 1.00 89.38 649 GLY A CA 1
ATOM 5014 C C . GLY A 1 649 ? 33.268 -11.328 17.518 1.00 89.38 649 GLY A C 1
ATOM 5015 O O . GLY A 1 649 ? 32.777 -10.419 16.845 1.00 89.38 649 GLY A O 1
ATOM 5016 N N . THR A 1 650 ? 33.664 -12.482 16.978 1.00 88.94 650 THR A N 1
ATOM 5017 C CA . THR A 1 650 ? 33.537 -12.848 15.554 1.00 88.94 650 THR A CA 1
ATOM 5018 C C . THR A 1 650 ? 32.326 -13.735 15.255 1.00 88.94 650 THR A C 1
ATOM 5020 O O . THR A 1 650 ? 32.231 -14.292 14.157 1.00 88.94 650 THR A O 1
ATOM 5023 N N . ALA A 1 651 ? 31.405 -13.889 16.213 1.00 89.75 651 ALA A N 1
ATOM 5024 C CA . ALA A 1 651 ? 30.246 -14.750 16.039 1.00 89.75 651 ALA A CA 1
ATOM 5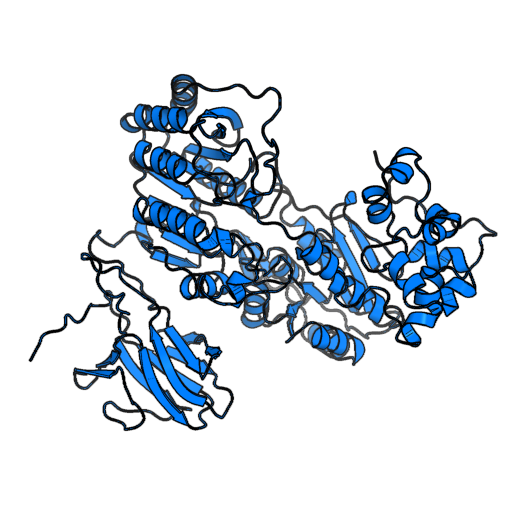025 C C . ALA A 1 651 ? 29.403 -14.306 14.840 1.00 89.75 651 ALA A C 1
ATOM 5027 O O . ALA A 1 651 ? 29.240 -13.110 14.587 1.00 89.75 651 ALA A O 1
ATOM 5028 N N . ARG A 1 652 ? 28.842 -15.276 14.114 1.00 90.56 652 ARG A N 1
ATOM 5029 C CA . ARG A 1 652 ? 27.957 -15.042 12.957 1.00 90.56 652 ARG A CA 1
ATOM 5030 C C . ARG A 1 652 ? 26.481 -15.164 13.303 1.00 90.56 652 ARG A C 1
ATOM 5032 O O . ARG A 1 652 ? 25.616 -14.851 12.485 1.00 90.56 652 ARG A O 1
ATOM 5039 N N . ARG A 1 653 ? 26.176 -15.635 14.505 1.00 92.75 653 ARG A N 1
ATOM 5040 C CA . ARG A 1 653 ? 24.821 -15.887 14.967 1.00 92.75 653 ARG A CA 1
ATOM 5041 C C . ARG A 1 653 ? 24.713 -15.645 16.464 1.00 92.75 653 ARG A C 1
ATOM 5043 O O . ARG A 1 653 ? 25.509 -16.164 17.241 1.00 92.75 653 ARG A O 1
ATOM 5050 N N . LEU A 1 654 ? 23.680 -14.912 16.860 1.00 94.75 654 LEU A N 1
ATOM 5051 C CA . LEU A 1 654 ? 23.267 -14.760 18.251 1.00 94.75 654 LEU A CA 1
ATOM 5052 C C . LEU A 1 654 ? 21.847 -15.305 18.409 1.00 94.75 654 LEU A C 1
ATOM 5054 O O . LEU A 1 654 ? 20.920 -14.790 17.790 1.00 94.75 654 LEU A O 1
ATOM 5058 N N . ASP A 1 655 ? 21.661 -16.303 19.264 1.00 94.50 655 ASP A N 1
ATOM 5059 C CA . ASP A 1 655 ? 20.345 -16.802 19.656 1.00 94.50 655 ASP A CA 1
ATOM 5060 C C . ASP A 1 655 ? 20.005 -16.339 21.071 1.00 94.50 655 ASP A C 1
ATOM 5062 O O . ASP A 1 655 ? 20.772 -16.530 22.015 1.00 94.50 655 ASP A O 1
ATOM 5066 N N . VAL A 1 656 ? 18.822 -15.758 21.231 1.00 91.75 656 VAL A N 1
ATOM 5067 C CA . VAL A 1 656 ? 18.284 -15.292 22.506 1.00 91.75 656 VAL A CA 1
ATOM 5068 C C . VAL A 1 656 ? 16.963 -16.004 22.749 1.00 91.75 656 VAL A C 1
ATOM 5070 O O . VAL A 1 656 ? 15.992 -15.790 22.032 1.00 91.75 656 VAL A O 1
ATOM 5073 N N . THR A 1 657 ? 16.905 -16.861 23.759 1.00 88.12 657 THR A N 1
ATOM 5074 C CA . THR A 1 657 ? 15.652 -17.471 24.215 1.00 88.12 657 THR A CA 1
ATOM 5075 C C . THR A 1 657 ? 15.079 -16.630 25.338 1.00 88.12 657 THR A C 1
ATOM 5077 O O . THR A 1 657 ? 15.783 -16.313 26.302 1.00 88.12 657 THR A O 1
ATOM 5080 N N . LEU A 1 658 ? 13.811 -16.261 25.219 1.00 84.06 658 LEU A N 1
ATOM 5081 C CA . LEU A 1 658 ? 13.111 -15.516 26.252 1.00 84.06 658 LEU A CA 1
ATOM 5082 C C . LEU A 1 658 ? 12.145 -16.402 27.012 1.00 84.06 658 LEU A C 1
ATOM 5084 O O . LEU A 1 658 ? 11.496 -17.266 26.437 1.00 84.06 658 LEU A O 1
ATOM 5088 N N . ARG A 1 659 ? 11.933 -16.088 28.287 1.00 74.06 659 ARG A N 1
ATOM 5089 C CA . ARG A 1 659 ? 10.742 -16.561 28.986 1.00 74.06 659 ARG A CA 1
ATOM 5090 C C . ARG A 1 659 ? 9.560 -15.699 28.571 1.00 74.06 659 ARG A C 1
ATOM 5092 O O . ARG A 1 659 ? 9.390 -14.591 29.083 1.00 74.06 659 ARG A O 1
ATOM 5099 N N . LEU A 1 660 ? 8.727 -16.199 27.666 1.00 59.53 660 LEU A N 1
ATOM 5100 C CA . LEU A 1 660 ? 7.476 -15.530 27.327 1.00 59.53 660 LEU A CA 1
ATOM 5101 C C . LEU A 1 660 ? 6.454 -15.753 28.449 1.00 59.53 660 LEU A C 1
ATOM 5103 O O . LEU A 1 660 ? 5.803 -16.789 28.547 1.00 59.53 660 LEU A O 1
ATOM 5107 N N . GLY A 1 661 ? 6.341 -14.780 29.351 1.00 50.19 661 GLY A N 1
ATOM 5108 C CA . GLY A 1 661 ? 5.261 -14.726 30.336 1.00 50.19 661 GLY A CA 1
ATOM 5109 C C . GLY A 1 661 ? 4.049 -13.955 29.805 1.00 50.19 661 GLY A C 1
ATOM 5110 O O . GLY A 1 661 ? 4.163 -13.161 28.879 1.00 50.19 661 GLY A O 1
ATOM 5111 N N . ARG A 1 662 ? 2.888 -14.086 30.466 1.00 38.84 662 ARG A N 1
ATOM 5112 C CA . ARG A 1 662 ? 1.701 -13.232 30.217 1.00 38.84 662 ARG A CA 1
ATOM 5113 C C . ARG A 1 662 ? 1.916 -11.744 30.578 1.00 38.84 662 ARG A C 1
ATOM 5115 O O . ARG A 1 662 ? 0.981 -10.956 30.501 1.00 38.84 662 ARG A O 1
ATOM 5122 N N . ARG A 1 663 ? 3.097 -11.362 31.083 1.00 42.38 663 ARG A N 1
ATOM 5123 C CA . ARG A 1 663 ? 3.390 -10.054 31.691 1.00 42.38 663 ARG A CA 1
ATOM 5124 C C . ARG A 1 663 ? 4.874 -9.716 31.507 1.00 42.38 663 ARG A C 1
ATOM 5126 O O . ARG A 1 663 ? 5.720 -10.479 31.965 1.00 42.38 663 ARG A O 1
ATOM 5133 N N . TYR A 1 664 ? 5.185 -8.572 30.904 1.00 47.41 664 TYR A N 1
ATOM 5134 C CA . TYR A 1 664 ? 6.496 -7.929 31.051 1.00 47.41 664 TYR A CA 1
ATOM 5135 C C . TYR A 1 664 ? 6.387 -6.968 32.243 1.00 47.41 664 TYR A C 1
ATOM 5137 O O . TYR A 1 664 ? 5.492 -6.124 32.264 1.00 47.41 664 TYR A O 1
ATOM 5145 N N . LEU A 1 665 ? 7.208 -7.163 33.278 1.00 39.97 665 LEU A N 1
ATOM 5146 C CA . LEU A 1 665 ? 7.147 -6.413 34.537 1.00 39.97 665 LEU A CA 1
ATOM 5147 C C . LEU A 1 665 ? 8.175 -5.274 34.530 1.00 39.97 665 LEU A C 1
ATOM 5149 O O . LEU A 1 665 ? 9.337 -5.492 34.195 1.00 39.97 665 LEU A O 1
ATOM 5153 N N . ARG A 1 666 ? 7.761 -4.078 34.969 1.00 37.50 666 ARG A N 1
ATOM 5154 C CA . ARG A 1 666 ? 8.672 -3.016 35.422 1.00 37.50 666 ARG A CA 1
ATOM 5155 C C . ARG A 1 666 ? 9.365 -3.539 36.684 1.00 37.50 666 ARG A C 1
ATOM 5157 O O . ARG A 1 666 ? 8.698 -3.727 37.698 1.00 37.50 666 ARG A O 1
ATOM 5164 N N . LEU A 1 667 ? 10.672 -3.790 36.640 1.00 36.41 667 LEU A N 1
ATOM 5165 C CA . LEU A 1 667 ? 11.453 -3.866 37.876 1.00 36.41 667 LEU A CA 1
ATOM 5166 C C . LEU A 1 667 ? 11.566 -2.426 38.382 1.00 36.41 667 LEU A C 1
ATOM 5168 O O . LEU A 1 667 ? 12.319 -1.634 37.817 1.00 36.41 667 LEU A O 1
ATOM 5172 N N . ALA A 1 668 ? 10.750 -2.064 39.375 1.00 31.52 668 ALA A N 1
ATOM 5173 C CA . ALA A 1 668 ? 10.953 -0.825 40.113 1.00 31.52 668 ALA A CA 1
ATOM 5174 C C . ALA A 1 668 ? 12.391 -0.819 40.653 1.00 31.52 668 ALA A C 1
ATOM 5176 O O . ALA A 1 668 ? 12.896 -1.865 41.068 1.00 31.52 668 ALA A O 1
ATOM 5177 N N . MET A 1 669 ? 13.054 0.337 40.597 1.00 33.28 669 MET A N 1
ATOM 5178 C CA . MET A 1 669 ? 14.316 0.552 41.297 1.00 33.28 669 MET A CA 1
ATOM 5179 C C . MET A 1 669 ? 14.033 0.429 42.795 1.00 33.28 669 MET A C 1
ATOM 5181 O O . MET A 1 669 ? 13.644 1.397 43.434 1.00 33.28 669 MET A O 1
ATOM 5185 N N . ALA A 1 670 ? 14.138 -0.781 43.336 1.00 25.55 670 ALA A N 1
ATOM 5186 C CA . ALA A 1 670 ? 14.325 -0.946 44.761 1.00 25.55 670 ALA A CA 1
ATOM 5187 C C . ALA A 1 670 ? 15.796 -0.620 45.017 1.00 25.55 670 ALA A C 1
ATOM 5189 O O . ALA A 1 670 ? 16.680 -1.360 44.586 1.00 25.55 670 ALA A O 1
ATOM 5190 N N . GLU A 1 671 ? 16.043 0.533 45.633 1.00 30.94 671 GLU A N 1
ATOM 5191 C CA . GLU A 1 671 ? 17.282 0.764 46.359 1.00 30.94 671 GLU A CA 1
ATOM 5192 C C . GLU A 1 671 ? 17.404 -0.321 47.434 1.00 30.94 671 GLU A C 1
ATOM 5194 O O . GLU A 1 671 ? 16.616 -0.365 48.379 1.00 30.94 671 GLU A O 1
ATOM 5199 N N . SER A 1 672 ? 18.367 -1.219 47.242 1.00 27.69 672 SER A N 1
ATOM 5200 C CA . SER A 1 672 ? 19.159 -1.853 48.298 1.00 27.69 672 SER A CA 1
ATOM 5201 C C . SER A 1 672 ? 20.408 -2.455 47.673 1.00 27.69 672 SER A C 1
ATOM 5203 O O . SER A 1 672 ? 20.231 -3.375 46.836 1.00 27.69 672 SER A O 1
#

Sequence (672 aa):
MPPRAADIRVVAGDDPKFAVVAAAVDPAYYCARYSDIADANVDPARHYYDAGWKERRNPNAWFDTRWYLEAYTDIQDAGVNPLYHFVVAGRREGRLPLRPGGHRRPVVDQAVNPLLRDPWPVAPRNAQFLEAEDLCLRVRKVLPGARGLVLAASHDRYVDVTGGMQVLIADEQRLFATNHVIYLHISPALARLTLGVEDPEPAVLQVVLDGVFVGLIEGPALAQALAELAPDLPDARLFTLHSFFGHRASDLMAAALALQARQHVFWLHDYASICDSYNLLRNNVEYCRGPAPDSLACQVCVHGDTRPGYLARMQALFTTLPFHVLSPSRAALDIWLSRSSLPYLSARVHENALLEPSAPAAPVGRPLLGTAEDPVRVAFAGFPTPQKGWPQFMELVLRCRDVSAYRFFHFASGEAMRPMDNLVGVPTRVTPGNRMAMVNALAEHKIDLLVVLSPWPETFSYVAYEGFCSGADIVTLADTGNVADAVRRHRRGVVLANEAALYDFFLDGSALTYAGGRAEQGREPGRLRLTGTTATVDLGLVGRTTPAAMQTLDPGLSLLVGEQTLYPRRSGDMWTFMLDGAAGHVRLMSRRVLPEQDGGARARMGVAVTGLMLDGVKVPPGDRRRIAGWRNVREEVQWTDGDAVIDAGTARRLDVTLRLGRRYLRLAMAES

Nearest PDB structures (foldseek):
  8k5u-assembly1_A  TM=6.294E-01  e=7.002E-07  Ramlibacter sp.
  8k5u-assembly2_B  TM=6.372E-01  e=8.854E-07  Ramlibacter sp.
  8rz3-assembly1_A  TM=6.072E-01  e=1.592E-06  Variovorax paradoxus
  6hyh-assembly1_A  TM=5.375E-01  e=1.870E-01  Mycolicibacterium smegmatis MC2 155
  4rwe-assembly1_A  TM=5.056E-01  e=7.644E-01  Yersinia pestis A1122

Mean predicted aligned error: 13.11 Å